Protein AF-A0A1S3WVJ2-F1 (afdb_monomer_lite)

Radius of gyration: 32.89 Å; chains: 1; bounding box: 98×49×109 Å

Organism: Erinaceus europaeus (NCBI:txid9365)

Secondary structure (DSSP, 8-state):
-----------SHHHHHHHHHHHHHHHHHHHHTTS----TTSEEEEEEEEEE-GGG---TTT-EEEEEE-GGG-SSTTTS--EEEEEEEE-GGG-EEEEEEEEEEGGGTTSEEEEEEEEEPTTS-EEE-------SSTTPPPEEEEE--GGG-SSSEEEEEEEEE-PPPSSHHHHHHHHHHHHHHHHHHHHHHHHHHHHHHHHHTTS-SHHHHHHHHHHHHHHHHHHSS-EEEESEEEE-GGG---HHHHHHHHHHHHHHHHHHHH-TT-PPPPTT-S---HHHHHHHHHHHHHHTTPPPPHHHHHHHHHHHS---S-HHHHHHHHHHHHTSSS-HHHHHHHHHHHHHHTT-SGGGGSHHHHHHHTTPPPPSSS-----HHHHTT-TT--HHHHHHTSS--HHHHHHHHHTGGGGGT-TTHHHHHHHHS-GGGHHHHHHHTHHHHTT-THHHHHHHHHHHHHHHT-SS--HHHHHHHHHHHHHHHHHHHHSHHHHHHSTTHHHHHHHHHHHHHHHHHH--SGGGTHHHHHHHHHHHHHHHHHSPP-------

Structure (mmCIF, N/CA/C/O backbone):
data_AF-A0A1S3WVJ2-F1
#
_entry.id   AF-A0A1S3WVJ2-F1
#
loop_
_atom_site.group_PDB
_atom_site.id
_atom_site.type_symbol
_atom_site.label_atom_id
_atom_site.label_alt_id
_atom_site.label_comp_id
_atom_site.label_asym_id
_atom_site.label_entity_id
_atom_site.label_seq_id
_atom_site.pdbx_PDB_ins_code
_atom_site.Cartn_x
_atom_site.Cartn_y
_atom_site.Cartn_z
_atom_site.occupancy
_atom_site.B_iso_or_equiv
_atom_site.auth_seq_id
_atom_site.auth_comp_id
_atom_site.auth_asym_id
_atom_site.auth_atom_id
_atom_site.pdbx_PDB_model_num
ATOM 1 N N . MET A 1 1 ? 35.744 11.517 60.850 1.00 36.31 1 MET A N 1
ATOM 2 C CA . MET A 1 1 ? 35.849 10.822 59.551 1.00 36.31 1 MET A CA 1
ATOM 3 C C . MET A 1 1 ? 34.648 9.905 59.435 1.00 36.31 1 MET A C 1
ATOM 5 O O . MET A 1 1 ? 34.660 8.805 59.968 1.00 36.31 1 MET A O 1
ATOM 9 N N . GLU A 1 2 ? 33.578 10.431 58.848 1.00 27.52 2 GLU A N 1
ATOM 10 C CA . GLU A 1 2 ? 32.365 9.690 58.501 1.00 27.52 2 GLU A CA 1
ATOM 11 C C . GLU A 1 2 ? 32.572 8.992 57.153 1.00 27.52 2 GLU A C 1
ATOM 13 O O . GLU A 1 2 ? 33.005 9.622 56.188 1.00 27.52 2 GLU A O 1
ATOM 18 N N . GLY A 1 3 ? 32.252 7.699 57.087 1.00 27.30 3 GLY A N 1
ATOM 19 C CA . GLY A 1 3 ? 32.198 6.922 55.850 1.00 27.30 3 GLY A CA 1
ATOM 20 C C . GLY A 1 3 ? 30.748 6.608 55.490 1.00 27.30 3 GLY A C 1
ATOM 21 O O . GLY A 1 3 ? 30.083 5.853 56.194 1.00 27.30 3 GLY A O 1
ATOM 22 N N . LYS A 1 4 ? 30.266 7.224 54.405 1.00 29.98 4 LYS A N 1
ATOM 23 C CA . LYS A 1 4 ? 28.915 7.106 53.834 1.00 29.98 4 LYS A CA 1
ATOM 24 C C . LYS A 1 4 ? 28.638 5.725 53.211 1.00 29.98 4 LYS A C 1
ATOM 26 O O . LYS A 1 4 ? 29.494 5.162 52.534 1.00 29.98 4 LYS A O 1
ATOM 31 N N . LYS A 1 5 ? 27.389 5.258 53.358 1.00 35.62 5 LYS A N 1
ATOM 32 C CA . LYS A 1 5 ? 26.725 4.239 52.514 1.00 35.62 5 LYS A CA 1
ATOM 33 C C . LYS A 1 5 ? 26.585 4.716 51.057 1.00 35.62 5 LYS A C 1
ATOM 35 O O . LYS A 1 5 ? 26.409 5.919 50.857 1.00 35.62 5 LYS A O 1
ATOM 40 N N . PRO A 1 6 ? 26.452 3.790 50.090 1.00 32.50 6 PRO A N 1
ATOM 41 C CA . PRO A 1 6 ? 25.625 4.019 48.915 1.00 32.50 6 PRO A CA 1
ATOM 42 C C . PRO A 1 6 ? 24.372 3.128 48.882 1.00 32.50 6 PRO A C 1
ATOM 44 O O . PRO A 1 6 ? 24.308 2.039 49.454 1.00 32.50 6 PRO A O 1
ATOM 47 N N . GLU A 1 7 ? 23.369 3.696 48.223 1.00 28.08 7 GLU A N 1
ATOM 48 C CA . GLU A 1 7 ? 21.965 3.320 48.094 1.00 28.08 7 GLU A CA 1
ATOM 49 C C . GLU A 1 7 ? 21.731 2.118 47.163 1.00 28.08 7 GLU A C 1
ATOM 51 O O . GLU A 1 7 ? 22.413 1.934 46.156 1.00 28.08 7 GLU A O 1
ATOM 56 N N . GLY A 1 8 ? 20.715 1.313 47.491 1.00 26.94 8 GLY A N 1
ATOM 57 C CA . GLY A 1 8 ? 20.203 0.241 46.639 1.00 26.94 8 GLY A CA 1
ATOM 58 C C . GLY A 1 8 ? 19.215 0.773 45.598 1.00 26.94 8 GLY A C 1
ATOM 59 O O . GLY A 1 8 ? 18.248 1.449 45.940 1.00 26.94 8 GLY A O 1
ATOM 60 N N . SER A 1 9 ? 19.445 0.433 44.328 1.00 27.86 9 SER A N 1
ATOM 61 C CA . SER A 1 9 ? 18.623 0.835 43.182 1.00 27.86 9 SER A CA 1
ATOM 62 C C . SER A 1 9 ? 17.780 -0.333 42.647 1.00 27.86 9 SER A C 1
ATOM 64 O O . SER A 1 9 ? 18.296 -1.304 42.097 1.00 27.86 9 SER A O 1
ATOM 66 N N . SER A 1 10 ? 16.461 -0.229 42.852 1.00 34.59 10 SER A N 1
ATOM 67 C CA . SER A 1 10 ? 15.407 -0.355 41.829 1.00 34.59 10 SER A CA 1
ATOM 68 C C . SER A 1 10 ? 15.635 -1.342 40.659 1.00 34.59 10 SER A C 1
ATOM 70 O O . SER A 1 10 ? 15.745 -0.937 39.500 1.00 34.59 10 SER A O 1
ATOM 72 N N . ARG A 1 11 ? 15.605 -2.656 40.919 1.00 32.91 11 ARG A N 1
ATOM 73 C CA . ARG A 1 11 ? 15.438 -3.681 39.857 1.00 32.91 11 ARG A CA 1
ATOM 74 C C . ARG A 1 11 ? 14.268 -4.653 40.052 1.00 32.91 11 ARG A C 1
ATOM 76 O O . ARG A 1 11 ? 13.960 -5.402 39.133 1.00 32.91 11 ARG A O 1
ATOM 83 N N . ASN A 1 12 ? 13.555 -4.591 41.179 1.00 30.81 12 ASN A N 1
ATOM 84 C CA . ASN A 1 12 ? 12.521 -5.582 41.515 1.00 30.81 12 ASN A CA 1
ATOM 85 C C . ASN A 1 12 ? 11.081 -5.187 41.128 1.00 30.81 12 ASN A C 1
ATOM 87 O O . ASN A 1 12 ? 10.195 -6.032 41.186 1.00 30.81 12 ASN A O 1
ATOM 91 N N . SER A 1 13 ? 10.825 -3.949 40.692 1.00 34.97 13 SER A N 1
ATOM 92 C CA . SER A 1 13 ? 9.471 -3.491 40.330 1.00 34.97 13 SER A CA 1
ATOM 93 C C . SER A 1 13 ? 9.027 -3.938 38.931 1.00 34.97 13 SER A C 1
ATOM 95 O O . SER A 1 13 ? 7.872 -4.301 38.742 1.00 34.97 13 SER A O 1
ATOM 97 N N . ALA A 1 14 ? 9.933 -3.986 37.950 1.00 33.50 14 ALA A N 1
ATOM 98 C CA . ALA A 1 14 ? 9.586 -4.362 36.574 1.00 33.50 14 ALA A CA 1
ATOM 99 C C . ALA A 1 14 ? 9.283 -5.864 36.406 1.00 33.50 14 ALA A C 1
ATOM 101 O O . ALA A 1 14 ? 8.470 -6.243 35.565 1.00 33.50 14 ALA A O 1
ATOM 102 N N . ALA A 1 15 ? 9.920 -6.718 37.215 1.00 30.11 15 ALA A N 1
ATOM 103 C CA . ALA A 1 15 ? 9.653 -8.154 37.223 1.00 30.11 15 ALA A CA 1
ATOM 104 C C . ALA A 1 15 ? 8.307 -8.468 37.894 1.00 30.11 15 ALA A C 1
ATOM 106 O O . ALA A 1 15 ? 7.522 -9.222 37.329 1.00 30.11 15 ALA A O 1
ATOM 107 N N . ALA A 1 16 ? 7.997 -7.814 39.020 1.00 27.97 16 ALA A N 1
ATOM 108 C CA . ALA A 1 16 ? 6.731 -7.990 39.734 1.00 27.97 16 ALA A CA 1
ATOM 109 C C . ALA A 1 16 ? 5.509 -7.608 38.876 1.00 27.97 16 ALA A C 1
ATOM 111 O O . ALA A 1 16 ? 4.527 -8.343 38.847 1.00 27.97 16 ALA A O 1
ATOM 112 N N . VAL A 1 17 ? 5.606 -6.526 38.094 1.00 37.91 17 VAL A N 1
ATOM 113 C CA . VAL A 1 17 ? 4.532 -6.085 37.181 1.00 37.91 17 VAL A CA 1
ATOM 114 C C . VAL A 1 17 ? 4.317 -7.065 36.018 1.00 37.91 17 VAL A C 1
ATOM 116 O O . VAL A 1 17 ? 3.184 -7.258 35.581 1.00 37.91 17 VAL A O 1
ATOM 119 N N . LYS A 1 18 ? 5.375 -7.727 35.521 1.00 35.19 18 LYS A N 1
ATOM 120 C CA . LYS A 1 18 ? 5.236 -8.798 34.515 1.00 35.19 18 LYS A CA 1
ATOM 121 C C . LYS A 1 18 ? 4.541 -10.030 35.096 1.00 35.19 18 LYS A C 1
ATOM 123 O O . LYS A 1 18 ? 3.625 -10.546 34.465 1.00 35.19 18 LYS A O 1
ATOM 128 N N . THR A 1 19 ? 4.920 -10.447 36.304 1.00 30.19 19 THR A N 1
ATOM 129 C CA . THR A 1 19 ? 4.328 -11.620 36.963 1.00 30.19 19 THR A CA 1
ATOM 130 C C . THR A 1 19 ? 2.864 -11.386 37.348 1.00 30.19 19 THR A C 1
ATOM 132 O O . THR A 1 19 ? 2.045 -12.284 37.191 1.00 30.19 19 THR A O 1
ATOM 135 N N . GLU A 1 20 ? 2.493 -10.175 37.778 1.00 34.59 20 GLU A N 1
ATOM 136 C CA . GLU A 1 20 ? 1.091 -9.822 38.054 1.00 34.59 20 GLU A CA 1
ATOM 137 C C . GLU A 1 20 ? 0.234 -9.753 36.784 1.00 34.59 20 GLU A C 1
ATOM 139 O O . GLU A 1 20 ? -0.934 -10.146 36.811 1.00 34.59 20 GLU A O 1
ATOM 144 N N . ARG A 1 21 ? 0.806 -9.293 35.660 1.00 41.19 21 ARG A N 1
ATOM 145 C CA . ARG A 1 21 ? 0.127 -9.268 34.357 1.00 41.19 21 ARG A CA 1
ATOM 146 C C . ARG A 1 21 ? -0.164 -10.683 33.859 1.00 41.19 21 ARG A C 1
ATOM 148 O O . ARG A 1 21 ? -1.293 -10.937 33.461 1.00 41.19 21 ARG A O 1
ATOM 155 N N . GLU A 1 22 ? 0.811 -11.587 33.967 1.00 36.84 22 GLU A N 1
ATOM 156 C CA . GLU A 1 22 ? 0.669 -13.007 33.607 1.00 36.84 22 GLU A CA 1
ATOM 157 C C . GLU A 1 22 ? -0.304 -13.753 34.538 1.00 36.84 22 GLU A C 1
ATOM 159 O O . GLU A 1 22 ? -1.132 -14.536 34.072 1.00 36.84 22 GLU A O 1
ATOM 164 N N . GLN A 1 23 ? -0.282 -13.465 35.845 1.00 31.67 23 GLN A N 1
ATOM 165 C CA . GLN A 1 23 ? -1.215 -14.059 36.811 1.00 31.67 23 GLN A CA 1
ATOM 166 C C . GLN A 1 23 ? -2.654 -13.555 36.649 1.00 31.67 23 GLN A C 1
ATOM 168 O O . GLN A 1 23 ? -3.592 -14.315 36.892 1.00 31.67 23 GLN A O 1
ATOM 173 N N . ARG A 1 24 ? -2.859 -12.293 36.246 1.00 44.53 24 ARG A N 1
ATOM 174 C CA . ARG A 1 24 ? -4.201 -11.756 35.959 1.00 44.53 24 ARG A CA 1
ATOM 175 C C . ARG A 1 24 ? -4.757 -12.276 34.635 1.00 44.53 24 ARG A C 1
ATOM 177 O O . ARG A 1 24 ? -5.940 -12.592 34.599 1.00 44.53 24 ARG A O 1
ATOM 184 N N . SER A 1 25 ? -3.928 -12.454 33.603 1.00 40.22 25 SER A N 1
ATOM 185 C CA . SER A 1 25 ? -4.350 -13.123 32.362 1.00 40.22 25 SER A CA 1
ATOM 186 C C . SER A 1 25 ? -4.684 -14.603 32.582 1.00 40.22 25 SER A C 1
ATOM 188 O O . SER A 1 25 ? -5.716 -15.059 32.110 1.00 40.22 25 SER A O 1
ATOM 190 N N . GLN A 1 26 ? -3.904 -15.329 33.395 1.00 35.66 26 GLN A N 1
ATOM 191 C CA . GLN A 1 26 ? -4.218 -16.724 33.748 1.00 35.66 26 GLN A CA 1
ATOM 192 C C . GLN A 1 26 ? -5.471 -16.844 34.630 1.00 35.66 26 GLN A C 1
ATOM 194 O O . GLN A 1 26 ? -6.214 -17.818 34.535 1.00 35.66 26 GLN A O 1
ATOM 199 N N . LYS A 1 27 ? -5.746 -15.853 35.492 1.00 38.06 27 LYS A N 1
ATOM 200 C CA . LYS A 1 27 ? -7.008 -15.793 36.248 1.00 38.06 27 LYS A CA 1
ATOM 201 C C . LYS A 1 27 ? -8.218 -15.486 35.366 1.00 38.06 27 LYS A C 1
ATOM 203 O O . LYS A 1 27 ? -9.295 -15.971 35.696 1.00 38.06 27 LYS A O 1
ATOM 208 N N . ALA A 1 28 ? -8.049 -14.718 34.289 1.00 41.50 28 ALA A N 1
ATOM 209 C CA . ALA A 1 28 ? -9.102 -14.485 33.304 1.00 41.50 28 ALA A CA 1
ATOM 210 C C . ALA A 1 28 ? -9.454 -15.787 32.561 1.00 41.50 28 ALA A C 1
ATOM 212 O O . ALA A 1 28 ? -10.623 -16.160 32.534 1.00 41.50 28 ALA A O 1
ATOM 213 N N . GLU A 1 29 ? -8.449 -16.550 32.111 1.00 37.75 29 GLU A N 1
ATOM 214 C CA . GLU A 1 29 ? -8.649 -17.881 31.506 1.00 37.75 29 GLU A CA 1
ATOM 215 C C . GLU A 1 29 ? -9.308 -18.877 32.483 1.00 37.75 29 GLU A C 1
ATOM 217 O O . GLU A 1 29 ? -10.210 -19.623 32.111 1.00 37.75 29 GLU A O 1
ATOM 222 N N . ALA A 1 30 ? -8.926 -18.859 33.766 1.00 30.92 30 ALA A N 1
ATOM 223 C CA . ALA A 1 30 ? -9.494 -19.762 34.773 1.00 30.92 30 ALA A CA 1
ATOM 224 C C . ALA A 1 30 ? -10.914 -19.378 35.248 1.00 30.92 30 ALA A C 1
ATOM 226 O O . ALA A 1 30 ? -11.618 -20.215 35.818 1.00 30.92 30 ALA A O 1
ATOM 227 N N . GLN A 1 31 ? -11.350 -18.125 35.064 1.00 36.88 31 GLN A N 1
ATOM 228 C CA . GLN A 1 31 ? -12.721 -17.697 35.382 1.00 36.88 31 GLN A CA 1
ATOM 229 C C . GLN A 1 31 ? -13.698 -17.886 34.209 1.00 36.88 31 GLN A C 1
ATOM 231 O O . GLN A 1 31 ? -14.900 -18.019 34.457 1.00 36.88 31 GLN A O 1
ATOM 236 N N . GLU A 1 32 ? -13.207 -17.993 32.969 1.00 43.03 32 GLU A N 1
ATOM 237 C CA . GLU A 1 32 ? -14.014 -18.312 31.780 1.00 43.03 32 GLU A CA 1
ATOM 238 C C . GLU A 1 32 ? -14.577 -19.750 31.790 1.00 43.03 32 GLU A C 1
ATOM 240 O O . GLU A 1 32 ? -15.662 -19.986 31.253 1.00 43.03 32 GLU A O 1
ATOM 245 N N . GLU A 1 33 ? -13.952 -20.701 32.501 1.00 32.97 33 GLU A N 1
ATOM 246 C CA . GLU A 1 33 ? -14.428 -22.099 32.584 1.00 32.97 33 GLU A CA 1
ATOM 247 C C . GLU A 1 33 ? -15.808 -22.276 33.254 1.00 32.97 33 GLU A C 1
ATOM 249 O O . GLU A 1 33 ? -16.413 -23.345 33.155 1.00 32.97 33 GLU A O 1
ATOM 254 N N . LYS A 1 34 ? -16.360 -21.250 33.917 1.00 36.19 34 LYS A N 1
ATOM 255 C CA . LYS A 1 34 ? -17.701 -21.323 34.532 1.00 36.19 34 LYS A CA 1
ATOM 256 C C . LYS A 1 34 ? -18.802 -20.588 33.761 1.00 36.19 34 LYS A C 1
ATOM 258 O O . LYS A 1 34 ? -19.920 -20.504 34.271 1.00 36.19 34 LYS A O 1
ATOM 263 N N . GLY A 1 35 ? -18.530 -20.098 32.548 1.00 38.50 35 GLY A N 1
ATOM 264 C CA . GLY A 1 35 ? -19.402 -19.125 31.886 1.00 38.50 35 GLY A CA 1
ATOM 265 C C . GLY A 1 35 ? -19.603 -19.241 30.375 1.00 38.50 35 GLY A C 1
ATOM 266 O O . GLY A 1 35 ? -19.784 -18.205 29.761 1.00 38.50 35 GLY A O 1
ATOM 267 N N . SER A 1 36 ? -19.593 -20.423 29.750 1.00 41.25 36 SER A N 1
ATOM 268 C CA . SER A 1 36 ? -20.426 -20.753 28.566 1.00 41.25 36 SER A CA 1
ATOM 269 C C . SER A 1 36 ? -20.085 -22.150 28.038 1.00 41.25 36 SER A C 1
ATOM 271 O O . SER A 1 36 ? -18.932 -22.484 27.794 1.00 41.25 36 SER A O 1
ATOM 273 N N . SER A 1 37 ? -21.096 -22.998 27.854 1.00 38.50 37 SER A N 1
ATOM 274 C CA . SER A 1 37 ? -20.950 -24.341 27.282 1.00 38.50 37 SER A CA 1
ATOM 275 C C . SER A 1 37 ? -20.994 -24.297 25.749 1.00 38.50 37 SER A C 1
ATOM 277 O O . SER A 1 37 ? -21.871 -24.910 25.140 1.00 38.50 37 SER A O 1
ATOM 279 N N . LEU A 1 38 ? -20.113 -23.520 25.117 1.00 48.62 38 LEU A N 1
ATOM 280 C CA . LEU A 1 38 ? -19.945 -23.556 23.662 1.00 48.62 38 LEU A CA 1
ATOM 281 C C . LEU A 1 38 ? -18.833 -24.548 23.322 1.00 48.62 38 LEU A C 1
ATOM 283 O O . LEU A 1 38 ? -17.754 -24.509 23.910 1.00 48.62 38 LEU A O 1
ATOM 287 N N . SER A 1 39 ? -19.109 -25.468 22.398 1.00 44.97 39 SER A N 1
ATOM 288 C CA . SER A 1 39 ? -18.107 -26.433 21.953 1.00 44.97 39 SER A CA 1
ATOM 289 C C . SER A 1 39 ? -16.945 -25.715 21.252 1.00 44.97 39 SER A C 1
ATOM 291 O O . SER A 1 39 ? -17.126 -24.667 20.620 1.00 44.97 39 SER A O 1
ATOM 293 N N . THR A 1 40 ? -15.733 -26.261 21.377 1.00 43.50 40 THR A N 1
ATOM 294 C CA . THR A 1 40 ? -14.518 -25.739 20.740 1.00 43.50 40 THR A CA 1
ATOM 295 C C . THR A 1 40 ? -14.721 -25.689 19.218 1.00 43.50 40 THR A C 1
ATOM 297 O O . THR A 1 40 ? -14.613 -26.706 18.540 1.00 43.50 40 THR A O 1
ATOM 300 N N . GLY A 1 41 ? -15.073 -24.515 18.682 1.00 59.62 41 GLY A N 1
ATOM 301 C CA . GLY A 1 41 ? -15.322 -24.293 17.251 1.00 59.62 41 GLY A CA 1
ATOM 302 C C . GLY A 1 41 ? -16.603 -23.526 16.892 1.00 59.62 41 GLY A C 1
ATOM 303 O O . GLY A 1 41 ? -16.718 -23.067 15.753 1.00 59.62 41 GLY A O 1
ATOM 304 N N . GLU A 1 42 ? -17.547 -23.328 17.819 1.00 75.62 42 GLU A N 1
ATOM 305 C CA . GLU A 1 42 ? -18.837 -22.655 17.538 1.00 75.62 42 GLU A CA 1
ATOM 306 C C . GLU A 1 42 ? -18.872 -21.154 17.882 1.00 75.62 42 GLU A C 1
ATOM 308 O O . GLU A 1 42 ? -19.816 -20.450 17.507 1.00 75.62 42 GLU A O 1
ATOM 313 N N . GLY A 1 43 ? -17.843 -20.655 18.569 1.00 88.81 43 GLY A N 1
ATOM 314 C CA . GLY A 1 43 ? -17.729 -19.264 19.007 1.00 88.81 43 GLY A CA 1
ATOM 315 C C . GLY A 1 43 ? -16.752 -18.421 18.184 1.00 88.81 43 GLY A C 1
ATOM 316 O O . GLY A 1 43 ? -15.915 -18.951 17.453 1.00 88.81 43 GLY A O 1
ATOM 317 N N . VAL A 1 44 ? -16.879 -17.102 18.312 1.00 94.19 44 VAL A N 1
ATOM 318 C CA . VAL A 1 44 ? -15.941 -16.077 17.832 1.00 94.19 44 VAL A CA 1
ATOM 319 C C . VAL A 1 44 ? -15.566 -15.210 19.023 1.00 94.19 44 VAL A C 1
ATOM 321 O O . VAL A 1 44 ? -16.455 -14.728 19.730 1.00 94.19 44 VAL A O 1
ATOM 324 N N . THR A 1 45 ? -14.270 -15.008 19.241 1.00 96.12 45 THR A N 1
ATOM 325 C CA . THR A 1 45 ? -13.785 -14.147 20.323 1.00 96.12 45 THR A CA 1
ATOM 326 C C . THR A 1 45 ? -13.891 -12.692 19.887 1.00 96.12 45 THR A C 1
ATOM 328 O O . THR A 1 45 ? -13.352 -12.298 18.854 1.00 96.12 45 THR A O 1
ATOM 331 N N . VAL A 1 46 ? -14.601 -11.883 20.665 1.00 97.31 46 VAL A N 1
ATOM 332 C CA . VAL A 1 46 ? -14.764 -10.447 20.444 1.00 97.31 46 VAL A CA 1
ATOM 333 C C . VAL A 1 46 ? -13.954 -9.699 21.490 1.00 97.31 46 VAL A C 1
ATOM 335 O O . VAL A 1 46 ? -14.276 -9.764 22.674 1.00 97.31 46 VAL A O 1
ATOM 338 N N . TYR A 1 47 ? -12.939 -8.965 21.043 1.00 97.50 47 TYR A N 1
ATOM 339 C CA . TYR A 1 47 ? -12.148 -8.043 21.850 1.00 97.50 47 TYR A CA 1
ATOM 340 C C . TYR A 1 47 ? -12.739 -6.640 21.757 1.00 97.50 47 TYR A C 1
ATOM 342 O O . TYR A 1 47 ? -12.835 -6.068 20.676 1.00 97.50 47 TYR A O 1
ATOM 350 N N . PHE A 1 48 ? -13.127 -6.064 22.885 1.00 97.88 48 PHE A N 1
ATOM 351 C CA . PHE A 1 48 ? -13.576 -4.683 22.982 1.00 97.88 48 PHE A CA 1
ATOM 352 C C . PHE A 1 48 ? -12.399 -3.786 23.349 1.00 97.88 48 PHE A C 1
ATOM 354 O O . PHE A 1 48 ? -11.706 -4.047 24.329 1.00 97.88 48 PHE A O 1
ATOM 361 N N . HIS A 1 49 ? -12.218 -2.696 22.607 1.00 97.75 49 HIS A N 1
ATOM 362 C CA . HIS A 1 49 ? -11.224 -1.664 22.889 1.00 97.75 49 HIS A CA 1
ATOM 363 C C . HIS A 1 49 ? -11.934 -0.316 22.959 1.00 97.75 49 HIS A C 1
ATOM 365 O O . HIS A 1 49 ? -12.546 0.098 21.978 1.00 97.75 49 HIS A O 1
ATOM 371 N N . ALA A 1 50 ? -11.855 0.385 24.088 1.00 97.06 50 ALA A N 1
ATOM 372 C CA . ALA A 1 50 ? -12.510 1.682 24.257 1.00 97.06 50 ALA A CA 1
ATOM 373 C C . ALA A 1 50 ? -11.709 2.614 25.167 1.00 97.06 50 ALA A C 1
ATOM 375 O O . ALA A 1 50 ? -10.832 2.180 25.911 1.00 97.06 50 ALA A O 1
ATOM 376 N N . ILE A 1 51 ? -12.020 3.911 25.138 1.00 96.56 51 ILE A N 1
ATOM 377 C CA . ILE A 1 51 ? -11.378 4.889 26.026 1.00 96.56 51 ILE A CA 1
ATOM 378 C C . ILE A 1 51 ? -12.361 5.330 27.101 1.00 96.56 51 ILE A C 1
ATOM 380 O O . ILE A 1 51 ? -13.359 5.983 26.813 1.00 96.56 51 ILE A O 1
ATOM 384 N N . LEU A 1 52 ? -12.061 5.038 28.359 1.00 95.31 52 LEU A N 1
ATOM 385 C CA . LEU A 1 52 ? -12.836 5.522 29.489 1.00 95.31 52 LEU A CA 1
ATOM 386 C C . LEU A 1 52 ? -12.552 7.003 29.756 1.00 95.31 52 LEU A C 1
ATOM 388 O O . LEU A 1 52 ? -11.422 7.393 30.057 1.00 95.31 52 LEU A O 1
ATOM 392 N N . SER A 1 53 ? -13.595 7.835 29.697 1.00 92.06 53 SER A N 1
ATOM 393 C CA . SER A 1 53 ? -13.497 9.253 30.049 1.00 92.06 53 SER A CA 1
ATOM 394 C C . SER A 1 53 ? -13.188 9.463 31.536 1.00 92.06 53 SER A C 1
ATOM 396 O O . SER A 1 53 ? -13.793 8.844 32.413 1.00 92.06 53 SER A O 1
ATOM 398 N N . LYS A 1 54 ? -12.348 10.462 31.838 1.00 88.00 54 LYS A N 1
ATOM 399 C CA . LYS A 1 54 ? -12.078 10.919 33.215 1.00 88.00 54 LYS A CA 1
ATOM 400 C C . LYS A 1 54 ? -13.320 11.414 33.964 1.00 88.00 54 LYS A C 1
ATOM 402 O O . LYS A 1 54 ? -13.310 11.453 35.192 1.00 88.00 54 LYS A O 1
ATOM 407 N N . ASN A 1 55 ? -14.402 11.732 33.252 1.00 87.19 55 ASN A N 1
ATOM 408 C CA . ASN A 1 55 ? -15.656 12.212 33.840 1.00 87.19 55 ASN A CA 1
ATOM 409 C C . ASN A 1 55 ? -16.337 11.184 34.758 1.00 87.19 55 ASN A C 1
ATOM 411 O O . ASN A 1 55 ? -17.203 11.559 35.544 1.00 87.19 55 ASN A O 1
ATOM 415 N N . PHE A 1 56 ? -15.970 9.904 34.669 1.00 86.38 56 PHE A N 1
ATOM 416 C CA . PHE A 1 56 ? -16.468 8.876 35.583 1.00 86.38 56 PHE A CA 1
ATOM 417 C C . PHE A 1 56 ? -15.791 8.886 36.956 1.00 86.38 56 PHE A C 1
ATOM 419 O O . PHE A 1 56 ? -16.286 8.211 37.853 1.00 86.38 56 PHE A O 1
ATOM 426 N N . SER A 1 57 ? -14.682 9.622 37.134 1.00 85.88 57 SER A N 1
ATOM 427 C CA . SER A 1 57 ? -13.860 9.558 38.355 1.00 85.88 57 SER A CA 1
ATOM 428 C C . SER A 1 57 ? -13.549 8.106 38.743 1.00 85.88 57 SER A C 1
ATOM 430 O O . SER A 1 57 ? -13.702 7.691 39.891 1.00 85.88 57 SER A O 1
ATOM 432 N N . PHE A 1 58 ? -13.192 7.307 37.736 1.00 88.00 58 PHE A N 1
ATOM 433 C CA . PHE A 1 58 ? -13.016 5.871 37.869 1.00 88.00 58 PHE A CA 1
ATOM 434 C C . PHE A 1 58 ? -11.804 5.539 38.747 1.00 88.00 58 PHE A C 1
ATOM 436 O O . PHE A 1 58 ? -10.721 6.082 38.534 1.00 88.00 58 PHE A O 1
ATOM 443 N N . ASN A 1 59 ? -11.992 4.637 39.712 1.00 87.69 59 ASN A N 1
ATOM 444 C CA . ASN A 1 59 ? -10.930 4.097 40.544 1.00 87.69 59 ASN A CA 1
ATOM 445 C C . ASN A 1 59 ? -10.818 2.586 40.268 1.00 87.69 59 ASN A C 1
ATOM 447 O O . ASN A 1 59 ? -11.733 1.861 40.653 1.00 87.69 59 ASN A O 1
ATOM 451 N N . PRO A 1 60 ? -9.730 2.104 39.642 1.00 86.00 60 PRO A N 1
ATOM 452 C CA . PRO A 1 60 ? -9.579 0.691 39.286 1.00 86.00 60 PRO A CA 1
ATOM 453 C C . PRO A 1 60 ? -9.516 -0.256 40.493 1.00 86.00 60 PRO A C 1
ATOM 455 O O . PRO A 1 60 ? -9.739 -1.448 40.324 1.00 86.00 60 PRO A O 1
ATOM 458 N N . ASP A 1 61 ? -9.238 0.249 41.700 1.00 87.12 61 ASP A N 1
ATOM 459 C CA . ASP A 1 61 ? -9.187 -0.571 42.919 1.00 87.12 61 ASP A CA 1
ATOM 460 C C . ASP A 1 61 ? -10.573 -0.805 43.541 1.00 87.12 61 ASP A C 1
ATOM 462 O O . ASP A 1 61 ? -10.710 -1.579 44.488 1.00 87.12 61 ASP A O 1
ATOM 466 N N . ARG A 1 62 ? -11.594 -0.084 43.065 1.00 87.94 62 ARG A N 1
ATOM 467 C CA . ARG A 1 62 ? -12.932 -0.031 43.678 1.00 87.94 62 ARG A CA 1
ATOM 468 C C . ARG A 1 62 ? -14.077 -0.173 42.688 1.00 87.94 62 ARG A C 1
ATOM 470 O O . ARG A 1 62 ? -15.175 -0.560 43.063 1.00 87.94 62 ARG A O 1
ATOM 477 N N . HIS A 1 63 ? -13.851 0.211 41.442 1.00 92.94 63 HIS A N 1
ATOM 478 C CA . HIS A 1 63 ? -14.866 0.232 40.408 1.00 92.94 63 HIS A CA 1
ATOM 479 C C . HIS A 1 63 ? -14.535 -0.802 39.339 1.00 92.94 63 HIS A C 1
ATOM 481 O O . HIS A 1 63 ? -13.372 -1.016 38.998 1.00 92.94 63 HIS A O 1
ATOM 487 N N . ASN A 1 64 ? -15.580 -1.358 38.737 1.00 93.62 64 ASN A N 1
ATOM 488 C CA . ASN A 1 64 ? -15.465 -2.338 37.664 1.00 93.62 64 ASN A CA 1
ATOM 489 C C . ASN A 1 64 ? -16.207 -1.819 36.434 1.00 93.62 64 ASN A C 1
ATOM 491 O O . ASN A 1 64 ? -17.184 -1.073 36.545 1.00 93.62 64 ASN A O 1
ATOM 495 N N . ILE A 1 65 ? -15.746 -2.207 35.250 1.00 95.69 65 ILE A N 1
ATOM 496 C CA . ILE A 1 65 ? -16.348 -1.803 33.979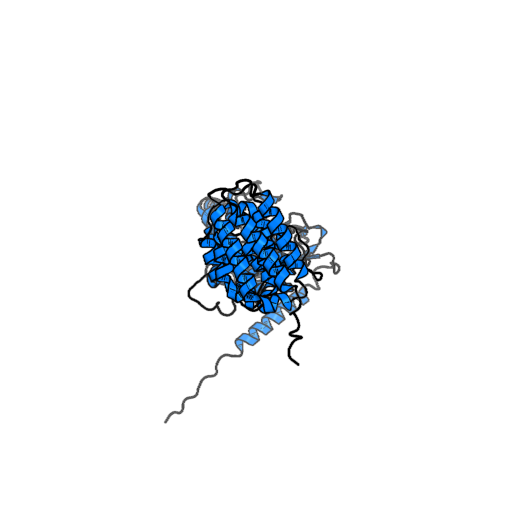 1.00 95.69 65 ILE A CA 1
ATOM 497 C C . ILE A 1 65 ? -16.786 -3.070 33.269 1.00 95.69 65 ILE A C 1
ATOM 499 O O . ILE A 1 65 ? -15.999 -3.997 33.125 1.00 95.69 65 ILE A O 1
ATOM 503 N N . PHE A 1 66 ? -18.027 -3.100 32.803 1.00 96.62 66 PHE A N 1
ATOM 504 C CA . PHE A 1 66 ? -18.577 -4.243 32.091 1.00 96.62 66 PHE A CA 1
ATOM 505 C C . PHE A 1 66 ? -19.191 -3.830 30.761 1.00 96.62 66 PHE A C 1
ATOM 507 O O . PHE A 1 66 ? -19.665 -2.703 30.598 1.00 96.62 66 PHE A O 1
ATOM 514 N N . VAL A 1 67 ? -19.256 -4.778 29.833 1.00 97.31 67 VAL A N 1
ATOM 515 C CA . VAL A 1 67 ? -20.142 -4.713 28.671 1.00 97.31 67 VAL A CA 1
ATOM 516 C C . VAL A 1 67 ? -21.462 -5.399 29.020 1.00 97.31 67 VAL A C 1
ATOM 518 O O . VAL A 1 67 ? -21.481 -6.507 29.556 1.00 97.31 67 VAL A O 1
ATOM 521 N N . ARG A 1 68 ? -22.583 -4.745 28.705 1.00 96.56 68 ARG A N 1
ATOM 522 C CA . ARG A 1 68 ? -23.933 -5.329 28.746 1.00 96.56 68 ARG A CA 1
ATOM 523 C C . ARG A 1 68 ? -24.642 -5.074 27.428 1.00 96.56 68 ARG A C 1
ATOM 525 O O . ARG A 1 68 ? -24.424 -4.032 26.816 1.00 96.56 68 ARG A O 1
ATOM 532 N N . GLY A 1 69 ? -25.543 -5.957 27.012 1.00 95.00 69 GLY A N 1
ATOM 533 C CA . GLY A 1 69 ? -26.283 -5.730 25.773 1.00 95.00 69 GLY A CA 1
ATOM 534 C C . GLY A 1 69 ? -27.549 -6.552 25.608 1.00 95.00 69 GLY A C 1
ATOM 535 O O . GLY A 1 69 ? -28.209 -6.911 26.587 1.00 95.00 69 GLY A O 1
ATOM 536 N N . GLY A 1 70 ? -27.903 -6.765 24.341 1.00 91.31 70 GLY A N 1
ATOM 537 C CA . GLY A 1 70 ? -29.025 -7.586 23.901 1.00 91.31 70 GLY A CA 1
ATOM 538 C C . GLY A 1 70 ? -28.951 -9.037 24.386 1.00 91.31 70 GLY A C 1
ATOM 539 O O . GLY A 1 70 ? -27.944 -9.471 24.942 1.00 91.31 70 GLY A O 1
ATOM 540 N N . GLU A 1 71 ? -30.031 -9.792 24.175 1.00 89.38 71 GLU A N 1
ATOM 541 C CA . GLU A 1 71 ? -30.092 -11.214 24.559 1.00 89.38 71 GLU A CA 1
ATOM 542 C C . GLU A 1 71 ? -29.069 -12.056 23.789 1.00 89.38 71 GLU A C 1
ATOM 544 O O . GLU A 1 71 ? -28.619 -13.085 24.282 1.00 89.38 71 GLU A O 1
ATOM 549 N N . GLU A 1 72 ? -28.649 -11.575 22.619 1.00 89.06 72 GLU A N 1
ATOM 550 C CA . GLU A 1 72 ? -27.611 -12.157 21.773 1.00 89.06 72 GLU A CA 1
ATOM 551 C C . GLU A 1 72 ? -26.233 -12.191 22.453 1.00 89.06 72 GLU A C 1
ATOM 553 O O . GLU A 1 72 ? -25.390 -12.998 22.071 1.00 89.06 72 GLU A O 1
ATOM 558 N N . LEU A 1 73 ? -25.998 -11.334 23.456 1.00 89.44 73 LEU A N 1
ATOM 559 C CA . LEU A 1 73 ? -24.779 -11.342 24.275 1.00 89.44 73 LEU A CA 1
ATOM 560 C C . LEU A 1 73 ? -24.962 -12.059 25.619 1.00 89.44 73 LEU A C 1
ATOM 562 O O . LEU A 1 73 ? -24.022 -12.138 26.403 1.00 89.44 73 LEU A O 1
ATOM 566 N N . GLY A 1 74 ? -26.163 -12.559 25.911 1.00 86.25 74 GLY A N 1
ATOM 567 C CA . GLY A 1 74 ? -26.462 -13.298 27.132 1.00 86.25 74 GLY A CA 1
ATOM 568 C C . GLY A 1 74 ? -27.813 -12.940 27.748 1.00 86.25 74 GLY A C 1
ATOM 569 O O . GLY A 1 74 ? -28.294 -11.806 27.684 1.00 86.25 74 GLY A O 1
ATOM 570 N N . ALA A 1 75 ? -28.425 -13.929 28.398 1.00 83.94 75 ALA A N 1
ATOM 571 C CA . ALA A 1 75 ? -29.679 -13.766 29.122 1.00 83.94 75 ALA A CA 1
ATOM 572 C C . ALA A 1 75 ? -29.421 -13.465 30.616 1.00 83.94 75 ALA A C 1
ATOM 574 O O . ALA A 1 75 ? -28.565 -14.077 31.245 1.00 83.94 75 ALA A O 1
ATOM 575 N N . ALA A 1 76 ? -30.153 -12.562 31.270 1.00 87.56 76 ALA A N 1
ATOM 576 C CA . ALA A 1 76 ? -31.222 -11.713 30.744 1.00 87.56 76 ALA A CA 1
ATOM 577 C C . ALA A 1 76 ? -30.690 -10.417 30.097 1.00 87.56 76 ALA A C 1
ATOM 579 O O . ALA A 1 76 ? -29.720 -9.822 30.584 1.00 87.56 76 ALA A O 1
ATOM 580 N N . LYS A 1 77 ? -31.403 -9.939 29.064 1.00 91.50 77 LYS A N 1
ATOM 581 C CA . LYS A 1 77 ? -31.132 -8.687 28.338 1.00 91.50 77 LYS A CA 1
ATOM 582 C C . LYS A 1 77 ? -30.785 -7.534 29.285 1.00 91.50 77 LYS A C 1
ATOM 584 O O . LYS A 1 77 ? -31.523 -7.280 30.239 1.00 91.50 77 LYS A O 1
ATOM 589 N N . TRP A 1 78 ? -29.694 -6.819 29.010 1.00 92.31 78 TRP A N 1
ATOM 590 C CA . TRP A 1 78 ? -29.204 -5.657 29.774 1.00 92.31 78 TRP A CA 1
ATOM 591 C C . TRP A 1 78 ? -28.876 -5.898 31.258 1.00 92.31 78 TRP A C 1
ATOM 593 O O . TRP A 1 78 ? -28.516 -4.954 31.962 1.00 92.31 78 TRP A O 1
ATOM 603 N N . LYS A 1 79 ? -28.980 -7.134 31.755 1.00 90.50 79 LYS A N 1
ATOM 604 C CA . LYS A 1 79 ? -28.655 -7.495 33.144 1.00 90.50 79 LYS A CA 1
ATOM 605 C C . LYS A 1 79 ? -27.410 -8.367 33.241 1.00 90.50 79 LYS A C 1
ATOM 607 O O . LYS A 1 79 ? -26.719 -8.308 34.252 1.00 90.50 79 LYS A O 1
ATOM 612 N N . HIS A 1 80 ? -27.126 -9.151 32.205 1.00 92.31 80 HIS A N 1
ATOM 613 C CA . HIS A 1 80 ? -25.930 -9.977 32.137 1.00 92.31 80 HIS A CA 1
ATOM 614 C C . HIS A 1 80 ? -24.673 -9.123 31.898 1.00 92.31 80 HIS A C 1
ATOM 616 O O . HIS A 1 80 ? -24.649 -8.303 30.979 1.00 92.31 80 HIS A O 1
ATOM 622 N N . ASN A 1 81 ? -23.645 -9.313 32.731 1.00 93.88 81 ASN A N 1
ATOM 623 C CA . ASN A 1 81 ? -22.301 -8.775 32.511 1.00 93.88 81 ASN A CA 1
ATOM 624 C C . ASN A 1 81 ? -21.583 -9.690 31.512 1.00 93.88 81 ASN A C 1
ATOM 626 O O . ASN A 1 81 ? -21.090 -10.742 31.900 1.00 93.88 81 ASN A O 1
ATOM 630 N N . VAL A 1 82 ? -21.554 -9.286 30.244 1.00 92.38 82 VAL A N 1
ATOM 631 C CA . VAL A 1 82 ? -21.038 -10.079 29.114 1.00 92.38 82 VAL A CA 1
ATOM 632 C C . VAL A 1 82 ? -19.519 -10.240 29.186 1.00 92.38 82 VAL A C 1
ATOM 634 O O . VAL A 1 82 ? -18.961 -11.269 28.817 1.00 92.38 82 VAL A O 1
ATOM 637 N N . CYS A 1 83 ? -18.851 -9.172 29.608 1.00 93.12 83 CYS A N 1
ATOM 638 C CA . CYS A 1 83 ? -17.404 -9.051 29.622 1.00 93.12 83 CYS A CA 1
ATOM 639 C C . CYS A 1 83 ? -17.011 -8.029 30.682 1.00 93.12 83 CYS A C 1
ATOM 641 O O . CYS A 1 83 ? -17.632 -6.964 30.754 1.00 93.12 83 CYS A O 1
ATOM 643 N N . GLU A 1 84 ? -15.997 -8.343 31.484 1.00 96.25 84 GLU A N 1
ATOM 644 C CA . GLU A 1 84 ? -15.317 -7.376 32.341 1.00 96.25 84 GLU A CA 1
ATOM 645 C C . GLU A 1 84 ? -14.162 -6.721 31.577 1.00 96.25 84 GLU A C 1
ATOM 647 O O . GLU A 1 84 ? -13.362 -7.395 30.932 1.00 96.25 84 GLU A O 1
ATOM 652 N N . MET A 1 85 ? -14.077 -5.396 31.659 1.00 96.88 85 MET A N 1
ATOM 653 C CA . MET A 1 85 ? -13.033 -4.602 31.023 1.00 96.88 85 MET A CA 1
ATOM 654 C C . MET A 1 85 ? -11.945 -4.259 32.042 1.00 96.88 85 MET A C 1
ATOM 656 O O . MET A 1 85 ? -12.238 -3.888 33.179 1.00 96.88 85 MET A O 1
ATOM 660 N N . TYR A 1 86 ? -10.689 -4.281 31.614 1.00 94.56 86 TYR A N 1
ATOM 661 C CA . TYR A 1 86 ? -9.529 -3.917 32.418 1.00 94.56 86 TYR A CA 1
ATOM 662 C C . TYR A 1 86 ? -8.812 -2.694 31.841 1.00 94.56 86 TYR A C 1
ATOM 664 O O . TYR A 1 86 ? -8.739 -2.496 30.630 1.00 94.56 86 TYR A O 1
ATOM 672 N N . CYS A 1 87 ? -8.242 -1.865 32.716 1.00 94.00 87 CYS A N 1
ATOM 673 C CA . CYS A 1 87 ? -7.409 -0.736 32.309 1.00 94.00 87 CYS A CA 1
ATOM 674 C C . CYS A 1 87 ? -6.064 -1.235 31.775 1.00 94.00 87 CYS A C 1
ATOM 676 O O . CYS A 1 87 ? -5.300 -1.854 32.516 1.00 94.00 87 CYS A O 1
ATOM 678 N N . SER A 1 88 ? -5.747 -0.927 30.518 1.00 92.06 88 SER A N 1
ATOM 679 C CA . SER A 1 88 ? -4.485 -1.340 29.897 1.00 92.06 88 SER A CA 1
ATOM 680 C C . SER A 1 88 ? -3.470 -0.209 29.763 1.00 92.06 88 SER A C 1
ATOM 682 O O . SER A 1 88 ? -2.265 -0.457 29.846 1.00 92.06 88 SER A O 1
ATOM 684 N N . LYS A 1 89 ? -3.923 1.041 29.592 1.00 93.31 89 LYS A N 1
ATOM 685 C CA . LYS A 1 89 ? -3.030 2.197 29.420 1.00 93.31 89 LYS A CA 1
ATOM 686 C C . LYS A 1 89 ? -3.662 3.510 29.880 1.00 93.31 89 LYS A C 1
ATOM 688 O O . LYS A 1 89 ? -4.764 3.849 29.459 1.00 93.31 89 LYS A O 1
ATOM 693 N N . ASP A 1 90 ? -2.933 4.293 30.674 1.00 92.50 90 ASP A N 1
ATOM 694 C CA . ASP A 1 90 ? -3.292 5.689 30.958 1.00 92.50 90 ASP A CA 1
ATOM 695 C C . ASP A 1 90 ? -2.934 6.580 29.755 1.00 92.50 90 ASP A C 1
ATOM 697 O O . ASP A 1 90 ? -1.809 6.546 29.250 1.00 92.50 90 ASP A O 1
ATOM 701 N N . LEU A 1 91 ? -3.907 7.356 29.275 1.00 92.19 91 LEU A N 1
ATOM 702 C CA . LEU A 1 91 ? -3.780 8.266 28.133 1.00 92.19 91 LEU A CA 1
ATOM 703 C C . LEU A 1 91 ? -3.726 9.734 28.585 1.00 92.19 91 LEU A C 1
ATO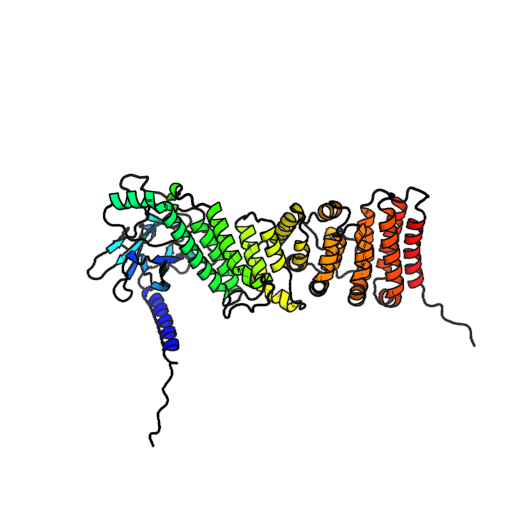M 705 O O . LEU A 1 91 ? -3.940 10.645 27.781 1.00 92.19 91 LEU A O 1
ATOM 709 N N . GLY A 1 92 ? -3.465 9.985 29.871 1.00 89.44 92 GLY A N 1
ATOM 710 C CA . GLY A 1 92 ? -3.345 11.332 30.407 1.00 89.44 92 GLY A CA 1
ATOM 711 C C . GLY A 1 92 ? -4.678 12.068 30.322 1.00 89.44 92 GLY A C 1
ATOM 712 O O . GLY A 1 92 ? -5.703 11.582 30.792 1.00 89.44 92 GLY A O 1
ATOM 713 N N . GLU A 1 93 ? -4.704 13.276 29.768 1.00 84.88 93 GLU A N 1
ATOM 714 C CA . GLU A 1 93 ? -5.936 14.075 29.665 1.00 84.88 93 GLU A CA 1
ATOM 715 C C . GLU A 1 93 ? -7.052 13.413 28.838 1.00 84.88 93 GLU A C 1
ATOM 717 O O . GLU A 1 93 ? -8.224 13.728 29.036 1.00 84.88 93 GLU A O 1
ATOM 722 N N . HIS A 1 94 ? -6.715 12.457 27.968 1.00 85.38 94 HIS A N 1
ATOM 723 C CA . HIS A 1 94 ? -7.674 11.815 27.070 1.00 85.38 94 HIS A CA 1
ATOM 724 C C . HIS A 1 94 ? -8.453 10.650 27.698 1.00 85.38 94 HIS A C 1
ATOM 726 O O . HIS A 1 94 ? -9.430 10.201 27.102 1.00 85.38 94 HIS A O 1
ATOM 732 N N . GLY A 1 95 ? -8.079 10.190 28.897 1.00 91.06 95 GLY A N 1
ATOM 733 C CA . GLY A 1 95 ? -8.756 9.092 29.595 1.00 91.06 95 GLY A CA 1
ATOM 734 C C . GLY A 1 95 ? -7.875 7.864 29.782 1.00 91.06 95 GLY A C 1
ATOM 735 O O . GLY A 1 95 ? -6.656 7.975 29.877 1.00 91.06 95 GLY A O 1
ATOM 736 N N . THR A 1 96 ? -8.495 6.692 29.847 1.00 94.38 96 THR A N 1
ATOM 737 C CA . THR A 1 96 ? -7.803 5.413 30.059 1.00 94.38 96 THR A CA 1
ATOM 738 C C . THR A 1 96 ? -8.260 4.410 29.010 1.00 94.38 96 THR A C 1
ATOM 740 O O . THR A 1 96 ? -9.460 4.230 28.827 1.00 94.38 96 THR A O 1
ATOM 743 N N . LEU A 1 97 ? -7.326 3.766 28.311 1.00 96.38 97 LEU A N 1
ATOM 744 C CA . LEU A 1 97 ? -7.639 2.650 27.421 1.00 96.38 97 LEU A CA 1
ATOM 745 C C . LEU A 1 97 ? -8.091 1.462 28.272 1.00 96.38 97 LEU A C 1
ATOM 747 O O . LEU A 1 97 ? -7.382 1.055 29.199 1.00 96.38 97 LEU A O 1
ATOM 751 N N . VAL A 1 98 ? -9.273 0.941 27.960 1.00 96.94 98 VAL A N 1
ATOM 752 C CA . VAL A 1 98 ? -9.856 -0.236 28.596 1.00 96.94 98 VAL A CA 1
ATOM 753 C C . VAL A 1 98 ? -10.116 -1.306 27.551 1.00 96.94 98 VAL A C 1
ATOM 755 O O . VAL A 1 98 ? -10.568 -1.009 26.441 1.00 96.94 98 VAL A O 1
ATOM 758 N N . GLU A 1 99 ? -9.812 -2.546 27.907 1.00 97.56 99 GLU A N 1
ATOM 759 C CA . GLU A 1 99 ? -9.877 -3.692 27.005 1.00 97.56 99 GLU A CA 1
ATOM 760 C C . GLU A 1 99 ? -10.541 -4.876 27.705 1.00 97.56 99 GLU A C 1
ATOM 762 O O . GLU A 1 99 ? -10.510 -4.967 28.927 1.00 97.56 99 GLU A O 1
ATOM 767 N N . GLY A 1 100 ? -11.184 -5.754 26.948 1.00 97.25 100 GLY A N 1
ATOM 768 C CA . GLY A 1 100 ? -11.849 -6.942 27.479 1.00 97.25 100 GLY A CA 1
ATOM 769 C C . GLY A 1 100 ? -12.304 -7.846 26.344 1.00 97.25 100 GLY A C 1
ATOM 770 O O . GLY A 1 100 ? -12.395 -7.396 25.202 1.00 97.25 100 GLY A O 1
ATOM 771 N N . SER A 1 101 ? -12.574 -9.115 26.632 1.00 96.81 101 SER A N 1
ATOM 772 C CA . SER A 1 101 ? -13.027 -10.081 25.631 1.00 96.81 101 SER A CA 1
ATOM 773 C C . SER A 1 101 ? -14.235 -10.893 26.078 1.00 96.81 101 SER A C 1
ATOM 775 O O . SER A 1 101 ? -14.507 -11.050 27.266 1.00 96.81 101 SER A O 1
ATOM 777 N N . THR A 1 102 ? -14.976 -11.404 25.101 1.00 95.38 102 THR A N 1
ATOM 778 C CA . THR A 1 102 ? -16.047 -12.387 25.298 1.00 95.38 102 THR A CA 1
ATOM 779 C C . THR A 1 102 ? -16.143 -13.297 24.081 1.00 95.38 102 THR A C 1
ATOM 781 O O . THR A 1 102 ? -15.594 -12.982 23.025 1.00 95.38 102 THR A O 1
ATOM 784 N N . ILE A 1 103 ? -16.879 -14.397 24.198 1.00 94.31 103 ILE A N 1
ATOM 785 C CA . ILE A 1 103 ? -17.150 -15.310 23.089 1.00 94.31 103 ILE A CA 1
ATOM 786 C C . ILE A 1 103 ? -18.610 -15.147 22.673 1.00 94.31 103 ILE A C 1
ATOM 788 O O . ILE A 1 103 ? -19.518 -15.313 23.485 1.00 94.31 103 ILE A O 1
ATOM 792 N N . ILE A 1 104 ? -18.847 -14.863 21.391 1.00 93.56 104 ILE A N 1
ATOM 793 C CA . ILE A 1 104 ? -20.196 -14.842 20.810 1.00 93.56 104 ILE A CA 1
ATOM 794 C C . ILE A 1 104 ? -20.409 -16.056 19.908 1.00 93.56 104 ILE A C 1
ATOM 796 O O . ILE A 1 104 ? -19.488 -16.517 19.236 1.00 93.56 104 ILE A O 1
ATOM 800 N N . SER A 1 105 ? -21.637 -16.569 19.848 1.00 92.38 105 SER A N 1
ATOM 801 C CA . SER A 1 105 ? -21.969 -17.659 18.924 1.00 92.38 105 SER A CA 1
ATOM 802 C C . SER A 1 105 ? -21.908 -17.190 17.467 1.00 92.38 105 SER A C 1
ATOM 804 O O . SER A 1 105 ? -22.413 -16.116 17.124 1.00 92.38 105 SER A O 1
ATOM 806 N N . LYS A 1 106 ? -21.382 -18.047 16.579 1.00 92.44 106 LYS A N 1
ATOM 807 C CA . LYS A 1 106 ? -21.338 -17.806 15.127 1.00 92.44 106 LYS A CA 1
ATOM 808 C C . LYS A 1 106 ? -22.710 -17.523 14.501 1.00 92.44 106 LYS A C 1
ATOM 810 O O . LYS A 1 106 ? -22.785 -16.871 13.464 1.00 92.44 106 LYS A O 1
ATOM 815 N N . GLN A 1 107 ? -23.807 -17.938 15.139 1.00 92.56 107 GLN A N 1
ATOM 816 C CA . GLN A 1 107 ? -25.168 -17.625 14.679 1.00 92.56 107 GLN A CA 1
ATOM 817 C C . GLN A 1 107 ? -25.500 -16.121 14.711 1.00 92.56 107 GLN A C 1
ATOM 819 O O . GLN A 1 107 ? -26.498 -15.696 14.118 1.00 92.56 107 GLN A O 1
ATOM 824 N N . HIS A 1 108 ? -24.709 -15.329 15.441 1.00 93.62 108 HIS A N 1
ATOM 825 C CA . HIS A 1 108 ? -24.868 -13.884 15.580 1.00 93.62 108 HIS A CA 1
ATOM 826 C C . HIS A 1 108 ? -23.930 -13.079 14.667 1.00 93.62 108 HIS A C 1
ATOM 828 O O . HIS A 1 108 ? -23.956 -11.851 14.708 1.00 93.62 108 HIS A O 1
ATOM 834 N N . LEU A 1 109 ? -23.138 -13.744 13.818 1.00 94.44 109 LEU A N 1
ATOM 835 C CA . LEU A 1 109 ? -22.355 -13.071 12.782 1.00 94.44 109 LEU A CA 1
ATOM 836 C C . LEU A 1 109 ? -23.260 -12.376 11.769 1.00 94.44 109 LEU A C 1
ATOM 838 O O . LEU A 1 109 ? -24.376 -12.826 11.504 1.00 94.44 109 LEU A O 1
ATOM 842 N N . ASP A 1 110 ? -22.765 -11.263 11.227 1.00 95.31 110 ASP A N 1
ATOM 843 C CA . ASP A 1 110 ? -23.464 -10.423 10.251 1.00 95.31 110 ASP A CA 1
ATOM 844 C C . ASP A 1 110 ? -24.847 -9.934 10.728 1.00 95.31 110 ASP A C 1
ATOM 846 O O . ASP A 1 110 ? -25.733 -9.610 9.935 1.00 95.31 110 ASP A O 1
ATOM 850 N N . LYS A 1 111 ? -25.035 -9.856 12.051 1.00 95.44 111 LYS A N 1
ATOM 851 C CA . LYS A 1 111 ? -26.218 -9.289 12.701 1.00 95.44 111 LYS A CA 1
ATOM 852 C C . LYS A 1 111 ? -25.814 -8.128 13.595 1.00 95.44 111 LYS A C 1
ATOM 854 O O . LYS A 1 111 ? -24.744 -8.123 14.199 1.00 95.44 111 LYS A O 1
ATOM 859 N N . SER A 1 112 ? -26.692 -7.136 13.676 1.00 95.62 112 SER A N 1
ATOM 860 C CA . SER A 1 112 ? -26.520 -5.993 14.568 1.00 95.62 112 SER A CA 1
ATOM 861 C C . SER A 1 112 ? -26.953 -6.355 15.980 1.00 95.62 112 SER A C 1
ATOM 863 O O . SER A 1 112 ? -28.077 -6.805 16.181 1.00 95.62 112 SER A O 1
ATOM 865 N N . ILE A 1 113 ? -26.075 -6.117 16.952 1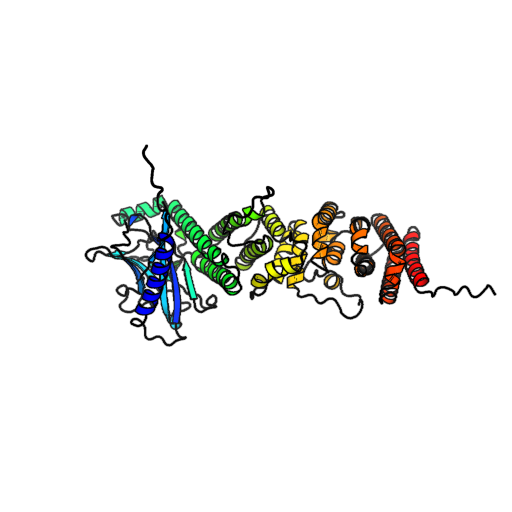.00 95.94 113 ILE A N 1
ATOM 866 C CA . ILE A 1 113 ? -26.319 -6.427 18.360 1.00 95.94 113 ILE A CA 1
ATOM 867 C C . ILE A 1 113 ? -26.152 -5.146 19.192 1.00 95.94 113 ILE A C 1
ATOM 869 O O . ILE A 1 113 ? -25.083 -4.527 19.150 1.00 95.94 113 ILE A O 1
ATOM 873 N N . PRO A 1 114 ? -27.179 -4.703 19.941 1.00 96.75 114 PRO A N 1
ATOM 874 C CA . PRO A 1 114 ? -27.066 -3.528 20.795 1.00 96.75 114 PRO A CA 1
ATOM 875 C C . PRO A 1 114 ? -26.266 -3.831 22.065 1.00 96.75 114 PRO A C 1
ATOM 877 O O . PRO A 1 114 ? -26.524 -4.827 22.740 1.00 96.75 114 PRO A O 1
ATOM 880 N N . TYR A 1 115 ? -25.359 -2.932 22.448 1.00 97.56 115 TYR A N 1
ATOM 881 C CA . TYR A 1 115 ? -24.628 -3.025 23.718 1.00 97.56 115 TYR A CA 1
ATOM 882 C C . TYR A 1 115 ? -24.244 -1.653 24.282 1.00 97.56 115 TYR A C 1
ATOM 884 O O . TYR A 1 115 ? -24.391 -0.622 23.616 1.00 97.56 115 TYR A O 1
ATOM 892 N N . LYS A 1 116 ? -23.786 -1.650 25.539 1.00 97.12 116 LYS A N 1
ATOM 893 C CA . LYS A 1 116 ? -23.227 -0.502 26.251 1.00 97.12 116 LYS A CA 1
ATOM 894 C C . LYS A 1 116 ? -22.142 -0.898 27.239 1.00 97.12 116 LYS A C 1
ATOM 896 O O . LYS A 1 116 ? -22.190 -1.976 27.832 1.00 97.12 116 LYS A O 1
ATOM 901 N N . TYR A 1 117 ? -21.257 0.056 27.496 1.00 97.50 117 TYR A N 1
ATOM 902 C CA . TYR A 1 117 ? -20.382 0.042 28.662 1.00 97.50 117 TYR A CA 1
ATOM 903 C C . TYR A 1 117 ? -21.114 0.497 29.927 1.00 97.50 117 TYR A C 1
ATOM 905 O O . TYR A 1 117 ? -21.936 1.422 29.905 1.00 97.50 117 TYR A O 1
ATOM 913 N N . VAL A 1 118 ? -20.793 -0.161 31.037 1.00 95.56 118 VAL A N 1
ATOM 914 C CA . VAL A 1 118 ? -21.411 0.030 32.348 1.00 95.56 118 VAL A CA 1
ATOM 915 C C . VAL A 1 118 ? -20.325 0.121 33.408 1.00 95.56 118 VAL A C 1
ATOM 917 O O . VAL A 1 118 ? -19.476 -0.760 33.490 1.00 95.56 118 VAL A O 1
ATOM 920 N N . ILE A 1 119 ? -20.365 1.170 34.225 1.00 95.00 119 ILE A N 1
ATOM 921 C CA . ILE A 1 119 ? -19.452 1.375 35.346 1.00 95.00 119 ILE A CA 1
ATOM 922 C C . ILE A 1 119 ? -20.203 1.003 36.624 1.00 95.00 119 ILE A C 1
ATOM 924 O O . ILE A 1 119 ? -21.248 1.581 36.932 1.00 95.00 119 ILE A O 1
ATOM 928 N N . MET A 1 120 ? -19.673 0.027 37.352 1.00 92.00 120 MET A N 1
ATOM 929 C CA . MET A 1 120 ? -20.152 -0.387 38.667 1.00 92.00 120 MET A CA 1
ATOM 930 C C . MET A 1 120 ? -19.296 0.303 39.729 1.00 92.00 120 MET A C 1
ATOM 932 O O . MET A 1 120 ? -18.073 0.152 39.734 1.00 92.00 120 MET A O 1
ATOM 936 N N . HIS A 1 121 ? -19.936 1.070 40.604 1.00 88.06 121 HIS A N 1
ATOM 937 C CA . HIS A 1 121 ? -19.291 1.781 41.705 1.00 88.06 121 HIS A CA 1
ATOM 938 C C . HIS A 1 121 ? -19.492 1.055 43.043 1.00 88.06 121 HIS A C 1
ATOM 940 O O . HIS A 1 121 ? -20.334 0.161 43.157 1.00 88.06 121 HIS A O 1
ATOM 946 N N . ASP A 1 122 ? -18.769 1.503 44.075 1.00 81.31 122 ASP A N 1
ATOM 947 C CA . ASP A 1 122 ? -19.009 1.094 45.461 1.00 81.31 122 ASP A CA 1
ATOM 948 C C . ASP A 1 122 ? -20.505 1.281 45.821 1.00 81.31 122 ASP A C 1
ATOM 950 O O . ASP A 1 122 ? -21.096 2.335 45.564 1.00 81.31 122 ASP A O 1
ATOM 954 N N . GLY A 1 123 ? -21.128 0.263 46.430 1.00 72.00 123 GLY A N 1
ATOM 955 C CA . GLY A 1 123 ? -22.507 0.342 46.939 1.00 72.00 123 GLY A CA 1
ATOM 956 C C . GLY A 1 123 ? -23.624 0.166 45.898 1.00 72.00 123 GLY A C 1
ATOM 957 O O . GLY A 1 123 ? -24.640 0.851 45.989 1.00 72.00 123 GLY A O 1
ATOM 958 N N . ASP A 1 124 ? -23.441 -0.728 44.921 1.00 71.81 124 ASP A N 1
ATOM 959 C CA . ASP A 1 124 ? -24.429 -1.131 43.895 1.00 71.81 124 ASP A CA 1
ATOM 960 C C . ASP A 1 124 ? -24.920 -0.017 42.952 1.00 71.81 124 ASP A C 1
ATOM 962 O O . ASP A 1 124 ? -25.868 -0.213 42.184 1.00 71.81 124 ASP A O 1
ATOM 966 N N . SER A 1 125 ? -24.279 1.156 42.953 1.00 85.06 125 SER A N 1
ATOM 967 C CA . SER A 1 125 ? -24.614 2.210 41.993 1.00 85.06 125 SER A CA 1
ATOM 968 C C . SER A 1 125 ? -24.020 1.911 40.612 1.00 85.06 125 SER A C 1
ATOM 970 O O . SER A 1 125 ? -22.868 1.493 40.475 1.00 85.06 125 SER A O 1
ATOM 972 N N . VAL A 1 126 ? -24.845 2.090 39.577 1.00 89.44 126 VAL A N 1
ATOM 973 C CA . VAL A 1 126 ? -24.542 1.674 38.203 1.00 89.44 126 VAL A CA 1
ATOM 974 C C . VAL A 1 126 ? -24.704 2.849 37.253 1.00 89.44 126 VAL A C 1
ATOM 976 O O . VAL A 1 126 ? -25.814 3.351 37.062 1.00 89.44 126 VAL A O 1
ATOM 979 N N . ASP A 1 127 ? -23.612 3.234 36.602 1.00 91.62 127 ASP A N 1
ATOM 980 C CA . ASP A 1 127 ? -23.604 4.261 35.568 1.00 91.62 127 ASP A CA 1
ATOM 981 C C . ASP A 1 127 ? -23.497 3.607 34.186 1.00 91.62 127 ASP A C 1
ATOM 983 O O . ASP A 1 127 ? -22.481 3.013 33.826 1.00 91.62 127 ASP A O 1
ATOM 987 N N . TYR A 1 128 ? -24.543 3.745 33.371 1.00 92.75 128 TYR A N 1
ATOM 988 C CA . TYR A 1 128 ? -24.465 3.409 31.949 1.00 92.75 128 TYR A CA 1
ATOM 989 C C . TYR A 1 128 ? -23.788 4.531 31.174 1.00 92.75 128 TYR A C 1
ATOM 991 O O . TYR A 1 128 ? -24.022 5.718 31.432 1.00 92.75 128 TYR A O 1
ATOM 999 N N . GLU A 1 129 ? -23.033 4.160 30.144 1.00 94.50 129 GLU A N 1
ATOM 1000 C CA . GLU A 1 129 ? -22.515 5.148 29.215 1.00 94.50 129 GLU A CA 1
ATOM 1001 C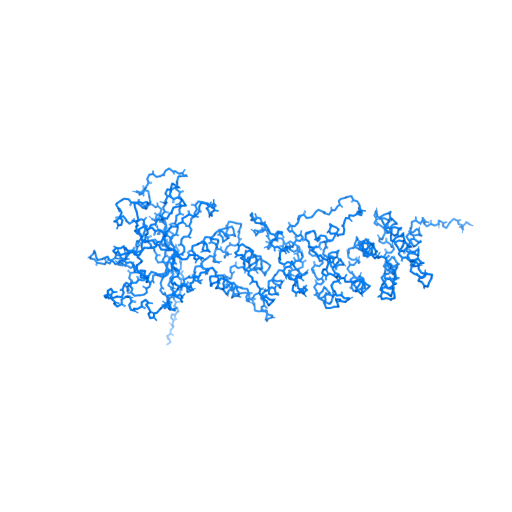 C . GLU A 1 129 ? -23.632 5.931 28.510 1.00 94.50 129 GLU A C 1
ATOM 1003 O O . GLU A 1 129 ? -24.755 5.458 28.249 1.00 94.50 129 GLU A O 1
ATOM 1008 N N . PHE A 1 130 ? -23.272 7.149 28.130 1.00 90.69 130 PHE A N 1
ATOM 1009 C CA . PHE A 1 130 ? -24.110 8.052 27.378 1.00 90.69 130 PHE A CA 1
ATOM 1010 C C . PHE A 1 130 ? -23.525 8.294 25.990 1.00 90.69 130 PHE A C 1
ATOM 1012 O O . PHE A 1 130 ? -22.430 8.833 25.847 1.00 90.69 130 PHE A O 1
ATOM 1019 N N . ILE A 1 131 ? -24.290 7.926 24.963 1.00 90.44 131 ILE A N 1
ATOM 1020 C CA . ILE A 1 131 ? -23.963 8.207 23.567 1.00 90.44 131 ILE A CA 1
ATOM 1021 C C . ILE A 1 131 ? -24.619 9.534 23.206 1.00 90.44 131 ILE A C 1
ATOM 1023 O O . ILE A 1 131 ? -25.836 9.683 23.300 1.00 90.44 131 ILE A O 1
ATOM 1027 N N . TYR A 1 132 ? -23.799 10.500 22.801 1.00 84.62 132 TYR A N 1
ATOM 1028 C CA . TYR A 1 132 ? -24.182 11.887 22.535 1.00 84.62 132 TYR A CA 1
ATOM 1029 C C . TYR A 1 132 ? -24.917 12.081 21.198 1.00 84.62 132 TYR A C 1
ATOM 1031 O O . TYR A 1 132 ? -24.588 12.983 20.431 1.00 84.62 132 TYR A O 1
ATOM 1039 N N . LYS A 1 133 ? -25.918 11.242 20.928 1.00 85.25 133 LYS A N 1
ATOM 1040 C CA . LYS A 1 133 ? -26.803 11.315 19.763 1.00 85.25 133 LYS A CA 1
ATOM 1041 C C . LYS A 1 133 ? -28.228 11.632 20.212 1.00 85.25 133 LYS A C 1
ATOM 1043 O O . LYS A 1 133 ? -28.685 11.093 21.219 1.00 85.25 133 LYS A O 1
ATOM 1048 N N . ASP A 1 134 ? -28.929 12.475 19.457 1.00 81.56 134 ASP A N 1
ATOM 1049 C CA . ASP A 1 134 ? -30.365 12.678 19.656 1.00 81.56 134 ASP A CA 1
ATOM 1050 C C . ASP A 1 134 ? -31.126 11.423 19.170 1.00 81.56 134 ASP A C 1
ATOM 1052 O O . ASP A 1 134 ? -30.912 10.995 18.024 1.00 81.56 134 ASP A O 1
ATOM 1056 N N . PRO A 1 135 ? -31.953 10.773 20.014 1.00 82.44 135 PRO A N 1
ATOM 1057 C CA . PRO A 1 135 ? -32.713 9.602 19.596 1.00 82.44 135 PRO A CA 1
ATOM 1058 C C . PRO A 1 135 ? -33.676 9.967 18.461 1.00 82.44 135 PRO A C 1
ATOM 1060 O O . PRO A 1 135 ? -34.519 10.854 18.608 1.00 82.44 135 PRO A O 1
ATOM 1063 N N . GLN A 1 136 ? -33.581 9.261 17.336 1.00 81.06 136 GLN A N 1
ATOM 1064 C CA . GLN A 1 136 ? -34.534 9.398 16.234 1.00 81.06 136 GLN A CA 1
ATOM 1065 C C . GLN A 1 136 ? -35.848 8.687 16.558 1.00 81.06 136 GLN A C 1
ATOM 1067 O O . GLN A 1 136 ? -36.919 9.138 16.143 1.00 81.06 136 GLN A O 1
ATOM 1072 N N . ILE A 1 137 ? -35.787 7.605 17.340 1.00 81.25 137 ILE A N 1
ATOM 1073 C CA . ILE A 1 137 ? -36.973 6.866 17.769 1.00 81.25 137 ILE A CA 1
ATOM 1074 C C . ILE A 1 137 ? -37.357 7.293 19.186 1.00 81.25 137 ILE A C 1
ATOM 1076 O O . ILE A 1 137 ? -36.620 7.114 20.157 1.00 81.25 137 ILE A O 1
ATOM 1080 N N . LYS A 1 138 ? -38.554 7.877 19.323 1.00 77.50 138 LYS A N 1
ATOM 1081 C CA . LYS A 1 138 ? -39.070 8.312 20.627 1.00 77.50 138 LYS A CA 1
ATOM 1082 C C . LYS A 1 138 ? -39.156 7.124 21.585 1.00 77.50 138 LYS A C 1
ATOM 1084 O O . LYS A 1 138 ? -39.762 6.113 21.249 1.00 77.50 138 LYS A O 1
ATOM 1089 N N . LYS A 1 139 ? -38.666 7.326 22.812 1.00 78.50 139 LYS A N 1
ATOM 1090 C CA . LYS A 1 139 ? -38.621 6.347 23.920 1.00 78.50 139 LYS A CA 1
ATOM 1091 C C . LYS A 1 139 ? -37.585 5.226 23.770 1.00 78.50 139 LYS A C 1
ATOM 1093 O O . LYS A 1 139 ? -37.461 4.441 24.703 1.00 78.50 139 LYS A O 1
ATOM 1098 N N . GLU A 1 140 ? -36.817 5.189 22.684 1.00 84.25 140 GLU A N 1
ATOM 1099 C CA . GLU A 1 140 ? -35.692 4.263 22.554 1.00 84.25 140 GLU A CA 1
ATOM 1100 C C . GLU A 1 140 ? -34.403 4.847 23.138 1.00 84.25 140 GLU A C 1
ATOM 1102 O O . GLU A 1 140 ? -34.177 6.062 23.158 1.00 84.25 140 GLU A O 1
ATOM 1107 N N . HIS A 1 141 ? -33.539 3.958 23.625 1.00 87.50 141 HIS A N 1
ATOM 1108 C CA . HIS A 1 141 ? -32.188 4.315 24.041 1.00 87.50 141 HIS A CA 1
ATOM 1109 C C . HIS A 1 141 ? -31.229 4.204 22.857 1.00 87.50 141 HIS A C 1
ATOM 1111 O O . HIS A 1 141 ? -31.258 3.218 22.125 1.00 87.50 141 HIS A O 1
ATOM 1117 N N . VAL A 1 142 ? -30.318 5.171 22.726 1.00 92.31 142 VAL A N 1
ATOM 1118 C CA . VAL A 1 142 ? -29.184 5.054 21.803 1.00 92.31 142 VAL A CA 1
ATOM 1119 C C . VAL A 1 142 ? -28.138 4.134 22.428 1.00 92.31 142 VAL A C 1
ATOM 1121 O O . VAL A 1 142 ? -27.599 4.442 23.499 1.00 92.31 142 VAL A O 1
ATOM 1124 N N . ASN A 1 143 ? -27.860 3.021 21.753 1.00 95.56 143 ASN A N 1
ATOM 1125 C CA . ASN A 1 143 ? -26.856 2.025 22.129 1.00 95.56 143 ASN A CA 1
ATOM 1126 C C . ASN A 1 143 ? -25.749 1.936 21.072 1.00 95.56 143 ASN A C 1
ATOM 1128 O O . ASN A 1 143 ? -25.932 2.382 19.935 1.00 95.56 143 ASN A O 1
ATOM 1132 N N . ARG A 1 144 ? -24.609 1.345 21.440 1.00 96.50 144 ARG A N 1
ATOM 1133 C CA . ARG A 1 144 ? -23.589 0.954 20.462 1.00 96.50 144 ARG A CA 1
ATOM 1134 C C . ARG A 1 144 ? -24.126 -0.202 19.627 1.00 96.50 144 ARG A C 1
ATOM 1136 O O . ARG A 1 144 ? -25.003 -0.942 20.078 1.00 96.50 144 ARG A O 1
ATOM 1143 N N . CYS A 1 145 ? -23.626 -0.332 18.405 1.00 96.25 145 CYS A N 1
ATOM 1144 C CA . CYS A 1 145 ? -24.034 -1.375 17.474 1.00 96.25 145 CYS A CA 1
ATOM 1145 C C . CYS A 1 145 ? -22.834 -2.266 17.158 1.00 96.25 145 CYS A C 1
ATOM 1147 O O . CYS A 1 145 ? -21.951 -1.861 16.405 1.00 96.25 145 CYS A O 1
ATOM 1149 N N . LEU A 1 146 ? -22.816 -3.477 17.711 1.00 97.00 146 LEU A N 1
ATOM 1150 C CA . LEU A 1 146 ? -21.828 -4.490 17.354 1.00 97.00 146 LEU A CA 1
ATOM 1151 C C . LEU A 1 146 ? -22.287 -5.154 16.058 1.00 97.00 146 LEU A C 1
ATOM 1153 O O . LEU A 1 146 ? -23.444 -5.554 15.945 1.00 97.00 146 LEU A O 1
ATOM 1157 N N . TYR A 1 147 ? -21.391 -5.251 15.081 1.00 96.44 147 TYR A N 1
ATOM 1158 C CA . TYR A 1 147 ? -21.642 -5.954 13.827 1.00 96.44 147 TYR A CA 1
ATOM 1159 C C . TYR A 1 147 ? -20.376 -6.706 13.422 1.00 96.44 147 TYR A C 1
ATOM 1161 O O . TYR A 1 147 ? -19.460 -6.133 12.830 1.00 96.44 147 TYR A O 1
ATOM 1169 N N . VAL A 1 148 ? -20.317 -7.987 13.779 1.00 96.31 148 VAL A N 1
ATOM 1170 C CA . VAL A 1 148 ? -19.153 -8.834 13.505 1.00 96.31 148 VAL A CA 1
ATOM 1171 C C . VAL A 1 148 ? -19.253 -9.373 12.083 1.00 96.31 148 VAL A C 1
ATOM 1173 O O . VAL A 1 148 ? -20.114 -10.202 11.789 1.00 96.31 148 VAL A O 1
ATOM 1176 N N . ARG A 1 149 ? -18.377 -8.882 11.199 1.00 95.25 149 ARG A N 1
ATOM 1177 C CA . ARG A 1 149 ? -18.347 -9.268 9.781 1.00 95.25 149 ARG A CA 1
ATOM 1178 C C . ARG A 1 149 ? -17.652 -10.602 9.606 1.00 95.25 149 ARG A C 1
ATOM 1180 O O . ARG A 1 149 ? -16.436 -10.665 9.776 1.00 95.25 149 ARG A O 1
ATOM 1187 N N . SER A 1 150 ? -18.386 -11.625 9.177 1.00 93.94 150 SER A N 1
ATOM 1188 C CA . SER A 1 150 ? -17.807 -12.956 8.942 1.00 93.94 150 SER A CA 1
ATOM 1189 C C . SER A 1 150 ? -16.656 -12.929 7.930 1.00 93.94 150 SER A C 1
ATOM 1191 O O . SER A 1 150 ? -15.654 -13.610 8.114 1.00 93.94 150 SER A O 1
ATOM 1193 N N . SER A 1 151 ? -16.737 -12.060 6.917 1.00 93.25 151 SER A N 1
ATOM 1194 C CA . SER A 1 151 ? -15.707 -11.897 5.883 1.00 93.25 151 SER A CA 1
ATOM 1195 C C . SER A 1 151 ? -14.372 -11.316 6.376 1.00 93.25 151 SER A C 1
ATOM 1197 O O . SER A 1 151 ? -13.439 -11.216 5.586 1.00 93.25 151 SER A O 1
ATOM 1199 N N . LEU A 1 152 ? -14.297 -10.846 7.625 1.00 93.75 152 LEU A N 1
ATOM 1200 C CA . LEU A 1 152 ? -13.094 -10.266 8.241 1.00 93.75 152 LEU A CA 1
ATOM 1201 C C . LEU A 1 152 ? -12.620 -11.073 9.465 1.00 93.75 152 LEU A C 1
ATOM 1203 O O . LEU A 1 152 ? -11.799 -10.578 10.239 1.00 93.75 152 LEU A O 1
ATOM 1207 N N . LEU A 1 153 ? -13.156 -12.283 9.658 1.00 90.62 153 LEU A N 1
ATOM 1208 C CA . LEU A 1 153 ? -12.749 -13.227 10.696 1.00 90.62 153 LEU A CA 1
ATOM 1209 C C . LEU A 1 153 ? -11.802 -14.258 10.087 1.00 90.62 153 LEU A C 1
ATOM 1211 O O . LEU A 1 153 ? -12.253 -15.266 9.552 1.00 90.62 153 LEU A O 1
ATOM 1215 N N . ASP A 1 154 ? -10.501 -14.000 10.151 1.00 76.75 154 ASP A N 1
ATOM 1216 C CA . ASP A 1 154 ? -9.504 -14.963 9.669 1.00 76.75 154 ASP A CA 1
ATOM 1217 C C . ASP A 1 154 ? -9.200 -16.009 10.758 1.00 76.75 154 ASP A C 1
ATOM 1219 O O . ASP A 1 154 ? -9.499 -17.192 10.617 1.00 76.75 154 ASP A O 1
ATOM 1223 N N . SER A 1 155 ? -8.742 -15.546 11.928 1.00 76.25 155 SER A N 1
ATOM 1224 C CA . SER A 1 155 ? -8.394 -16.371 13.098 1.00 76.25 155 SER A CA 1
ATOM 1225 C C . SER A 1 155 ? -9.578 -16.731 14.008 1.00 76.25 155 SER A C 1
ATOM 1227 O O . SER A 1 155 ? -9.395 -17.390 15.028 1.00 76.25 155 SER A O 1
ATOM 1229 N N . GLY A 1 156 ? -10.800 -16.302 13.670 1.00 88.00 156 GLY A N 1
ATOM 1230 C CA . GLY A 1 156 ? -11.957 -16.403 14.571 1.00 88.00 156 GLY A CA 1
ATOM 1231 C C . GLY A 1 156 ? -12.005 -15.317 15.654 1.00 88.00 156 GLY A C 1
ATOM 1232 O O . GLY A 1 156 ? -12.746 -15.461 16.626 1.00 88.00 156 GLY A O 1
ATOM 1233 N N . GLU A 1 157 ? -11.253 -14.230 15.470 1.00 94.88 157 GLU A N 1
ATOM 1234 C CA . GLU A 1 157 ? -11.183 -13.088 16.385 1.00 94.88 157 GLU A CA 1
ATOM 1235 C C . GLU A 1 157 ? -11.712 -11.807 15.722 1.00 94.88 157 GLU A C 1
ATOM 1237 O O . GLU A 1 157 ? -11.418 -11.510 14.559 1.00 94.88 157 GLU A O 1
ATOM 1242 N N . TRP A 1 158 ? -12.475 -11.019 16.478 1.00 97.06 158 TRP A N 1
ATOM 1243 C CA . TRP A 1 158 ? -12.964 -9.699 16.083 1.00 97.06 158 TRP A CA 1
ATOM 1244 C C . TRP A 1 158 ? -12.525 -8.640 17.082 1.00 97.06 158 TRP A C 1
ATOM 1246 O O . TRP A 1 158 ? -12.864 -8.722 18.260 1.00 97.06 158 TRP A O 1
ATOM 1256 N N . HIS A 1 159 ? -11.856 -7.599 16.602 1.00 97.12 159 HIS A N 1
ATOM 1257 C CA . HIS A 1 159 ? -11.498 -6.442 17.407 1.00 97.12 159 HIS A CA 1
ATOM 1258 C C . HIS A 1 159 ? -12.501 -5.301 17.186 1.00 97.12 159 HIS A C 1
ATOM 1260 O O . HIS A 1 159 ? -12.521 -4.630 16.151 1.00 97.12 159 HIS A O 1
ATOM 1266 N N . GLN A 1 160 ? -13.352 -5.080 18.187 1.00 97.12 160 GLN A N 1
ATOM 1267 C CA . GLN A 1 160 ? -14.316 -3.990 18.262 1.00 97.12 160 GLN A CA 1
ATOM 1268 C C . GLN A 1 160 ? -13.639 -2.730 18.816 1.00 97.12 160 GLN A C 1
ATOM 1270 O O . GLN A 1 160 ? -13.513 -2.543 20.027 1.00 97.12 160 GLN A O 1
ATOM 1275 N N . TYR A 1 161 ? -13.208 -1.854 17.909 1.00 96.62 161 TYR A N 1
ATOM 1276 C CA . TYR A 1 161 ? -12.579 -0.574 18.241 1.00 96.62 161 TYR A CA 1
ATOM 1277 C C . TYR A 1 161 ? -13.610 0.538 18.431 1.00 96.62 161 TYR A C 1
ATOM 1279 O O . TYR A 1 161 ? -14.015 1.216 17.484 1.00 96.62 161 TYR A O 1
ATOM 1287 N N . ASP A 1 162 ? -14.008 0.737 19.678 1.00 95.31 162 ASP A N 1
ATOM 1288 C CA . ASP A 1 162 ? -14.929 1.780 20.089 1.00 95.31 162 ASP A CA 1
ATOM 1289 C C . ASP A 1 162 ? -14.232 3.114 20.387 1.00 95.31 162 ASP A C 1
ATOM 1291 O O . ASP A 1 162 ? -13.012 3.233 20.516 1.00 95.31 162 ASP A O 1
ATOM 1295 N N . ASP A 1 163 ? -15.043 4.166 20.470 1.00 93.00 163 ASP A N 1
ATOM 1296 C CA . ASP A 1 163 ? -14.597 5.508 20.825 1.00 93.00 163 ASP A CA 1
ATOM 1297 C C . ASP A 1 163 ? -14.587 5.744 22.349 1.00 93.00 163 ASP A C 1
ATOM 1299 O O . ASP A 1 163 ? -14.349 4.842 23.155 1.00 93.00 163 ASP A O 1
ATOM 1303 N N . ILE A 1 164 ? -14.778 6.998 22.763 1.00 93.25 164 ILE A N 1
ATOM 1304 C CA . ILE A 1 164 ? -14.718 7.392 24.166 1.00 93.25 164 ILE A CA 1
ATOM 1305 C C . ILE A 1 164 ? -16.033 7.026 24.867 1.00 93.25 164 ILE A C 1
ATOM 1307 O O . ILE A 1 164 ? -17.100 7.551 24.538 1.00 93.25 164 ILE A O 1
ATOM 1311 N N . ILE A 1 165 ? -15.940 6.197 25.904 1.00 94.12 165 ILE A N 1
ATOM 1312 C CA . ILE A 1 165 ? -17.011 5.927 26.862 1.00 94.12 165 ILE A CA 1
ATOM 1313 C C . ILE A 1 165 ? -17.263 7.203 27.655 1.00 94.12 165 ILE A C 1
ATOM 1315 O O . ILE A 1 165 ? -16.392 7.707 28.373 1.00 94.12 165 ILE A O 1
ATOM 1319 N N . CYS A 1 166 ? -18.475 7.729 27.540 1.00 90.62 166 CYS A N 1
ATOM 1320 C CA . CYS A 1 166 ? -18.831 9.030 28.077 1.00 90.62 166 CYS A CA 1
ATOM 1321 C C . CYS A 1 166 ? -19.871 8.928 29.193 1.00 90.62 166 CYS A C 1
ATOM 1323 O O . CYS A 1 166 ? -20.843 8.182 29.087 1.00 90.62 166 CYS A O 1
ATOM 1325 N N . LYS A 1 167 ? -19.707 9.735 30.245 1.00 87.19 167 LYS A N 1
ATOM 1326 C CA . LYS A 1 167 ? -20.707 9.879 31.310 1.00 87.19 167 LYS A CA 1
ATOM 1327 C C . LYS A 1 167 ? -21.804 10.845 30.879 1.00 87.19 167 LYS A C 1
ATOM 1329 O O . LYS A 1 167 ? -21.519 11.848 30.224 1.00 87.19 167 LYS A O 1
ATOM 1334 N N . ARG A 1 168 ? -23.050 10.569 31.277 1.00 80.56 168 ARG A N 1
ATOM 1335 C CA . ARG A 1 168 ? -24.180 11.477 31.043 1.00 80.56 168 ARG A CA 1
ATOM 1336 C C . ARG A 1 168 ? -23.946 12.814 31.757 1.00 80.56 168 ARG A C 1
ATOM 1338 O O . ARG A 1 168 ? -23.683 12.808 32.961 1.00 80.56 168 ARG A O 1
ATOM 1345 N N . PRO A 1 169 ? -24.105 13.963 31.083 1.00 68.69 169 PRO A N 1
ATOM 1346 C CA . PRO A 1 169 ? -24.092 15.243 31.767 1.00 68.69 169 PRO A CA 1
ATOM 1347 C C . PRO A 1 169 ? -25.460 15.453 32.424 1.00 68.69 169 PRO A C 1
ATOM 1349 O O . PRO A 1 169 ? -26.471 15.463 31.729 1.00 68.69 169 PRO A O 1
ATOM 1352 N N . GLY A 1 170 ? -25.494 15.617 33.750 1.00 71.62 170 GLY A N 1
ATOM 1353 C CA . GLY A 1 170 ? -26.674 16.015 34.537 1.00 71.62 170 GLY A CA 1
ATOM 1354 C C . GLY A 1 170 ? -28.049 15.615 33.962 1.00 71.62 170 GLY A C 1
ATOM 1355 O O . GLY A 1 170 ? -28.362 14.434 33.817 1.00 71.62 170 GLY A O 1
ATOM 1356 N N . THR A 1 171 ? -28.896 16.607 33.657 1.00 66.56 171 THR A N 1
ATOM 1357 C CA . THR A 1 171 ? -30.261 16.409 33.135 1.00 66.56 171 THR A CA 1
ATOM 1358 C C . THR A 1 171 ? -30.306 16.172 31.616 1.00 66.56 171 THR A C 1
ATOM 1360 O O . THR A 1 171 ? -29.484 16.681 30.858 1.00 66.56 171 THR A O 1
ATOM 1363 N N . MET A 1 172 ? -31.329 15.446 31.135 1.00 58.75 172 MET A N 1
ATOM 1364 C CA . MET A 1 172 ? -31.477 15.064 29.716 1.00 58.75 172 MET A CA 1
ATOM 1365 C C . MET A 1 172 ? -31.586 16.260 28.753 1.00 58.75 172 MET A C 1
ATOM 1367 O O . MET A 1 172 ? -31.045 16.199 27.655 1.00 58.75 172 MET A O 1
ATOM 1371 N N . GLN A 1 173 ? -32.217 17.362 29.173 1.00 58.75 173 GLN A N 1
ATOM 1372 C CA . GLN A 1 173 ? -32.271 18.604 28.388 1.00 58.75 173 GLN A CA 1
ATOM 1373 C C . GLN A 1 173 ? -30.882 19.235 28.215 1.00 58.75 173 GLN A C 1
ATOM 1375 O O . GLN A 1 173 ? -30.501 19.565 27.095 1.00 58.75 173 GLN A O 1
ATOM 1380 N N . LYS A 1 174 ? -30.082 19.296 29.291 1.00 61.94 174 LYS A N 1
ATOM 1381 C CA . LYS A 1 174 ? -28.698 19.792 29.232 1.00 61.94 174 LYS A CA 1
ATOM 1382 C C . LYS A 1 174 ? -27.821 18.916 28.341 1.00 61.94 174 LYS A C 1
ATOM 1384 O O . LYS A 1 174 ? -26.971 19.440 27.637 1.00 61.94 174 LYS A O 1
ATOM 1389 N N . ALA A 1 175 ? -28.047 17.601 28.323 1.00 59.78 175 ALA A N 1
ATOM 1390 C CA . ALA A 1 175 ? -27.346 16.696 27.414 1.00 59.78 175 ALA A CA 1
ATOM 1391 C C . ALA A 1 175 ? -27.662 16.991 25.937 1.00 59.78 175 ALA A C 1
ATOM 1393 O O . ALA A 1 175 ? -26.743 17.052 25.129 1.00 59.78 175 ALA A O 1
ATOM 1394 N N . ILE A 1 176 ? -28.930 17.236 25.586 1.00 61.47 176 ILE A N 1
ATOM 1395 C CA . ILE A 1 176 ? -29.342 17.569 24.209 1.00 61.47 176 ILE A CA 1
ATOM 1396 C C . ILE A 1 176 ? -28.770 18.928 23.768 1.00 61.47 176 ILE A C 1
ATOM 1398 O O . ILE A 1 176 ? -28.259 19.058 22.654 1.00 61.47 176 ILE A O 1
ATOM 1402 N N . GLU A 1 177 ? -28.795 19.936 24.641 1.00 60.88 177 GLU A N 1
ATOM 1403 C CA . GLU A 1 177 ? -28.170 21.245 24.383 1.00 60.88 177 GLU A CA 1
ATOM 1404 C C . GLU A 1 177 ? -26.641 21.138 24.237 1.00 60.88 177 GLU A C 1
ATOM 1406 O O . GLU A 1 177 ? -26.031 21.787 23.380 1.00 60.88 177 GLU A O 1
ATOM 1411 N N . TRP A 1 178 ? -26.012 20.263 25.022 1.00 59.97 178 TRP A N 1
ATOM 1412 C CA . TRP A 1 178 ? -24.581 19.976 24.946 1.00 59.97 178 TRP A CA 1
ATOM 1413 C C . TRP A 1 178 ? -24.200 19.279 23.629 1.00 59.97 178 TRP A C 1
ATOM 1415 O O . TRP A 1 178 ? -23.233 19.680 22.986 1.00 59.97 178 TRP A O 1
ATOM 1425 N N . ILE A 1 179 ? -25.003 18.316 23.155 1.00 61.91 179 ILE A N 1
ATOM 1426 C CA . ILE A 1 179 ? -24.811 17.655 21.847 1.00 61.91 179 ILE A CA 1
ATOM 1427 C C . ILE A 1 179 ? -24.810 18.687 20.715 1.00 61.91 179 ILE A C 1
ATOM 1429 O O . ILE A 1 179 ? -23.893 18.716 19.890 1.00 61.91 179 ILE A O 1
ATOM 1433 N N . LYS A 1 180 ? -25.819 19.569 20.696 1.00 60.97 180 LYS A N 1
ATOM 1434 C CA . LYS A 1 180 ? -25.968 20.595 19.654 1.00 60.97 180 LYS A CA 1
ATOM 1435 C C . LYS A 1 180 ? -24.822 21.610 19.662 1.00 60.97 180 LYS A C 1
ATOM 1437 O O . LYS A 1 180 ? -24.423 22.074 18.597 1.00 60.97 180 LYS A O 1
ATOM 1442 N N . SER A 1 181 ? -24.266 21.928 20.833 1.00 61.03 181 SER A N 1
ATOM 1443 C CA . SER A 1 181 ? -23.181 22.910 20.971 1.00 61.03 181 SER A CA 1
ATOM 1444 C C . SER A 1 181 ? -21.772 22.340 20.750 1.00 61.03 181 SER A C 1
ATOM 1446 O O . SER A 1 181 ? -20.885 23.090 20.343 1.00 61.03 181 SER A O 1
ATOM 1448 N N . LYS A 1 182 ? -21.543 21.031 20.954 1.00 68.69 182 LYS A N 1
ATOM 1449 C CA . LYS A 1 182 ? -20.192 20.423 20.985 1.00 68.69 182 LYS A CA 1
ATOM 1450 C C . LYS A 1 182 ? -19.944 19.288 19.986 1.00 68.69 182 LYS A C 1
ATOM 1452 O O . LYS A 1 182 ? -19.002 18.516 20.144 1.00 68.69 182 LYS A O 1
ATOM 1457 N N . LYS A 1 183 ? -20.684 19.227 18.875 1.00 71.81 183 LYS A N 1
ATOM 1458 C CA . LYS A 1 183 ? -20.436 18.262 17.779 1.00 71.81 183 LYS A CA 1
ATOM 1459 C C . LYS A 1 183 ? -18.961 18.180 17.333 1.00 71.81 183 LYS A C 1
ATOM 1461 O O . LYS A 1 183 ? -18.455 17.090 17.079 1.00 71.81 183 LYS A O 1
ATOM 1466 N N . LYS A 1 184 ? -18.246 19.313 17.286 1.00 74.31 184 LYS A N 1
ATOM 1467 C CA . LYS A 1 184 ? -16.801 19.350 16.976 1.00 74.31 184 LYS A CA 1
ATOM 1468 C C . LYS A 1 184 ? -15.954 18.586 17.999 1.00 74.31 184 LYS A C 1
ATOM 1470 O O . LYS A 1 184 ? -15.003 17.918 17.610 1.00 74.31 184 LYS A O 1
ATOM 1475 N N . GLU A 1 185 ? -16.300 18.661 19.280 1.00 77.88 185 GLU A N 1
ATOM 1476 C CA . GLU A 1 185 ? -15.592 17.943 20.343 1.00 77.88 185 GLU A CA 1
ATOM 1477 C C . GLU A 1 185 ? -15.838 16.437 20.262 1.00 77.88 185 GLU A C 1
ATOM 1479 O O . GLU A 1 185 ? -14.909 15.664 20.464 1.00 77.88 185 GLU A O 1
ATOM 1484 N N . LEU A 1 186 ? -17.049 16.015 19.882 1.00 81.38 186 LEU A N 1
ATOM 1485 C CA . LEU A 1 186 ? -17.363 14.603 19.664 1.00 81.38 186 LEU A CA 1
ATOM 1486 C C . LEU A 1 186 ? -16.553 14.013 18.499 1.00 81.38 186 LEU A C 1
ATOM 1488 O O . LEU A 1 186 ? -15.961 12.941 18.629 1.00 81.38 186 LEU A O 1
ATOM 1492 N N . VAL A 1 187 ? -16.471 14.736 17.375 1.00 85.12 187 VAL A N 1
ATOM 1493 C CA . VAL A 1 187 ? -15.607 14.350 16.247 1.00 85.12 187 VAL A CA 1
ATOM 1494 C C . VAL A 1 187 ? -14.142 14.316 16.684 1.00 85.12 187 VAL A C 1
ATOM 1496 O O . VAL A 1 187 ? -13.433 13.367 16.362 1.00 85.12 187 VAL A O 1
ATOM 1499 N N . ASN A 1 188 ? -13.683 15.299 17.463 1.00 86.00 188 ASN A N 1
ATOM 1500 C CA . ASN A 1 188 ? -12.322 15.302 17.999 1.00 86.00 188 ASN A CA 1
ATOM 1501 C C . ASN A 1 188 ? -12.051 14.095 18.916 1.00 86.00 188 ASN A C 1
ATOM 1503 O O . ASN A 1 188 ? -11.004 13.466 18.802 1.00 86.00 188 ASN A O 1
ATOM 1507 N N . GLY A 1 189 ? -13.014 13.715 19.758 1.00 86.50 189 GLY A N 1
ATOM 1508 C CA . GLY A 1 189 ? -12.934 12.514 20.589 1.00 86.50 189 GLY A CA 1
ATOM 1509 C C . GLY A 1 189 ? -12.773 11.238 19.760 1.00 86.50 189 GLY A C 1
ATOM 1510 O O . GLY A 1 189 ? -11.904 10.421 20.053 1.00 86.50 189 GLY A O 1
ATOM 1511 N N . LYS A 1 190 ? -13.530 11.103 18.663 1.00 90.00 190 LYS A N 1
ATOM 1512 C CA . LYS A 1 190 ? -13.376 9.980 17.720 1.00 90.00 190 LYS A CA 1
ATOM 1513 C C . LYS A 1 190 ? -12.012 9.969 17.029 1.00 90.00 190 LYS A C 1
ATOM 1515 O O . LYS A 1 190 ? -11.442 8.900 16.843 1.00 90.00 190 LYS A O 1
ATOM 1520 N N . ARG A 1 191 ? -11.458 11.139 16.689 1.00 91.12 191 ARG A N 1
ATOM 1521 C CA . ARG A 1 191 ? -10.097 11.257 16.129 1.00 91.12 191 ARG A CA 1
ATOM 1522 C C . ARG A 1 191 ? -9.032 10.783 17.108 1.00 91.12 191 ARG A C 1
ATOM 1524 O O . ARG A 1 191 ? -8.132 10.051 16.709 1.00 91.12 191 ARG A O 1
ATOM 1531 N N . ILE A 1 192 ? -9.143 11.196 18.370 1.00 90.69 192 ILE A N 1
ATOM 1532 C CA . ILE A 1 192 ? -8.226 10.784 19.438 1.00 90.69 192 ILE A CA 1
ATOM 1533 C C . ILE A 1 192 ? -8.311 9.271 19.634 1.00 90.69 192 ILE A C 1
ATOM 1535 O O . ILE A 1 192 ? -7.281 8.602 19.599 1.00 90.69 192 ILE A O 1
ATOM 1539 N N . ALA A 1 193 ? -9.526 8.728 19.762 1.00 93.00 193 ALA A N 1
ATOM 1540 C CA . ALA A 1 193 ? -9.728 7.292 19.916 1.00 93.00 193 ALA A CA 1
ATOM 1541 C C . ALA A 1 193 ? -9.125 6.507 18.752 1.00 93.00 193 ALA A C 1
ATOM 1543 O O . ALA A 1 193 ? -8.306 5.623 18.970 1.00 93.00 193 ALA A O 1
ATOM 1544 N N . MET A 1 194 ? -9.426 6.904 17.517 1.00 93.44 194 MET A N 1
ATOM 1545 C CA . MET A 1 194 ? -8.841 6.299 16.324 1.00 93.44 194 MET A CA 1
ATOM 1546 C C . MET A 1 194 ? -7.306 6.337 16.337 1.00 93.44 194 MET A C 1
ATOM 1548 O O . MET A 1 194 ? -6.682 5.339 15.993 1.00 93.44 194 MET A O 1
ATOM 1552 N N . GLY A 1 195 ? -6.691 7.453 16.742 1.00 94.62 195 GLY A N 1
ATOM 1553 C CA . GLY A 1 195 ? -5.234 7.557 16.862 1.00 94.62 195 GLY A CA 1
ATOM 1554 C C . GLY A 1 195 ? -4.651 6.561 17.867 1.00 94.62 195 GLY A C 1
ATOM 1555 O O . GLY A 1 195 ? -3.682 5.876 17.553 1.00 94.62 195 GLY A O 1
ATOM 1556 N N . VAL A 1 196 ? -5.285 6.420 19.034 1.00 94.75 196 VAL A N 1
ATOM 1557 C CA . VAL A 1 196 ? -4.884 5.452 20.069 1.00 94.75 196 VAL A CA 1
ATOM 1558 C C . VAL A 1 196 ? -5.043 4.010 19.581 1.00 94.75 196 VAL A C 1
ATOM 1560 O O . VAL A 1 196 ? -4.141 3.199 19.789 1.00 94.75 196 VAL A O 1
ATOM 1563 N N . MET A 1 197 ? -6.151 3.690 18.905 1.00 95.88 197 MET A N 1
ATOM 1564 C CA . MET A 1 197 ? -6.381 2.348 18.360 1.00 95.88 197 MET A CA 1
ATOM 1565 C C . MET A 1 197 ? -5.381 2.016 17.253 1.00 95.88 197 MET A C 1
ATOM 1567 O O . MET A 1 197 ? -4.827 0.921 17.240 1.00 95.88 197 MET A O 1
ATOM 1571 N N . LEU A 1 198 ? -5.077 2.972 16.369 1.00 96.25 198 LEU A N 1
ATOM 1572 C CA . LEU A 1 198 ? -4.032 2.802 15.361 1.00 96.25 198 LEU A CA 1
ATOM 1573 C C . LEU A 1 198 ? -2.663 2.574 16.000 1.00 96.25 198 LEU A C 1
ATOM 1575 O O . LEU A 1 198 ? -1.958 1.662 15.581 1.00 96.25 198 LEU A O 1
ATOM 1579 N N . ASP A 1 199 ? -2.298 3.334 17.034 1.00 94.50 199 ASP A N 1
ATOM 1580 C CA . ASP A 1 199 ? -1.048 3.111 17.769 1.00 94.50 199 ASP A CA 1
ATOM 1581 C C . ASP A 1 199 ? -0.983 1.706 18.386 1.00 94.50 199 ASP A C 1
ATOM 1583 O O . ASP A 1 199 ? 0.078 1.077 18.351 1.00 94.50 199 ASP A O 1
ATOM 1587 N N . SER A 1 200 ? -2.107 1.202 18.909 1.00 93.94 200 SER A N 1
ATOM 1588 C CA . SER A 1 200 ? -2.216 -0.166 19.424 1.00 93.94 200 SER A CA 1
ATOM 1589 C C . SER A 1 200 ? -2.007 -1.204 18.316 1.00 93.94 200 SER A C 1
ATOM 1591 O O . SER A 1 200 ? -1.144 -2.071 18.443 1.00 93.94 200 SER A O 1
ATOM 1593 N N . ILE A 1 201 ? -2.683 -1.057 17.173 1.00 96.62 201 ILE A N 1
ATOM 1594 C CA . ILE A 1 201 ? -2.529 -1.954 16.015 1.00 96.62 201 ILE A CA 1
ATOM 1595 C C . ILE A 1 201 ? -1.090 -1.925 15.484 1.00 96.62 201 ILE A C 1
ATOM 1597 O O . ILE A 1 201 ? -0.487 -2.968 15.247 1.00 96.62 201 ILE A O 1
ATOM 1601 N N . PHE A 1 202 ? -0.478 -0.744 15.362 1.00 95.88 202 PHE A N 1
ATOM 1602 C CA . PHE A 1 202 ? 0.928 -0.622 14.968 1.00 95.88 202 PHE A CA 1
ATOM 1603 C C . PHE A 1 202 ? 1.882 -1.291 15.960 1.00 95.88 202 PHE A C 1
ATOM 1605 O O . PHE A 1 202 ? 2.944 -1.757 15.553 1.00 95.88 202 PHE A O 1
ATOM 1612 N N . SER A 1 203 ? 1.532 -1.356 17.246 1.00 93.94 203 SER A N 1
ATOM 1613 C CA . SER A 1 203 ? 2.375 -1.997 18.258 1.00 93.94 203 SER A CA 1
ATOM 1614 C C . SER A 1 203 ? 2.500 -3.514 18.073 1.00 93.94 203 SER A C 1
ATOM 1616 O O . SER A 1 203 ? 3.523 -4.073 18.459 1.00 93.94 203 SER A O 1
ATOM 1618 N N . ILE A 1 204 ? 1.549 -4.161 17.387 1.00 94.88 204 ILE A N 1
ATOM 1619 C CA . ILE A 1 204 ? 1.620 -5.588 17.016 1.00 94.88 204 ILE A CA 1
ATOM 1620 C C . ILE A 1 204 ? 2.901 -5.874 16.221 1.00 94.88 204 ILE A C 1
ATOM 1622 O O . ILE A 1 204 ? 3.556 -6.899 16.409 1.00 94.88 204 ILE A O 1
ATOM 1626 N N . LEU A 1 205 ? 3.315 -4.917 15.385 1.00 95.50 205 LEU A N 1
ATOM 1627 C CA . LEU A 1 205 ? 4.498 -5.032 14.537 1.00 95.50 205 LEU A CA 1
ATOM 1628 C C . LEU A 1 205 ? 5.822 -4.915 15.306 1.00 95.50 205 LEU A C 1
ATOM 1630 O O . LEU A 1 205 ? 6.863 -5.205 14.727 1.00 95.50 205 LEU A O 1
ATOM 1634 N N . GLN A 1 206 ? 5.816 -4.550 16.600 1.00 91.94 206 GLN A N 1
ATOM 1635 C CA . GLN A 1 206 ? 7.040 -4.509 17.422 1.00 91.94 206 GLN A CA 1
ATOM 1636 C C . GLN A 1 206 ? 7.801 -5.837 17.392 1.00 91.94 206 GLN A C 1
ATOM 1638 O O . GLN A 1 206 ? 9.031 -5.846 17.403 1.00 91.94 206 GLN A O 1
ATOM 1643 N N . SER A 1 207 ? 7.066 -6.949 17.333 1.00 92.06 207 SER A N 1
ATOM 1644 C CA . SER A 1 207 ? 7.625 -8.270 17.065 1.00 92.06 207 SER A CA 1
ATOM 1645 C C . SER A 1 207 ? 7.364 -8.629 15.604 1.00 92.06 207 SER A C 1
ATOM 1647 O O . SER A 1 207 ? 6.264 -9.039 15.246 1.00 92.06 207 SER A O 1
ATOM 1649 N N . TRP A 1 208 ? 8.375 -8.461 14.755 1.00 92.25 208 TRP A N 1
ATOM 1650 C CA . TRP A 1 208 ? 8.252 -8.648 13.309 1.00 92.25 208 TRP A CA 1
ATOM 1651 C C . TRP A 1 208 ? 8.269 -10.137 12.929 1.00 92.25 208 TRP A C 1
ATOM 1653 O O . TRP A 1 208 ? 9.322 -10.772 12.934 1.00 92.25 208 TRP A O 1
ATOM 1663 N N . ASN A 1 209 ? 7.099 -10.704 12.628 1.00 93.06 209 ASN A N 1
ATOM 1664 C CA . ASN A 1 209 ? 6.928 -12.082 12.156 1.00 93.06 209 ASN A CA 1
ATOM 1665 C C . ASN A 1 209 ? 5.631 -12.226 11.338 1.00 93.06 209 ASN A C 1
ATOM 1667 O O . ASN A 1 209 ? 4.784 -11.332 11.358 1.00 93.06 209 ASN A O 1
ATOM 1671 N N . ALA A 1 210 ? 5.466 -13.359 10.648 1.00 93.75 210 ALA A N 1
ATOM 1672 C CA . ALA A 1 210 ? 4.309 -13.624 9.789 1.00 93.75 210 ALA A CA 1
ATOM 1673 C C . ALA A 1 210 ? 2.956 -13.481 10.514 1.00 93.75 210 ALA A C 1
ATOM 1675 O O . ALA A 1 210 ? 2.047 -12.850 9.982 1.00 93.75 210 ALA A O 1
ATOM 1676 N N . ILE A 1 211 ? 2.839 -14.004 11.742 1.00 93.56 211 ILE A N 1
ATOM 1677 C CA . ILE A 1 211 ? 1.597 -13.963 12.534 1.00 93.56 211 ILE A CA 1
ATOM 1678 C C . ILE A 1 211 ? 1.223 -12.514 12.856 1.00 93.56 211 ILE A C 1
ATOM 1680 O O . ILE A 1 211 ? 0.094 -12.089 12.640 1.00 93.56 211 ILE A O 1
ATOM 1684 N N . ASN A 1 212 ? 2.184 -11.721 13.320 1.00 95.25 212 ASN A N 1
ATOM 1685 C CA . ASN A 1 212 ? 1.943 -10.337 13.710 1.00 95.25 212 ASN A CA 1
ATOM 1686 C C . ASN A 1 212 ? 1.682 -9.416 12.515 1.00 95.25 212 ASN A C 1
ATOM 1688 O O . ASN A 1 212 ? 0.847 -8.519 12.611 1.00 95.25 212 ASN A O 1
ATOM 1692 N N . VAL A 1 213 ? 2.357 -9.637 11.384 1.00 95.62 213 VAL A N 1
ATOM 1693 C CA . VAL A 1 213 ? 2.076 -8.900 10.140 1.00 95.62 213 VAL A CA 1
ATOM 1694 C C . VAL A 1 213 ? 0.673 -9.228 9.628 1.00 95.62 213 VAL A C 1
ATOM 1696 O O . VAL A 1 213 ? -0.074 -8.322 9.260 1.00 95.62 213 VAL A O 1
ATOM 1699 N N . HIS A 1 214 ? 0.280 -10.500 9.673 1.00 94.69 214 HIS A N 1
ATOM 1700 C CA . HIS A 1 214 ? -1.075 -10.922 9.346 1.00 94.69 214 HIS A CA 1
ATOM 1701 C C . HIS A 1 214 ? -2.117 -10.270 10.273 1.00 94.69 214 HIS A C 1
ATOM 1703 O O . HIS A 1 214 ? -3.039 -9.603 9.800 1.00 94.69 214 HIS A O 1
ATOM 1709 N N . ASN A 1 215 ? -1.917 -10.364 11.592 1.00 95.00 215 ASN A N 1
ATOM 1710 C CA . ASN A 1 215 ? -2.803 -9.771 12.595 1.00 95.00 215 ASN A CA 1
ATOM 1711 C C . ASN A 1 215 ? -2.924 -8.253 12.434 1.00 95.00 215 ASN A C 1
ATOM 1713 O O . ASN A 1 215 ? -4.021 -7.716 12.564 1.00 95.00 215 ASN A O 1
ATOM 1717 N N . PHE A 1 216 ? -1.833 -7.562 12.090 1.00 96.50 216 PHE A N 1
ATOM 1718 C CA . PHE A 1 216 ? -1.863 -6.135 11.776 1.00 96.50 216 PHE A CA 1
ATOM 1719 C C . PHE A 1 216 ? -2.840 -5.824 10.633 1.00 96.50 216 PHE A C 1
ATOM 1721 O O . PHE A 1 216 ? -3.692 -4.948 10.783 1.00 96.50 216 PHE A O 1
ATOM 1728 N N . PHE A 1 217 ? -2.759 -6.535 9.502 1.00 96.38 217 PHE A N 1
ATOM 1729 C CA . PHE A 1 217 ? -3.654 -6.286 8.367 1.00 96.38 217 PHE A CA 1
ATOM 1730 C C . PHE A 1 217 ? -5.109 -6.631 8.684 1.00 96.38 217 PHE A C 1
ATOM 1732 O O . PHE A 1 217 ? -6.016 -5.895 8.282 1.00 96.38 217 PHE A O 1
ATOM 1739 N N . THR A 1 218 ? -5.345 -7.721 9.411 1.00 95.62 218 THR A N 1
ATOM 1740 C CA . THR A 1 218 ? -6.688 -8.134 9.836 1.00 95.62 218 THR A CA 1
ATOM 1741 C C . THR A 1 218 ? -7.303 -7.091 10.767 1.00 95.62 218 THR A C 1
ATOM 1743 O O . THR A 1 218 ? -8.364 -6.543 10.464 1.00 95.62 218 THR A O 1
ATOM 1746 N N . GLN A 1 219 ? -6.599 -6.712 11.834 1.00 97.12 219 GLN A N 1
ATOM 1747 C CA . GLN A 1 219 ? -7.077 -5.719 12.797 1.00 97.12 219 GLN A CA 1
ATOM 1748 C C . GLN A 1 219 ? -7.247 -4.328 12.179 1.00 97.12 219 GLN A C 1
ATOM 1750 O O . GLN A 1 219 ? -8.214 -3.632 12.485 1.00 97.12 219 GLN A O 1
ATOM 1755 N N . LEU A 1 220 ? -6.376 -3.921 11.250 1.00 97.06 220 LEU A N 1
ATOM 1756 C CA . LEU A 1 220 ? -6.521 -2.644 10.552 1.00 97.06 220 LEU A CA 1
ATOM 1757 C C . LEU A 1 220 ? -7.783 -2.600 9.676 1.00 97.06 220 LEU A C 1
ATOM 1759 O O . LEU A 1 220 ? -8.471 -1.577 9.627 1.00 97.06 220 LEU A O 1
ATOM 1763 N N . GLN A 1 221 ? -8.112 -3.706 9.002 1.00 96.56 221 GLN A N 1
ATOM 1764 C CA . GLN A 1 221 ? -9.361 -3.831 8.245 1.00 96.56 221 GLN A CA 1
ATOM 1765 C C . GLN A 1 221 ? -10.585 -3.827 9.164 1.00 96.56 221 GLN A C 1
ATOM 1767 O O . GLN A 1 221 ? -11.577 -3.174 8.835 1.00 96.56 221 GLN A O 1
ATOM 1772 N N . GLN A 1 222 ? -10.513 -4.498 10.316 1.00 96.75 222 GLN A N 1
ATOM 1773 C CA . GLN A 1 222 ? -11.579 -4.497 11.321 1.00 96.75 222 GLN A CA 1
ATOM 1774 C C . GLN A 1 222 ? -11.801 -3.092 11.899 1.00 96.75 222 GLN A C 1
ATOM 1776 O O . GLN A 1 222 ? -12.930 -2.601 11.867 1.00 96.75 222 GLN A O 1
ATOM 1781 N N . LEU A 1 223 ? -10.735 -2.384 12.298 1.00 96.56 223 LEU A N 1
ATOM 1782 C CA . LEU A 1 223 ? -10.801 -0.979 12.716 1.00 96.56 223 LEU A CA 1
ATOM 1783 C C . LEU A 1 223 ? -11.499 -0.130 11.660 1.00 96.56 223 LEU A C 1
ATOM 1785 O O . LEU A 1 223 ? -12.464 0.565 11.972 1.00 96.56 223 LEU A O 1
ATOM 1789 N N . TYR A 1 224 ? -11.039 -0.201 10.408 1.00 95.94 224 TYR A N 1
ATOM 1790 C CA . TYR A 1 224 ? -11.643 0.564 9.323 1.00 95.94 224 TYR A CA 1
ATOM 1791 C C . TYR A 1 224 ? -13.125 0.212 9.141 1.00 95.94 224 TYR A C 1
ATOM 1793 O O . TYR A 1 224 ? -13.951 1.113 9.013 1.00 95.94 224 TYR A O 1
ATOM 1801 N N . ALA A 1 225 ? -13.491 -1.071 9.181 1.00 95.00 225 ALA A N 1
ATOM 1802 C CA . ALA A 1 225 ? -14.875 -1.519 9.055 1.00 95.00 225 ALA A CA 1
ATOM 1803 C C . ALA A 1 225 ? -15.785 -0.985 10.174 1.00 95.00 225 ALA A C 1
ATOM 1805 O O . ALA A 1 225 ? -16.923 -0.617 9.882 1.00 95.00 225 ALA A O 1
ATOM 1806 N N . VAL A 1 226 ? -15.280 -0.915 11.410 1.00 94.06 226 VAL A N 1
ATOM 1807 C CA . VAL A 1 226 ? -16.007 -0.401 12.582 1.00 94.06 226 VAL A CA 1
ATOM 1808 C C . VAL A 1 226 ? -16.210 1.113 12.498 1.00 94.06 226 VAL A C 1
ATOM 1810 O O . VAL A 1 226 ? -17.306 1.604 12.760 1.00 94.06 226 VAL A O 1
ATOM 1813 N N . ILE A 1 227 ? -15.177 1.873 12.119 1.00 92.12 227 ILE A N 1
ATOM 1814 C CA . ILE A 1 227 ? -15.213 3.342 12.224 1.00 92.12 227 ILE A CA 1
ATOM 1815 C C . ILE A 1 227 ? -15.673 4.055 10.946 1.00 92.12 227 ILE A C 1
ATOM 1817 O O . ILE A 1 227 ? -16.088 5.210 11.022 1.00 92.12 227 ILE A O 1
ATOM 1821 N N . CYS A 1 228 ? -15.572 3.414 9.774 1.00 91.06 228 CYS A N 1
ATOM 1822 C CA . CYS A 1 228 ? -15.833 4.049 8.473 1.00 91.06 228 CYS A CA 1
ATOM 1823 C C . CYS A 1 228 ? -17.295 4.488 8.304 1.00 91.06 228 CYS A C 1
ATOM 1825 O O . CYS A 1 228 ? -17.561 5.513 7.672 1.00 91.06 228 CYS A O 1
ATOM 1827 N N . VAL A 1 229 ? -18.226 3.737 8.898 1.00 89.62 229 VAL A N 1
ATOM 1828 C CA . VAL A 1 229 ? -19.652 4.073 8.947 1.00 89.62 229 VAL A CA 1
ATOM 1829 C C . VAL A 1 229 ? -20.086 4.050 10.413 1.00 89.62 229 VAL A C 1
ATOM 1831 O O . VAL A 1 229 ? -20.215 2.967 10.982 1.00 89.62 229 VAL A O 1
ATOM 1834 N N . PRO A 1 230 ? -20.276 5.211 11.063 1.00 89.44 230 PRO A N 1
ATOM 1835 C CA . PRO A 1 230 ? -20.629 5.252 12.475 1.00 89.44 230 PRO A CA 1
ATOM 1836 C C . PRO A 1 230 ? -22.059 4.735 12.673 1.00 89.44 230 PRO A C 1
ATOM 1838 O O . PRO A 1 230 ? -23.024 5.422 12.345 1.00 89.44 230 PRO A O 1
ATOM 1841 N N . MET A 1 231 ? -22.194 3.538 13.240 1.00 93.19 231 MET A N 1
ATOM 1842 C CA . MET A 1 231 ? -23.486 2.902 13.506 1.00 93.19 231 MET A CA 1
ATOM 1843 C C . MET A 1 231 ? -23.867 2.996 14.985 1.00 93.19 231 MET A C 1
ATOM 1845 O O . MET A 1 231 ? -23.034 2.836 15.877 1.00 93.19 231 MET A O 1
ATOM 1849 N N . VAL A 1 232 ? -25.153 3.210 15.244 1.00 94.50 232 VAL A N 1
ATOM 1850 C CA . VAL A 1 232 ? -25.783 3.113 16.567 1.00 94.50 232 VAL A CA 1
ATOM 1851 C C . VAL A 1 232 ? -26.990 2.185 16.490 1.00 94.50 232 VAL A C 1
ATOM 1853 O O . VAL A 1 232 ? -27.448 1.842 15.402 1.00 94.50 232 VAL A O 1
ATOM 1856 N N . HIS A 1 233 ? -27.524 1.779 17.637 1.00 94.75 233 HIS A N 1
ATOM 1857 C CA . HIS A 1 233 ? -28.706 0.928 17.700 1.00 94.75 233 HIS A CA 1
ATOM 1858 C C . HIS A 1 233 ? -29.810 1.561 18.555 1.00 94.75 233 HIS A C 1
ATOM 1860 O O . HIS A 1 233 ? -29.648 1.734 19.765 1.00 94.75 233 HIS A O 1
ATOM 1866 N N . GLU A 1 234 ? -30.954 1.846 17.932 1.00 92.88 234 GLU A N 1
ATOM 1867 C CA . GLU A 1 234 ? -32.171 2.405 18.545 1.00 92.88 234 GLU A CA 1
ATOM 1868 C C . GLU A 1 234 ? -33.355 1.507 18.166 1.00 92.88 234 GLU A C 1
ATOM 1870 O O . GLU A 1 234 ? -34.039 1.764 17.183 1.00 92.88 234 GLU A O 1
ATOM 1875 N N . GLY A 1 235 ? -33.517 0.359 18.830 1.00 88.00 235 GLY A N 1
ATOM 1876 C CA . GLY A 1 235 ? -34.435 -0.712 18.391 1.00 88.00 235 GLY A CA 1
ATOM 1877 C C . GLY A 1 235 ? -34.034 -1.426 17.084 1.00 88.00 235 GLY A C 1
ATOM 1878 O O . GLY A 1 235 ? -34.313 -2.610 16.930 1.00 88.00 235 GLY A O 1
ATOM 1879 N N . GLN A 1 236 ? -33.301 -0.746 16.203 1.00 91.50 236 GLN A N 1
ATOM 1880 C CA . GLN A 1 236 ? -32.714 -1.230 14.954 1.00 91.50 236 GLN A CA 1
ATOM 1881 C C . GLN A 1 236 ? -31.365 -0.526 14.693 1.00 91.50 236 GLN A C 1
ATOM 1883 O O . GLN A 1 236 ? -31.127 0.550 15.260 1.00 91.50 236 GLN A O 1
ATOM 1888 N N . PRO A 1 237 ? -30.479 -1.086 13.848 1.00 94.00 237 PRO A N 1
ATOM 1889 C CA . PRO A 1 237 ? -29.247 -0.413 13.448 1.00 94.00 237 PRO A CA 1
ATOM 1890 C C . PRO A 1 237 ? -29.542 0.837 12.612 1.00 94.00 237 PRO A C 1
ATOM 1892 O O . PRO A 1 237 ? -30.293 0.787 11.639 1.00 94.00 237 PRO A O 1
ATOM 1895 N N . LEU A 1 238 ? -28.922 1.957 12.978 1.00 94.12 238 LEU A N 1
ATOM 1896 C CA . LEU A 1 238 ? -29.043 3.242 12.294 1.00 94.12 238 LEU A CA 1
ATOM 1897 C C . LEU A 1 238 ? -27.666 3.875 12.103 1.00 94.12 238 LEU A C 1
ATOM 1899 O O . LEU A 1 238 ? -26.836 3.882 13.015 1.00 94.12 238 LEU A O 1
ATOM 1903 N N . GLU A 1 239 ? -27.441 4.460 10.931 1.00 92.62 239 GLU A N 1
ATOM 1904 C CA . GLU A 1 239 ? -26.251 5.266 10.676 1.00 92.62 239 GLU A CA 1
ATOM 1905 C C . GLU A 1 239 ? -26.364 6.625 11.378 1.00 92.62 239 GLU A C 1
ATOM 1907 O O . GLU A 1 239 ? -27.379 7.324 11.296 1.00 92.62 239 GLU A O 1
ATOM 1912 N N . TRP A 1 240 ? -25.292 7.045 12.044 1.00 90.25 240 TRP A N 1
ATOM 1913 C CA . TRP A 1 240 ? -25.205 8.337 12.710 1.00 90.25 240 TRP A CA 1
ATOM 1914 C C . TRP A 1 240 ? -24.787 9.454 11.740 1.00 90.25 240 TRP A C 1
ATOM 1916 O O . TRP A 1 240 ? -23.748 10.102 11.885 1.00 90.25 240 TRP A O 1
ATOM 1926 N N . THR A 1 241 ? -25.646 9.728 10.762 1.00 86.25 241 THR A N 1
ATOM 1927 C CA . THR A 1 241 ? -25.405 10.705 9.683 1.00 86.25 241 THR A CA 1
ATOM 1928 C C . THR A 1 241 ? -25.203 12.141 10.185 1.00 86.25 241 THR A C 1
ATOM 1930 O O . THR A 1 241 ? -24.385 12.892 9.649 1.00 86.25 241 THR A O 1
ATOM 1933 N N . GLU A 1 242 ? -25.886 12.524 11.269 1.00 85.50 242 GLU A N 1
ATOM 1934 C CA . GLU A 1 242 ? -25.789 13.851 11.897 1.00 85.50 242 GLU A CA 1
ATOM 1935 C C . GLU A 1 242 ? -24.368 14.208 12.344 1.00 85.50 242 GLU A C 1
ATOM 1937 O O . GLU A 1 242 ? -24.047 15.391 12.448 1.00 85.50 242 GLU A O 1
ATOM 1942 N N . LEU A 1 243 ? -23.506 13.218 12.592 1.00 82.88 243 LEU A N 1
ATOM 1943 C CA . LEU A 1 243 ? -22.129 13.423 13.026 1.00 82.88 243 LEU A CA 1
ATOM 1944 C C . LEU A 1 243 ? -21.247 14.044 11.931 1.00 82.88 243 LEU A C 1
ATOM 1946 O O . LEU A 1 243 ? -20.293 14.745 12.265 1.00 82.88 243 LEU A O 1
ATOM 1950 N N . GLN A 1 244 ? -21.591 13.852 10.649 1.00 84.62 244 GLN A N 1
ATOM 1951 C CA . GLN A 1 244 ? -20.775 14.273 9.495 1.00 84.62 244 GLN A CA 1
ATOM 1952 C C . GLN A 1 244 ? -19.315 13.795 9.601 1.00 84.62 244 GLN A C 1
ATOM 1954 O O . GLN A 1 244 ? -18.375 14.530 9.313 1.00 84.62 244 GLN A O 1
ATOM 1959 N N . TYR A 1 245 ? -19.139 12.561 10.070 1.00 85.81 245 TYR A N 1
ATOM 1960 C CA . TYR A 1 245 ? -17.851 11.891 10.174 1.00 85.81 245 TYR A CA 1
ATOM 1961 C C . TYR A 1 245 ? -17.976 10.529 9.506 1.00 85.81 245 TYR A C 1
ATOM 1963 O O . TYR A 1 245 ? -18.361 9.555 10.149 1.00 85.81 245 TYR A O 1
ATOM 1971 N N . GLY A 1 246 ? -17.756 10.497 8.195 1.00 86.62 246 GLY A N 1
ATOM 1972 C CA . GLY A 1 246 ? -17.924 9.303 7.383 1.00 86.62 246 GLY A CA 1
ATOM 1973 C C . GLY A 1 246 ? -16.613 8.852 6.754 1.00 86.62 246 GLY A C 1
ATOM 1974 O O . GLY A 1 246 ? -15.512 9.219 7.175 1.00 86.62 246 GLY A O 1
ATOM 1975 N N . LYS A 1 247 ? -16.747 8.058 5.689 1.00 91.62 247 LYS A N 1
ATOM 1976 C CA . LYS A 1 247 ? -15.630 7.440 4.966 1.00 91.62 247 LYS A CA 1
ATOM 1977 C C . LYS A 1 247 ? -14.502 8.421 4.625 1.00 91.62 247 LYS A C 1
ATOM 1979 O O . LYS A 1 247 ? -13.339 8.089 4.834 1.00 91.62 247 LYS A O 1
ATOM 1984 N N . LYS A 1 248 ? -14.826 9.616 4.119 1.00 91.81 248 LYS A N 1
ATOM 1985 C CA . LYS A 1 248 ? -13.823 10.603 3.681 1.00 91.81 248 LYS A CA 1
ATOM 1986 C C . LYS A 1 248 ? -12.995 11.132 4.851 1.00 91.81 248 LYS A C 1
ATOM 1988 O O . LYS A 1 248 ? -11.771 11.187 4.758 1.00 91.81 248 LYS A O 1
ATOM 1993 N N . GLU A 1 249 ? -13.646 11.494 5.953 1.00 92.00 249 GLU A N 1
ATOM 1994 C CA . GLU A 1 249 ? -12.982 12.016 7.147 1.00 92.00 249 GLU A CA 1
ATOM 1995 C C . GLU A 1 249 ? -12.113 10.938 7.807 1.00 92.00 249 GLU A C 1
ATOM 1997 O O . GLU A 1 249 ? -10.969 11.203 8.177 1.00 92.00 249 GLU A O 1
ATOM 2002 N N . VAL A 1 250 ? -12.620 9.703 7.886 1.00 93.00 250 VAL A N 1
ATOM 2003 C CA . VAL A 1 250 ? -11.874 8.544 8.398 1.00 93.00 250 VAL A CA 1
ATOM 2004 C C . VAL A 1 250 ? -10.637 8.265 7.547 1.00 93.00 250 VAL A C 1
ATOM 2006 O O . VAL A 1 250 ? -9.543 8.127 8.090 1.00 93.00 250 VAL A O 1
ATOM 2009 N N . GLN A 1 251 ? -10.775 8.224 6.219 1.00 94.75 251 GLN A N 1
ATOM 2010 C CA . GLN A 1 251 ? -9.646 8.022 5.305 1.00 94.75 251 GLN A CA 1
ATOM 2011 C C . GLN A 1 251 ? -8.589 9.123 5.453 1.00 94.75 251 GLN A C 1
ATOM 2013 O O . GLN A 1 251 ? -7.398 8.820 5.528 1.00 94.75 251 GLN A O 1
ATOM 2018 N N . ALA A 1 252 ? -9.009 10.389 5.549 1.00 93.75 252 ALA A N 1
ATOM 2019 C CA . ALA A 1 252 ? -8.097 11.515 5.737 1.00 93.75 252 ALA A CA 1
ATOM 2020 C C . ALA A 1 252 ? -7.316 11.412 7.057 1.00 93.75 252 ALA A C 1
ATOM 2022 O O . ALA A 1 252 ? -6.112 11.672 7.089 1.00 93.75 252 ALA A O 1
ATOM 2023 N N . HIS A 1 253 ? -7.968 11.000 8.146 1.00 93.25 253 HIS A N 1
ATOM 2024 C CA . HIS A 1 253 ? -7.300 10.805 9.432 1.00 93.25 253 HIS A CA 1
ATOM 2025 C C . HIS A 1 253 ? -6.389 9.585 9.456 1.00 93.25 253 HIS A C 1
ATOM 2027 O O . HIS A 1 253 ? -5.294 9.670 10.009 1.00 93.25 253 HIS A O 1
ATOM 2033 N N . LEU A 1 254 ? -6.803 8.486 8.825 1.00 95.31 254 LEU A N 1
ATOM 2034 C CA . LEU A 1 254 ? -5.990 7.280 8.704 1.00 95.31 254 LEU A CA 1
ATOM 2035 C C . LEU A 1 254 ? -4.694 7.600 7.965 1.00 95.31 254 LEU A C 1
ATOM 2037 O O . LEU A 1 254 ? -3.606 7.292 8.448 1.00 95.31 254 LEU A O 1
ATOM 2041 N N . TRP A 1 255 ? -4.811 8.295 6.834 1.00 96.31 255 TRP A N 1
ATOM 2042 C CA . TRP A 1 255 ? -3.657 8.745 6.071 1.00 96.31 255 TRP A CA 1
ATOM 2043 C C . TRP A 1 255 ? -2.796 9.738 6.854 1.00 96.31 255 TRP A C 1
ATOM 2045 O O . TRP A 1 255 ? -1.577 9.605 6.887 1.00 96.31 255 TRP A O 1
ATOM 2055 N N . GLY A 1 256 ? -3.411 10.701 7.546 1.00 95.81 256 GLY A N 1
ATOM 2056 C CA . GLY A 1 256 ? -2.694 11.642 8.407 1.00 95.81 256 GLY A CA 1
ATOM 2057 C C . GLY A 1 256 ? -1.865 10.946 9.492 1.00 95.81 256 GLY A C 1
ATOM 2058 O O . GLY A 1 256 ? -0.712 11.314 9.709 1.00 95.81 256 GLY A O 1
ATOM 2059 N N . HIS A 1 257 ? -2.416 9.909 10.127 1.00 94.81 257 HIS A N 1
ATOM 2060 C CA . HIS A 1 257 ? -1.695 9.098 11.106 1.00 94.81 257 HIS A CA 1
ATOM 2061 C C . HIS A 1 257 ? -0.565 8.287 10.451 1.00 94.81 257 HIS A C 1
ATOM 2063 O O . HIS A 1 257 ? 0.558 8.279 10.951 1.00 94.81 257 HIS A O 1
ATOM 2069 N N . LEU A 1 258 ? -0.810 7.674 9.289 1.00 95.69 258 LEU A N 1
ATOM 2070 C CA . LEU A 1 258 ? 0.233 6.972 8.533 1.00 95.69 258 LEU A CA 1
ATOM 2071 C C . LEU A 1 258 ? 1.382 7.890 8.138 1.00 95.69 258 LEU A C 1
ATOM 2073 O O . LEU A 1 258 ? 2.533 7.498 8.281 1.00 95.69 258 LEU A O 1
ATOM 2077 N N . LYS A 1 259 ? 1.108 9.135 7.739 1.00 95.69 259 LYS A N 1
ATOM 2078 C CA . LYS A 1 259 ? 2.162 10.112 7.444 1.00 95.69 259 LYS A CA 1
ATOM 2079 C C . LYS A 1 259 ? 3.068 10.376 8.638 1.00 95.69 259 LYS A C 1
ATOM 2081 O O . LYS A 1 259 ? 4.280 10.472 8.466 1.00 95.69 259 LYS A O 1
ATOM 2086 N N . GLN A 1 260 ? 2.512 10.427 9.849 1.00 93.50 260 GLN A N 1
ATOM 2087 C CA . GLN A 1 260 ? 3.319 10.527 11.069 1.00 93.50 260 GLN A CA 1
ATOM 2088 C C . GLN A 1 260 ? 4.205 9.289 11.259 1.00 93.50 260 GLN A C 1
ATOM 2090 O O . GLN A 1 260 ? 5.348 9.423 11.694 1.00 93.50 260 GLN A O 1
ATOM 2095 N N . LYS A 1 261 ? 3.715 8.096 10.889 1.00 93.19 261 LYS A N 1
ATOM 2096 C CA . LYS A 1 261 ? 4.505 6.857 10.929 1.00 93.19 261 LYS A CA 1
ATOM 2097 C C . LYS A 1 261 ? 5.563 6.766 9.820 1.00 93.19 261 LYS A C 1
ATOM 2099 O O . LYS A 1 261 ? 6.641 6.221 10.022 1.00 93.19 261 LYS A O 1
ATOM 2104 N N . MET A 1 262 ? 5.293 7.347 8.657 1.00 94.38 262 MET A N 1
ATOM 2105 C CA . MET A 1 262 ? 6.208 7.374 7.513 1.00 94.38 262 MET A CA 1
ATOM 2106 C C . MET A 1 262 ? 7.325 8.414 7.677 1.00 94.38 262 MET A C 1
ATOM 2108 O O . MET A 1 262 ? 8.430 8.214 7.175 1.00 94.38 262 MET A O 1
ATOM 2112 N N . ALA A 1 263 ? 7.060 9.521 8.379 1.00 93.19 263 ALA A N 1
ATOM 2113 C CA . ALA A 1 263 ? 7.971 10.662 8.485 1.00 93.19 263 ALA A CA 1
ATOM 2114 C C . ALA A 1 263 ? 9.413 10.309 8.916 1.00 93.19 263 ALA A C 1
ATOM 2116 O O . ALA A 1 263 ? 10.341 10.812 8.279 1.00 93.19 263 ALA A O 1
ATOM 2117 N N . PRO A 1 264 ? 9.657 9.423 9.908 1.00 91.38 264 PRO A N 1
ATOM 2118 C CA . PRO A 1 264 ? 11.016 9.040 10.296 1.00 91.38 264 PRO A CA 1
ATOM 2119 C C . PRO A 1 264 ? 11.854 8.450 9.153 1.00 91.38 264 PRO A C 1
ATOM 2121 O O . PRO A 1 264 ? 13.061 8.660 9.121 1.00 91.38 264 PRO A O 1
ATOM 2124 N N . PHE A 1 265 ? 11.223 7.761 8.200 1.00 91.06 265 PHE A N 1
ATOM 2125 C CA . PHE A 1 265 ? 11.898 7.145 7.052 1.00 91.06 265 PHE A CA 1
ATOM 2126 C C . PHE A 1 265 ? 12.143 8.124 5.897 1.00 91.06 265 PHE A C 1
ATOM 2128 O O . PHE A 1 265 ? 13.016 7.899 5.064 1.00 91.06 265 PHE A O 1
ATOM 2135 N N . LEU A 1 266 ? 11.369 9.208 5.833 1.00 90.19 266 LEU A N 1
ATOM 2136 C CA . LEU A 1 266 ? 11.455 10.223 4.779 1.00 90.19 266 LEU A CA 1
ATOM 2137 C C . LEU A 1 266 ? 12.397 11.379 5.148 1.00 90.19 266 LEU A C 1
ATOM 2139 O O . LEU A 1 266 ? 12.810 12.157 4.282 1.00 90.19 266 LEU A O 1
ATOM 2143 N N . ASN A 1 267 ? 12.752 11.497 6.428 1.00 81.75 267 ASN A N 1
ATOM 2144 C CA . ASN A 1 267 ? 13.634 12.541 6.925 1.00 81.75 267 ASN A CA 1
ATOM 2145 C C . ASN A 1 267 ? 15.066 12.365 6.401 1.00 81.75 267 ASN A C 1
ATOM 2147 O O . ASN A 1 267 ? 15.783 11.431 6.749 1.00 81.75 267 ASN A O 1
ATOM 2151 N N . LYS A 1 268 ? 15.524 13.342 5.613 1.00 64.44 268 LYS A N 1
ATOM 2152 C CA . LYS A 1 268 ? 16.868 13.365 5.005 1.00 64.44 268 LYS A CA 1
ATOM 2153 C C . LYS A 1 268 ? 18.014 13.544 6.009 1.00 64.44 268 LYS A C 1
ATOM 2155 O O . LYS A 1 268 ? 19.166 13.350 5.640 1.00 64.44 268 LYS A O 1
ATOM 2160 N N . ASN A 1 269 ? 17.711 13.905 7.256 1.00 57.22 269 ASN A N 1
ATOM 2161 C CA . ASN A 1 269 ? 18.711 14.256 8.270 1.00 57.22 269 ASN A CA 1
ATOM 2162 C C . ASN A 1 269 ? 19.322 13.041 8.989 1.00 57.22 269 ASN A C 1
ATOM 2164 O O . ASN A 1 269 ? 20.053 13.222 9.957 1.00 57.22 269 ASN A O 1
ATOM 2168 N N . GLY A 1 270 ? 19.034 11.812 8.543 1.00 52.97 270 GLY A N 1
ATOM 2169 C CA . GLY A 1 270 ? 19.689 10.607 9.062 1.00 52.97 270 GLY A CA 1
ATOM 2170 C C . GLY A 1 270 ? 19.412 10.324 10.540 1.00 52.97 270 GLY A C 1
ATOM 2171 O O . GLY A 1 270 ? 20.194 9.623 11.177 1.00 52.97 270 GLY A O 1
ATOM 2172 N N . SER A 1 271 ? 18.323 10.863 11.103 1.00 59.78 271 SER A N 1
ATOM 2173 C CA . SER A 1 271 ? 17.901 10.515 12.458 1.00 59.78 271 SER A CA 1
ATOM 2174 C C . SER A 1 271 ? 17.610 9.019 12.505 1.00 59.78 271 SER A C 1
ATOM 2176 O O . SER A 1 271 ? 16.740 8.544 11.771 1.00 59.78 271 SER A O 1
ATOM 2178 N N . SER A 1 272 ? 18.328 8.285 13.354 1.00 71.12 272 SER A N 1
ATOM 2179 C CA . SER A 1 272 ? 18.033 6.878 13.605 1.00 71.12 272 SER A CA 1
ATOM 2180 C C . SER A 1 272 ? 16.574 6.728 14.030 1.00 71.12 272 SER A C 1
ATOM 2182 O O . SER A 1 272 ? 16.050 7.572 14.765 1.00 71.12 272 SER A O 1
ATOM 2184 N N . LEU A 1 273 ? 15.922 5.654 13.577 1.00 82.56 273 LEU A N 1
ATOM 2185 C CA . LEU A 1 273 ? 14.571 5.329 14.027 1.00 82.56 273 LEU A CA 1
ATOM 2186 C C . LEU A 1 273 ? 14.536 5.297 15.561 1.00 82.56 273 LEU A C 1
ATOM 2188 O O . LEU A 1 273 ? 15.494 4.804 16.166 1.00 82.56 273 LEU A O 1
ATOM 2192 N N . PRO A 1 274 ? 13.452 5.779 16.191 1.00 80.31 274 PRO A N 1
ATOM 2193 C CA . PRO A 1 274 ? 13.298 5.667 17.632 1.00 80.31 274 PRO A CA 1
ATOM 2194 C C . PRO A 1 274 ? 13.518 4.227 18.114 1.00 80.31 274 PRO A C 1
ATOM 2196 O O . PRO A 1 274 ? 13.180 3.245 17.434 1.00 80.31 274 PRO A O 1
ATOM 2199 N N . GLU A 1 275 ? 14.089 4.083 19.305 1.00 76.31 275 GLU A N 1
ATOM 2200 C CA . GLU A 1 275 ? 14.206 2.772 19.932 1.00 76.31 275 GLU A CA 1
ATOM 2201 C C . GLU A 1 275 ? 12.805 2.159 20.103 1.00 76.31 275 GLU A C 1
ATOM 2203 O O . GLU A 1 275 ? 11.833 2.858 20.385 1.00 76.31 275 GLU A O 1
ATOM 2208 N N . GLY A 1 276 ? 12.672 0.858 19.832 1.00 79.50 276 GLY A N 1
ATOM 2209 C CA . GLY A 1 276 ? 11.362 0.192 19.853 1.00 79.50 276 GLY A CA 1
ATOM 2210 C C . GLY A 1 276 ? 10.380 0.563 18.726 1.00 79.50 276 GLY A C 1
ATOM 2211 O O . GLY A 1 276 ? 9.225 0.147 18.799 1.00 79.50 276 GLY A O 1
ATOM 2212 N N . TYR A 1 277 ? 10.791 1.304 17.682 1.00 87.69 277 TYR A N 1
ATOM 2213 C CA . TYR A 1 277 ? 9.899 1.591 16.550 1.00 87.69 277 TYR A CA 1
ATOM 2214 C C . TYR A 1 277 ? 9.380 0.292 15.892 1.00 87.69 277 TYR A C 1
ATOM 2216 O O . TYR A 1 277 ? 10.207 -0.577 15.597 1.00 87.69 277 TYR A O 1
ATOM 2224 N N . PRO A 1 278 ? 8.060 0.139 15.644 1.00 87.50 278 PRO A N 1
ATOM 2225 C CA . PRO A 1 278 ? 7.502 -1.153 15.234 1.00 87.50 278 PRO A CA 1
ATOM 2226 C C . PRO A 1 278 ? 7.988 -1.652 13.873 1.00 87.50 278 PRO A C 1
ATOM 2228 O O . PRO A 1 278 ? 8.149 -2.846 13.670 1.00 87.50 278 PRO A O 1
ATOM 2231 N N . VAL A 1 279 ? 8.257 -0.744 12.935 1.00 91.12 279 VAL A N 1
ATOM 2232 C CA . VAL A 1 279 ? 8.720 -1.097 11.587 1.00 91.12 279 VAL A CA 1
ATOM 2233 C C . VAL A 1 279 ? 10.162 -0.653 11.411 1.00 91.12 279 VAL A C 1
ATOM 2235 O O . VAL A 1 279 ? 10.529 0.454 11.794 1.00 91.12 279 VAL A O 1
ATOM 2238 N N . ARG A 1 280 ? 11.012 -1.512 10.851 1.00 88.44 280 ARG A N 1
ATOM 2239 C CA . ARG A 1 280 ? 12.451 -1.221 10.725 1.00 88.44 280 ARG A CA 1
ATOM 2240 C C . ARG A 1 280 ? 12.879 -0.843 9.316 1.00 88.44 280 ARG A C 1
ATOM 2242 O O . ARG A 1 280 ? 13.826 -0.075 9.170 1.00 88.44 280 ARG A O 1
ATOM 2249 N N . SER A 1 281 ? 12.165 -1.320 8.302 1.00 91.12 281 SER A N 1
ATOM 2250 C CA . SER A 1 281 ? 12.496 -1.056 6.905 1.00 91.12 281 SER A CA 1
ATOM 2251 C C . SER A 1 281 ? 11.587 0.016 6.290 1.00 91.12 281 SER A C 1
ATOM 2253 O O . SER A 1 281 ? 10.360 -0.070 6.434 1.00 91.12 281 SER A O 1
ATOM 2255 N N . PRO A 1 282 ? 12.156 0.998 5.561 1.00 93.69 282 PRO A N 1
ATOM 2256 C CA . PRO A 1 282 ? 11.383 1.934 4.748 1.00 93.69 282 PRO A CA 1
ATOM 2257 C C . PRO A 1 282 ? 10.471 1.225 3.741 1.00 93.69 282 PRO A C 1
ATOM 2259 O O . PRO A 1 282 ? 9.325 1.634 3.576 1.00 93.69 282 PRO A O 1
ATOM 2262 N N . VAL A 1 283 ? 10.946 0.141 3.115 1.00 95.56 283 VAL A N 1
ATOM 2263 C CA . VAL A 1 283 ? 10.188 -0.589 2.086 1.00 95.56 283 VAL A CA 1
ATOM 2264 C C . VAL A 1 283 ? 8.993 -1.292 2.712 1.00 95.56 283 VAL A C 1
ATOM 2266 O O . VAL A 1 283 ? 7.877 -1.163 2.208 1.00 95.56 283 VAL A O 1
ATOM 2269 N N . SER A 1 284 ? 9.191 -1.950 3.859 1.00 95.31 284 SER A N 1
ATOM 2270 C CA . SER A 1 284 ? 8.088 -2.535 4.623 1.00 95.31 284 SER A CA 1
ATOM 2271 C C . SER A 1 284 ? 7.063 -1.464 5.001 1.00 95.31 284 SER A C 1
ATOM 2273 O O . SER A 1 284 ? 5.869 -1.667 4.801 1.00 95.31 284 SER A O 1
ATOM 2275 N N . MET A 1 285 ? 7.503 -0.282 5.457 1.00 96.44 285 MET A N 1
ATOM 2276 C CA . MET A 1 285 ? 6.588 0.826 5.747 1.00 96.44 285 MET A CA 1
ATOM 2277 C C . MET A 1 285 ? 5.830 1.313 4.507 1.00 96.44 285 MET A C 1
ATOM 2279 O O . MET A 1 285 ? 4.626 1.562 4.588 1.00 96.44 285 MET A O 1
ATOM 2283 N N . GLY A 1 286 ? 6.507 1.406 3.362 1.00 97.44 286 GLY A N 1
ATOM 2284 C CA . GLY A 1 286 ? 5.890 1.724 2.078 1.00 97.44 286 GLY A CA 1
ATOM 2285 C C . GLY A 1 286 ? 4.800 0.725 1.693 1.00 97.44 286 GLY A C 1
ATOM 2286 O O . GLY A 1 286 ? 3.723 1.138 1.278 1.00 97.44 286 GLY A O 1
ATOM 2287 N N . LEU A 1 287 ? 5.020 -0.575 1.897 1.00 97.81 287 LEU A N 1
ATOM 2288 C CA . LEU A 1 287 ? 4.016 -1.603 1.607 1.00 97.81 287 LEU A CA 1
ATOM 2289 C C . LEU A 1 287 ? 2.813 -1.549 2.555 1.00 97.81 287 LEU A C 1
ATOM 2291 O O . LEU A 1 287 ? 1.681 -1.688 2.098 1.00 97.81 287 LEU A O 1
ATOM 2295 N N . LEU A 1 288 ? 3.021 -1.284 3.850 1.00 97.56 288 LEU A N 1
ATOM 2296 C CA . LEU A 1 288 ? 1.909 -1.088 4.791 1.00 97.56 288 LEU A CA 1
ATOM 2297 C C . LEU A 1 288 ? 1.061 0.139 4.416 1.00 97.56 288 LEU A C 1
ATOM 2299 O O . LEU A 1 288 ? -0.168 0.092 4.473 1.00 97.56 288 LEU A O 1
ATOM 2303 N N . ALA A 1 289 ? 1.704 1.230 3.994 1.00 97.88 289 ALA A N 1
ATOM 2304 C CA . ALA A 1 289 ? 1.004 2.412 3.500 1.00 97.88 289 ALA A CA 1
ATOM 2305 C C . ALA A 1 289 ? 0.266 2.124 2.180 1.00 97.88 289 ALA A C 1
ATOM 2307 O O . ALA A 1 289 ? -0.891 2.516 2.033 1.00 97.88 289 ALA A O 1
ATOM 2308 N N . LEU A 1 290 ? 0.891 1.395 1.249 1.00 98.31 290 LEU A N 1
ATOM 2309 C CA . LEU A 1 290 ? 0.274 0.989 -0.016 1.00 98.31 290 LEU A CA 1
ATOM 2310 C C . LEU A 1 290 ? -0.954 0.099 0.209 1.00 98.31 290 LEU A C 1
ATOM 2312 O O . LEU A 1 290 ? -1.983 0.314 -0.426 1.00 98.31 290 LEU A O 1
ATOM 2316 N N . PHE A 1 291 ? -0.885 -0.843 1.155 1.00 97.81 291 PHE A N 1
ATOM 2317 C CA . PHE A 1 291 ? -2.033 -1.657 1.554 1.00 97.81 291 PHE A CA 1
ATOM 2318 C C . PHE A 1 291 ? -3.225 -0.786 1.943 1.00 97.81 291 PHE A C 1
ATOM 2320 O O . PHE A 1 291 ? -4.330 -1.009 1.460 1.00 97.81 291 PHE A O 1
ATOM 2327 N N . VAL A 1 292 ? -3.004 0.233 2.776 1.00 97.06 292 VAL A N 1
ATOM 2328 C CA . VAL A 1 292 ? -4.065 1.153 3.202 1.00 97.06 292 VAL A CA 1
ATOM 2329 C C . VAL A 1 292 ? -4.652 1.910 2.019 1.00 97.06 292 VAL A C 1
ATOM 2331 O O . VAL A 1 292 ? -5.874 2.024 1.913 1.00 97.06 292 VAL A O 1
ATOM 2334 N N . VAL A 1 293 ? -3.798 2.402 1.123 1.00 97.12 293 VAL A N 1
ATOM 2335 C CA . VAL A 1 293 ? -4.230 3.145 -0.063 1.00 97.12 293 VAL A CA 1
ATOM 2336 C C . VAL A 1 293 ? -5.130 2.293 -0.946 1.00 97.12 293 VAL A C 1
ATOM 2338 O O . VAL A 1 293 ? -6.220 2.732 -1.306 1.00 97.12 293 VAL A O 1
ATOM 2341 N N . GLU A 1 294 ? -4.717 1.065 -1.238 1.00 96.69 294 GLU A N 1
ATOM 2342 C CA . GLU A 1 294 ? -5.419 0.192 -2.176 1.00 96.69 294 GLU A CA 1
ATOM 2343 C C . GLU A 1 294 ? -6.645 -0.470 -1.536 1.00 96.69 294 GLU A C 1
ATOM 2345 O O . GLU A 1 294 ? -7.749 -0.388 -2.077 1.00 96.69 294 GLU A O 1
ATOM 2350 N N . LYS A 1 295 ? -6.509 -1.055 -0.338 1.00 94.94 295 LYS A N 1
ATOM 2351 C CA . LYS A 1 295 ? -7.627 -1.731 0.343 1.00 94.94 295 LYS A CA 1
ATOM 2352 C C . LYS A 1 295 ? -8.758 -0.790 0.701 1.00 94.94 295 LYS A C 1
ATOM 2354 O O . LYS A 1 295 ? -9.922 -1.180 0.622 1.00 94.94 295 LYS A O 1
ATOM 2359 N N . PHE A 1 296 ? -8.436 0.437 1.097 1.00 94.69 296 PHE A N 1
ATOM 2360 C CA . PHE A 1 296 ? -9.446 1.413 1.484 1.00 94.69 296 PHE A CA 1
ATOM 2361 C C . PHE A 1 296 ? -9.718 2.448 0.392 1.00 94.69 296 PHE A C 1
ATOM 2363 O O . PHE A 1 296 ? -10.539 3.333 0.623 1.00 94.69 296 PHE A O 1
ATOM 2370 N N . GLN A 1 297 ? -9.112 2.318 -0.795 1.00 94.00 297 GLN A N 1
ATOM 2371 C CA . GLN A 1 297 ? -9.337 3.169 -1.971 1.00 94.00 297 GLN A CA 1
ATOM 2372 C C . GLN A 1 297 ? -9.112 4.662 -1.679 1.00 94.00 297 GLN A C 1
ATOM 2374 O O . GLN A 1 297 ? -9.979 5.507 -1.934 1.00 94.00 297 GLN A O 1
ATOM 2379 N N . LEU A 1 298 ? -7.970 4.999 -1.079 1.00 94.75 298 LEU A N 1
ATOM 2380 C CA . LEU A 1 298 ? -7.596 6.392 -0.837 1.00 94.75 298 LEU A CA 1
ATOM 2381 C C . LEU A 1 298 ? -7.125 7.034 -2.141 1.00 94.75 298 LEU A C 1
ATOM 2383 O O . LEU A 1 298 ? -6.375 6.447 -2.913 1.00 94.75 298 LEU A O 1
ATOM 2387 N N . THR A 1 299 ? -7.526 8.283 -2.358 1.00 91.56 299 THR A N 1
ATOM 2388 C CA . THR A 1 299 ? -6.972 9.112 -3.434 1.00 91.56 299 THR A CA 1
ATOM 2389 C C . THR A 1 299 ? -5.827 9.943 -2.876 1.00 91.56 299 THR A C 1
ATOM 2391 O O . THR A 1 299 ? -6.042 10.740 -1.963 1.00 91.56 299 THR A O 1
ATOM 2394 N N . LEU A 1 300 ? -4.625 9.768 -3.423 1.00 94.12 300 LEU A N 1
ATOM 2395 C CA . LEU A 1 300 ? -3.434 10.480 -2.967 1.00 94.12 300 LEU A CA 1
ATOM 2396 C C . LEU A 1 300 ? -3.101 11.697 -3.839 1.00 94.12 300 LEU A C 1
ATOM 2398 O O . LEU A 1 300 ? -3.273 11.694 -5.062 1.00 94.12 300 LEU A O 1
ATOM 2402 N N . ALA A 1 301 ? -2.582 12.740 -3.189 1.00 95.38 301 ALA A N 1
ATOM 2403 C CA . ALA A 1 301 ? -1.937 13.863 -3.858 1.00 95.38 301 ALA A CA 1
ATOM 2404 C C . ALA A 1 301 ? -0.542 13.465 -4.384 1.00 95.38 301 ALA A C 1
ATOM 2406 O O . ALA A 1 301 ? 0.017 12.442 -3.996 1.00 95.38 301 ALA A O 1
ATOM 2407 N N . GLU A 1 302 ? 0.046 14.282 -5.261 1.00 96.56 302 GLU A N 1
ATOM 2408 C CA . GLU A 1 302 ? 1.375 14.004 -5.842 1.00 96.56 302 GLU A CA 1
ATOM 2409 C C . GLU A 1 302 ? 2.486 13.942 -4.792 1.00 96.56 302 GLU A C 1
ATOM 2411 O O . GLU A 1 302 ? 3.349 13.073 -4.866 1.00 96.56 302 GLU A O 1
ATOM 2416 N N . GLU A 1 303 ? 2.438 14.801 -3.774 1.00 96.00 303 GLU A N 1
ATOM 2417 C CA . GLU A 1 303 ? 3.383 14.777 -2.649 1.00 96.00 303 GLU A CA 1
ATOM 2418 C C . GLU A 1 303 ? 3.339 13.459 -1.857 1.00 96.00 303 GLU A C 1
ATOM 2420 O O . GLU A 1 303 ? 4.372 12.915 -1.450 1.00 96.00 303 GLU A O 1
ATOM 2425 N N . ASP A 1 304 ? 2.136 12.916 -1.688 1.00 96.50 304 ASP A N 1
ATOM 2426 C CA . ASP A 1 304 ? 1.877 11.686 -0.952 1.00 96.50 304 ASP A CA 1
ATOM 2427 C C . ASP A 1 304 ? 2.311 10.464 -1.780 1.00 96.50 304 ASP A C 1
ATOM 2429 O O . ASP A 1 304 ? 2.977 9.568 -1.259 1.00 96.50 304 ASP A O 1
ATOM 2433 N N . LEU A 1 305 ? 2.036 10.465 -3.090 1.00 97.19 305 LEU A N 1
ATOM 2434 C CA . LEU A 1 305 ? 2.554 9.462 -4.029 1.00 97.19 305 LEU A CA 1
ATOM 2435 C C . LEU A 1 305 ? 4.084 9.486 -4.098 1.00 97.19 305 LEU A C 1
ATOM 2437 O O . LEU A 1 305 ? 4.719 8.432 -4.130 1.00 97.19 305 LEU A O 1
ATOM 2441 N N . ALA A 1 306 ? 4.692 10.675 -4.085 1.00 96.50 306 ALA A N 1
ATOM 2442 C CA . ALA A 1 306 ? 6.142 10.829 -4.100 1.00 96.50 306 ALA A CA 1
ATOM 2443 C C . ALA A 1 306 ? 6.766 10.242 -2.831 1.00 96.50 306 ALA A C 1
ATOM 2445 O O . ALA A 1 306 ? 7.772 9.535 -2.909 1.00 96.50 306 ALA A O 1
ATOM 2446 N N . SER A 1 307 ? 6.143 10.491 -1.679 1.00 96.31 307 SER A N 1
ATOM 2447 C CA . SER A 1 307 ? 6.546 9.929 -0.392 1.00 96.31 307 SER A CA 1
ATOM 2448 C C . SER A 1 307 ? 6.436 8.404 -0.384 1.00 96.31 307 SER A C 1
ATOM 2450 O O . SER A 1 307 ? 7.379 7.725 0.017 1.00 96.31 307 SER A O 1
ATOM 2452 N N . LEU A 1 308 ? 5.344 7.848 -0.914 1.00 97.25 308 LEU A N 1
ATOM 2453 C CA . LEU A 1 308 ? 5.170 6.402 -1.036 1.00 97.25 308 LEU A CA 1
ATOM 2454 C C . LEU A 1 308 ? 6.224 5.764 -1.959 1.00 97.25 308 LEU A C 1
ATOM 2456 O O . LEU A 1 308 ? 6.854 4.777 -1.582 1.00 97.25 308 LEU A O 1
ATOM 2460 N N . CYS A 1 309 ? 6.497 6.369 -3.119 1.00 97.31 309 CYS A N 1
ATOM 2461 C CA . CYS A 1 309 ? 7.567 5.920 -4.018 1.00 97.31 309 CYS A CA 1
ATOM 2462 C C . CYS A 1 309 ? 8.953 6.005 -3.362 1.00 97.31 309 CYS A C 1
ATOM 2464 O O . CYS A 1 309 ? 9.793 5.136 -3.582 1.00 97.31 309 CYS A O 1
ATOM 2466 N N . CYS A 1 310 ? 9.205 7.033 -2.545 1.00 95.38 310 CYS A N 1
ATOM 2467 C CA . CYS A 1 310 ? 10.464 7.155 -1.813 1.00 95.38 310 CYS A CA 1
ATOM 2468 C C . CYS A 1 310 ? 10.640 6.041 -0.776 1.00 95.38 310 CYS A C 1
ATOM 2470 O O . CYS A 1 310 ? 11.749 5.535 -0.651 1.00 95.38 310 CYS A O 1
ATOM 2472 N N . LEU A 1 311 ? 9.577 5.637 -0.074 1.00 96.38 311 LEU A N 1
ATOM 2473 C CA . LEU A 1 311 ? 9.634 4.515 0.872 1.00 96.38 311 LEU A CA 1
ATOM 2474 C C . LEU A 1 311 ? 9.886 3.179 0.172 1.00 96.38 311 LEU A C 1
ATOM 2476 O O . LEU A 1 311 ? 10.673 2.370 0.651 1.00 96.38 311 LEU A O 1
ATOM 2480 N N . LEU A 1 312 ? 9.236 2.963 -0.973 1.00 96.94 312 LEU A N 1
ATOM 2481 C CA . LEU A 1 312 ? 9.376 1.741 -1.769 1.00 96.94 312 LEU A CA 1
ATOM 2482 C C . LEU A 1 312 ? 10.703 1.670 -2.546 1.00 96.94 312 LEU A C 1
ATOM 2484 O O . LEU A 1 312 ? 11.030 0.629 -3.110 1.00 96.94 312 LEU A O 1
ATOM 2488 N N . CYS A 1 313 ? 11.494 2.747 -2.556 1.00 94.94 313 CYS A N 1
ATOM 2489 C CA . CYS A 1 313 ? 12.853 2.735 -3.080 1.00 94.94 313 CYS A CA 1
ATOM 2490 C C . CYS A 1 313 ? 13.784 2.018 -2.094 1.00 94.94 313 CYS A C 1
ATOM 2492 O O . CYS A 1 313 ? 14.150 2.569 -1.056 1.00 94.94 313 CYS A O 1
ATOM 2494 N N . ALA A 1 314 ? 14.260 0.828 -2.454 1.00 90.38 314 ALA A N 1
ATOM 2495 C CA . ALA A 1 314 ? 15.212 0.100 -1.624 1.00 90.38 314 ALA A CA 1
ATOM 2496 C C . ALA A 1 314 ? 16.521 0.895 -1.411 1.00 90.38 314 ALA A C 1
ATOM 2498 O O . ALA A 1 314 ? 17.149 1.402 -2.347 1.00 90.38 314 ALA A O 1
ATOM 2499 N N . HIS A 1 315 ? 16.940 1.005 -0.150 1.00 85.75 315 HIS A N 1
ATOM 2500 C CA . HIS A 1 315 ? 18.198 1.656 0.237 1.00 85.75 315 HIS A CA 1
ATOM 2501 C C . HIS A 1 315 ? 19.349 0.664 0.443 1.00 85.75 315 HIS A C 1
ATOM 2503 O O . HIS A 1 315 ? 20.510 1.064 0.454 1.00 85.75 315 HIS A O 1
ATOM 2509 N N . THR A 1 316 ? 19.030 -0.621 0.599 1.00 84.00 316 THR A N 1
ATOM 2510 C CA . THR A 1 316 ? 20.012 -1.704 0.694 1.00 84.00 316 THR A CA 1
ATOM 2511 C C . THR A 1 316 ? 20.630 -2.015 -0.670 1.00 84.00 316 THR A C 1
ATOM 2513 O O . THR A 1 316 ? 20.021 -1.769 -1.706 1.00 84.00 316 THR A O 1
ATOM 2516 N N . THR A 1 317 ? 21.834 -2.582 -0.675 1.00 83.06 317 THR A N 1
ATOM 2517 C CA . THR A 1 317 ? 22.460 -3.210 -1.853 1.00 83.06 317 THR A CA 1
ATOM 2518 C C . THR A 1 317 ? 22.442 -4.739 -1.776 1.00 83.06 317 THR A C 1
ATOM 2520 O O . THR A 1 317 ? 22.853 -5.410 -2.718 1.00 83.06 317 THR A O 1
ATOM 2523 N N . SER A 1 318 ? 21.956 -5.304 -0.665 1.00 88.62 318 SER A N 1
ATOM 2524 C CA . SER A 1 318 ? 21.846 -6.747 -0.458 1.00 88.62 318 SER A CA 1
ATOM 2525 C C . SER A 1 318 ? 20.472 -7.257 -0.889 1.00 88.62 318 SER A C 1
ATOM 2527 O O . SER A 1 318 ? 19.448 -6.846 -0.336 1.00 88.62 318 SER A O 1
ATOM 2529 N N . SER A 1 319 ? 20.467 -8.192 -1.844 1.00 85.69 319 SER A N 1
ATOM 2530 C CA . SER A 1 319 ? 19.253 -8.888 -2.289 1.00 85.69 319 SER A CA 1
ATOM 2531 C C . SER A 1 319 ? 18.587 -9.637 -1.132 1.00 85.69 319 SER A C 1
ATOM 2533 O O . SER A 1 319 ? 17.373 -9.555 -0.974 1.00 85.69 319 SER A O 1
ATOM 2535 N N . ASP A 1 320 ? 19.366 -10.292 -0.267 1.00 87.50 320 ASP A N 1
ATOM 2536 C CA . ASP A 1 320 ? 18.819 -11.041 0.869 1.00 87.50 320 ASP A CA 1
ATOM 2537 C C . ASP A 1 320 ? 18.205 -10.118 1.923 1.00 87.50 320 ASP A C 1
ATOM 2539 O O . ASP A 1 320 ? 17.156 -10.431 2.478 1.00 87.50 320 ASP A O 1
ATOM 2543 N N . ALA A 1 321 ? 18.797 -8.941 2.153 1.00 88.94 321 ALA A N 1
ATOM 2544 C CA . ALA A 1 321 ? 18.199 -7.942 3.036 1.00 88.94 321 ALA A CA 1
ATOM 2545 C C . ALA A 1 321 ? 16.843 -7.456 2.499 1.00 88.94 321 ALA A C 1
ATOM 2547 O O . ALA A 1 321 ? 15.882 -7.386 3.258 1.00 88.94 321 ALA A O 1
ATOM 2548 N N . LEU A 1 322 ? 16.745 -7.189 1.189 1.00 90.50 322 LEU A N 1
ATOM 2549 C CA . LEU A 1 322 ? 15.472 -6.821 0.568 1.00 90.50 322 LEU A CA 1
ATOM 2550 C C . LEU A 1 322 ? 14.449 -7.960 0.682 1.00 90.50 322 LEU A C 1
ATOM 2552 O O . LEU A 1 322 ? 13.318 -7.715 1.080 1.00 90.50 322 LEU A O 1
ATOM 2556 N N . LYS A 1 323 ? 14.834 -9.208 0.393 1.00 89.88 323 LYS A N 1
ATOM 2557 C CA . LYS A 1 323 ? 13.941 -10.372 0.543 1.00 89.88 323 LYS A CA 1
ATOM 2558 C C . LYS A 1 323 ? 13.411 -10.504 1.969 1.00 89.88 323 LYS A C 1
ATOM 2560 O O . LYS A 1 323 ? 12.218 -10.717 2.147 1.00 89.88 323 LYS A O 1
ATOM 2565 N N . ASN A 1 324 ? 14.268 -10.326 2.973 1.00 89.38 324 ASN A N 1
ATOM 2566 C CA . ASN A 1 324 ? 13.872 -10.399 4.380 1.00 89.38 324 ASN A CA 1
ATOM 2567 C C . ASN A 1 324 ? 12.887 -9.284 4.772 1.00 89.38 324 ASN A C 1
ATOM 2569 O O . ASN A 1 324 ? 11.939 -9.543 5.512 1.00 89.38 324 ASN A O 1
ATOM 2573 N N . ASP A 1 325 ? 13.073 -8.068 4.252 1.00 90.06 325 ASP A N 1
ATOM 2574 C CA . ASP A 1 325 ? 12.146 -6.947 4.471 1.00 90.06 325 ASP A CA 1
ATOM 2575 C C . ASP A 1 325 ? 10.761 -7.193 3.843 1.00 90.06 325 ASP A C 1
ATOM 2577 O O . ASP A 1 325 ? 9.747 -6.670 4.322 1.00 90.06 325 ASP A O 1
ATOM 2581 N N . LEU A 1 326 ? 10.724 -7.974 2.760 1.00 92.44 326 LEU A N 1
ATOM 2582 C CA . LEU A 1 326 ? 9.526 -8.254 1.975 1.00 92.44 326 LEU A CA 1
ATOM 2583 C C . LEU A 1 326 ? 8.766 -9.505 2.438 1.00 92.44 326 LEU A C 1
ATOM 2585 O O . LEU A 1 326 ? 7.538 -9.493 2.376 1.00 92.44 326 LEU A O 1
ATOM 2589 N N . ALA A 1 327 ? 9.465 -10.544 2.908 1.00 89.44 327 ALA A N 1
ATOM 2590 C CA . ALA A 1 327 ? 8.934 -11.897 3.111 1.00 89.44 327 ALA A CA 1
ATOM 2591 C C . ALA A 1 327 ? 7.578 -11.918 3.834 1.00 89.44 327 ALA A C 1
ATOM 2593 O O . ALA A 1 327 ? 6.558 -12.233 3.231 1.00 89.44 327 ALA A O 1
ATOM 2594 N N . PHE A 1 328 ? 7.522 -11.459 5.089 1.00 92.31 328 PHE A N 1
ATOM 2595 C CA . PHE A 1 328 ? 6.287 -11.552 5.879 1.00 92.31 328 PHE A CA 1
ATOM 2596 C C . PHE A 1 328 ? 5.126 -10.714 5.342 1.00 92.31 328 PHE A C 1
ATOM 2598 O O . PHE A 1 328 ? 3.978 -11.027 5.634 1.00 92.31 328 PHE A O 1
ATOM 2605 N N . ILE A 1 329 ? 5.401 -9.643 4.592 1.00 94.62 329 ILE A N 1
ATOM 2606 C CA . ILE A 1 329 ? 4.342 -8.832 3.988 1.00 94.62 329 ILE A CA 1
ATOM 2607 C C . ILE A 1 329 ? 3.832 -9.516 2.726 1.00 94.62 329 ILE A C 1
ATOM 2609 O O . ILE A 1 329 ? 2.625 -9.690 2.579 1.00 94.62 329 ILE A O 1
ATOM 2613 N N . LEU A 1 330 ? 4.728 -9.903 1.820 1.00 91.69 330 LEU A N 1
ATOM 2614 C CA . LEU A 1 330 ? 4.348 -10.462 0.525 1.00 91.69 330 LEU A CA 1
ATOM 2615 C C . LEU A 1 330 ? 3.778 -11.882 0.626 1.00 91.69 330 LEU A C 1
ATOM 2617 O O . LEU A 1 330 ? 3.010 -12.269 -0.250 1.00 91.69 330 LEU A O 1
ATOM 2621 N N . ASP A 1 331 ? 4.070 -12.602 1.712 1.00 89.62 331 ASP A N 1
ATOM 2622 C CA . ASP A 1 331 ? 3.460 -13.899 2.033 1.00 89.62 331 ASP A CA 1
ATOM 2623 C C . ASP A 1 331 ? 1.978 -13.781 2.439 1.00 89.62 331 ASP A C 1
ATOM 2625 O O . ASP A 1 331 ? 1.258 -14.780 2.492 1.00 89.62 331 ASP A O 1
ATOM 2629 N N . THR A 1 332 ? 1.485 -12.570 2.726 1.00 90.00 332 THR A N 1
ATOM 2630 C CA . THR A 1 332 ? 0.058 -12.366 3.015 1.00 90.00 332 THR A CA 1
ATOM 2631 C C . THR A 1 332 ? -0.789 -12.488 1.743 1.00 90.00 332 THR A C 1
ATOM 2633 O O . THR A 1 332 ? -0.342 -12.080 0.667 1.00 90.00 332 THR A O 1
ATOM 2636 N N . PRO A 1 333 ? -2.034 -13.001 1.834 1.00 87.62 333 PRO A N 1
ATOM 2637 C CA . PRO A 1 333 ? -2.898 -13.263 0.681 1.00 87.62 333 PRO A CA 1
ATOM 2638 C C . PRO A 1 333 ? -3.533 -11.967 0.145 1.00 87.62 333 PRO A C 1
ATOM 2640 O O . PRO A 1 333 ? -4.752 -11.767 0.149 1.00 87.62 333 PRO A O 1
ATOM 2643 N N . HIS A 1 334 ? -2.699 -11.025 -0.280 1.00 90.69 334 HIS A N 1
ATOM 2644 C CA . HIS A 1 334 ? -3.099 -9.753 -0.863 1.00 90.69 334 HIS A CA 1
ATOM 2645 C C . HIS A 1 334 ? -2.537 -9.619 -2.277 1.00 90.69 334 HIS A C 1
ATOM 2647 O O . HIS A 1 334 ? -1.485 -10.162 -2.607 1.00 90.69 334 HIS A O 1
ATOM 2653 N N . SER A 1 335 ? -3.241 -8.867 -3.124 1.00 92.94 335 SER A N 1
ATOM 2654 C CA . SER A 1 335 ? -2.861 -8.629 -4.518 1.00 92.94 335 SER A CA 1
ATOM 2655 C C . SER A 1 335 ? -1.691 -7.640 -4.634 1.00 92.94 335 SER A C 1
ATOM 2657 O O . SER A 1 335 ? -1.814 -6.605 -5.280 1.00 92.94 335 SER A O 1
ATOM 2659 N N . TRP A 1 336 ? -0.541 -7.924 -4.014 1.00 95.19 336 TRP A N 1
ATOM 2660 C CA . TRP A 1 336 ? 0.605 -7.004 -3.955 1.00 95.19 336 TRP A CA 1
ATOM 2661 C C . TRP A 1 336 ? 1.092 -6.546 -5.328 1.00 95.19 336 TRP A C 1
ATOM 2663 O O . TRP A 1 336 ? 1.379 -5.365 -5.521 1.00 95.19 336 TRP A O 1
ATOM 2673 N N . ARG A 1 337 ? 1.112 -7.459 -6.307 1.00 94.88 337 ARG A N 1
ATOM 2674 C CA . ARG A 1 337 ? 1.408 -7.118 -7.704 1.00 94.88 337 ARG A CA 1
ATOM 2675 C C . ARG A 1 337 ? 0.433 -6.068 -8.239 1.00 94.88 337 ARG A C 1
ATOM 2677 O O . ARG A 1 337 ? 0.867 -5.077 -8.813 1.00 94.88 337 ARG A O 1
ATOM 2684 N N . GLU A 1 338 ? -0.867 -6.279 -8.051 1.00 95.81 338 GLU A N 1
ATOM 2685 C CA . GLU A 1 338 ? -1.910 -5.356 -8.511 1.00 95.81 338 GLU A CA 1
ATOM 2686 C C . GLU A 1 338 ? -1.784 -3.995 -7.821 1.00 95.81 338 GLU A C 1
ATOM 2688 O O . GLU A 1 338 ? -1.830 -2.964 -8.483 1.00 95.81 338 GLU A O 1
ATOM 2693 N N . PHE A 1 339 ? -1.520 -3.988 -6.513 1.00 97.19 339 PHE A N 1
ATOM 2694 C CA . PHE A 1 339 ? -1.321 -2.768 -5.730 1.00 97.19 339 PHE A CA 1
ATOM 2695 C C . PHE A 1 339 ? -0.142 -1.939 -6.248 1.00 97.19 339 PHE A C 1
ATOM 2697 O O . PHE A 1 339 ? -0.253 -0.727 -6.427 1.00 97.19 339 PHE A O 1
ATOM 2704 N N . LEU A 1 340 ? 0.987 -2.587 -6.540 1.00 97.50 340 LEU A N 1
ATOM 2705 C CA . LEU A 1 340 ? 2.170 -1.914 -7.080 1.00 97.50 340 LEU A CA 1
ATOM 2706 C C . LEU A 1 340 ? 1.948 -1.431 -8.520 1.00 97.50 340 LEU A C 1
ATOM 2708 O O . LEU A 1 340 ? 2.372 -0.327 -8.859 1.00 97.50 340 LEU A O 1
ATOM 2712 N N . VAL A 1 341 ? 1.243 -2.203 -9.352 1.00 96.94 341 VAL A N 1
ATOM 2713 C CA . VAL A 1 341 ? 0.851 -1.780 -10.708 1.00 96.94 341 VAL A CA 1
ATOM 2714 C C . VAL A 1 341 ? -0.078 -0.562 -10.655 1.00 96.94 341 VAL A C 1
ATOM 2716 O O . VAL A 1 341 ? 0.151 0.411 -11.376 1.00 96.94 341 VAL A O 1
ATOM 2719 N N . ASN A 1 342 ? -1.070 -0.555 -9.761 1.00 97.06 342 ASN A N 1
ATOM 2720 C CA . ASN A 1 342 ? -1.972 0.580 -9.558 1.00 97.06 342 ASN A CA 1
ATOM 2721 C C . ASN A 1 342 ? -1.220 1.831 -9.102 1.00 97.06 342 ASN A C 1
ATOM 2723 O O . ASN A 1 342 ? -1.451 2.911 -9.651 1.00 97.06 342 ASN A O 1
ATOM 2727 N N . LEU A 1 343 ? -0.274 1.696 -8.166 1.00 97.56 343 LEU A N 1
ATOM 2728 C CA . LEU A 1 343 ? 0.609 2.794 -7.770 1.00 97.56 343 LEU A CA 1
ATOM 2729 C C . LEU A 1 343 ? 1.367 3.363 -8.978 1.00 97.56 343 LEU A C 1
ATOM 2731 O O . LEU A 1 343 ? 1.351 4.575 -9.206 1.00 97.56 343 LEU A O 1
ATOM 2735 N N . CYS A 1 344 ? 1.991 2.497 -9.781 1.00 97.19 344 CYS A N 1
ATOM 2736 C CA . CYS A 1 344 ? 2.723 2.912 -10.975 1.00 97.19 344 CYS A CA 1
ATOM 2737 C C . CYS A 1 344 ? 1.806 3.648 -11.964 1.00 97.19 344 CYS A C 1
ATOM 2739 O O . CYS A 1 344 ? 2.164 4.724 -12.440 1.00 97.19 344 CYS A O 1
ATOM 2741 N N . HIS A 1 345 ? 0.595 3.143 -12.215 1.00 95.94 345 HIS A N 1
ATOM 2742 C CA . HIS A 1 345 ? -0.389 3.806 -13.074 1.00 95.94 345 HIS A CA 1
ATOM 2743 C C . HIS A 1 345 ? -0.816 5.180 -12.556 1.00 95.94 345 HIS A C 1
ATOM 2745 O O . HIS A 1 345 ? -0.898 6.133 -13.337 1.00 95.94 345 HIS A O 1
ATOM 2751 N N . GLN A 1 346 ? -1.065 5.316 -11.251 1.00 95.44 346 GLN A N 1
ATOM 2752 C CA . GLN A 1 346 ? -1.404 6.606 -10.646 1.00 95.44 346 GLN A CA 1
ATOM 2753 C C . GLN A 1 346 ? -0.273 7.623 -10.842 1.00 95.44 346 GLN A C 1
ATOM 2755 O O . GLN A 1 346 ? -0.529 8.764 -11.238 1.00 95.44 346 GLN A O 1
ATOM 2760 N N . CYS A 1 347 ? 0.977 7.199 -10.645 1.00 95.69 347 CYS A N 1
ATOM 2761 C CA . CYS A 1 347 ? 2.151 8.029 -10.889 1.00 95.69 347 CYS A CA 1
ATOM 2762 C C . CYS A 1 347 ? 2.327 8.380 -12.375 1.00 95.69 347 CYS A C 1
ATOM 2764 O O . CYS A 1 347 ? 2.552 9.545 -12.691 1.00 95.69 347 CYS A O 1
ATOM 2766 N N . MET A 1 348 ? 2.162 7.425 -13.297 1.00 93.88 348 MET A N 1
ATOM 2767 C CA . MET A 1 348 ? 2.243 7.670 -14.745 1.00 93.88 348 MET A CA 1
ATOM 2768 C C . MET A 1 348 ? 1.173 8.650 -15.234 1.00 93.88 348 MET A C 1
ATOM 2770 O O . MET A 1 348 ? 1.449 9.499 -16.084 1.00 93.88 348 MET A O 1
ATOM 2774 N N . LYS A 1 349 ? -0.051 8.554 -14.701 1.00 92.81 349 LYS A N 1
ATOM 2775 C CA . LYS A 1 349 ? -1.148 9.479 -15.019 1.00 92.81 349 LYS A CA 1
ATOM 2776 C C . LYS A 1 349 ? -0.822 10.914 -14.600 1.00 92.81 349 LYS A C 1
ATOM 2778 O O . LYS A 1 349 ? -1.249 11.846 -15.270 1.00 92.81 349 LYS A O 1
ATOM 2783 N N . LYS A 1 350 ? -0.068 11.067 -13.512 1.00 92.38 350 LYS A N 1
ATOM 2784 C CA . LYS A 1 350 ? 0.406 12.343 -12.960 1.00 92.38 350 LYS A CA 1
ATOM 2785 C C . LYS A 1 350 ? 1.803 12.737 -13.456 1.00 92.38 350 LYS A C 1
ATOM 2787 O O . LYS A 1 350 ? 2.405 13.643 -12.901 1.00 92.38 350 LYS A O 1
ATOM 2792 N N . GLU A 1 351 ? 2.325 12.034 -14.464 1.00 90.06 351 GLU A N 1
ATOM 2793 C CA . GLU A 1 351 ? 3.638 12.285 -15.080 1.00 90.06 351 GLU A CA 1
ATOM 2794 C C . GLU A 1 351 ? 4.814 12.267 -14.090 1.00 90.06 351 GLU A C 1
ATOM 2796 O O . GLU A 1 351 ? 5.862 12.868 -14.312 1.00 90.06 351 GLU A O 1
ATOM 2801 N N . MET A 1 352 ? 4.663 11.522 -12.997 1.00 92.06 352 MET A N 1
ATOM 2802 C CA . MET A 1 352 ? 5.703 11.364 -11.994 1.00 92.06 352 MET A CA 1
ATOM 2803 C C . MET A 1 352 ? 6.731 10.326 -12.447 1.00 92.06 352 MET A C 1
ATOM 2805 O O . MET A 1 352 ? 6.391 9.312 -13.056 1.00 92.06 352 MET A O 1
ATOM 2809 N N . GLU A 1 353 ? 7.994 10.544 -12.089 1.00 92.38 353 GLU A N 1
ATOM 2810 C CA . GLU A 1 353 ? 9.111 9.658 -12.450 1.00 92.38 353 GLU A CA 1
ATOM 2811 C C . GLU A 1 353 ? 9.549 8.743 -11.295 1.00 92.38 353 GLU A C 1
ATOM 2813 O O . GLU A 1 353 ? 10.128 7.689 -11.528 1.00 92.38 353 GLU A O 1
ATOM 2818 N N . LEU A 1 354 ? 9.247 9.106 -10.042 1.00 94.12 354 LEU A N 1
ATOM 2819 C CA . LEU A 1 354 ? 9.773 8.435 -8.840 1.00 94.12 354 LEU A CA 1
ATOM 2820 C C . LEU A 1 354 ? 9.378 6.956 -8.712 1.00 94.12 354 LEU A C 1
ATOM 2822 O O . LEU A 1 354 ? 10.096 6.190 -8.070 1.00 94.12 354 LEU A O 1
ATOM 2826 N N . TRP A 1 355 ? 8.260 6.550 -9.316 1.00 95.75 355 TRP A N 1
ATOM 2827 C CA . TRP A 1 355 ? 7.742 5.182 -9.237 1.00 95.75 355 TRP A CA 1
ATOM 2828 C C . TRP A 1 355 ? 8.703 4.147 -9.838 1.00 95.75 355 TRP A C 1
ATOM 2830 O O . TRP A 1 355 ? 8.677 2.993 -9.422 1.00 95.75 355 TRP A O 1
ATOM 2840 N N . VAL A 1 356 ? 9.612 4.545 -10.741 1.00 96.38 356 VAL A N 1
ATOM 2841 C CA . VAL A 1 356 ? 10.596 3.617 -11.333 1.00 96.38 356 VAL A CA 1
ATOM 2842 C C . VAL A 1 356 ? 11.564 3.031 -10.302 1.00 96.38 356 VAL A C 1
ATOM 2844 O O . VAL A 1 356 ? 12.211 2.024 -10.572 1.00 96.38 356 VAL A O 1
ATOM 2847 N N . ALA A 1 357 ? 11.672 3.644 -9.117 1.00 95.00 357 ALA A N 1
ATOM 2848 C CA . ALA A 1 357 ? 12.451 3.110 -8.002 1.00 95.00 357 ALA A CA 1
ATOM 2849 C C . ALA A 1 357 ? 11.717 2.020 -7.201 1.00 95.00 357 ALA A C 1
ATOM 2851 O O . ALA A 1 357 ? 12.366 1.320 -6.428 1.00 95.00 357 ALA A O 1
ATOM 2852 N N . ALA A 1 358 ? 10.400 1.868 -7.380 1.00 96.44 358 ALA A N 1
ATOM 2853 C CA . ALA A 1 358 ? 9.602 0.805 -6.766 1.00 96.44 358 ALA A CA 1
ATOM 2854 C C . ALA A 1 358 ? 9.581 -0.487 -7.608 1.00 96.44 358 ALA A C 1
ATOM 2856 O O . ALA A 1 358 ? 9.117 -1.523 -7.130 1.00 96.44 358 ALA A O 1
ATOM 2857 N N . LEU A 1 359 ? 10.109 -0.448 -8.839 1.00 96.75 359 LEU A N 1
ATOM 2858 C CA . LEU A 1 359 ? 10.178 -1.597 -9.748 1.00 96.75 359 LEU A CA 1
ATOM 2859 C C . LEU A 1 359 ? 10.844 -2.844 -9.140 1.00 96.75 359 LEU A C 1
ATOM 2861 O O . LEU A 1 359 ? 10.262 -3.914 -9.288 1.00 96.75 359 LEU A O 1
ATOM 2865 N N . PRO A 1 360 ? 11.947 -2.751 -8.365 1.00 95.38 360 PRO A N 1
ATOM 2866 C CA . PRO A 1 360 ? 12.522 -3.930 -7.710 1.00 95.38 360 PRO A CA 1
ATOM 2867 C C . PRO A 1 360 ? 11.535 -4.678 -6.808 1.00 95.38 360 PRO A C 1
ATOM 2869 O O . PRO A 1 360 ? 11.547 -5.906 -6.745 1.00 95.38 360 PRO A O 1
ATOM 2872 N N . VAL A 1 361 ? 10.647 -3.947 -6.127 1.00 95.56 361 VAL A N 1
ATOM 2873 C CA . VAL A 1 361 ? 9.604 -4.539 -5.278 1.00 95.56 361 VAL A CA 1
ATOM 2874 C C . VAL A 1 361 ? 8.510 -5.174 -6.142 1.00 95.56 361 VAL A C 1
ATOM 2876 O O . VAL A 1 361 ? 8.046 -6.274 -5.842 1.00 95.56 361 VAL A O 1
ATOM 2879 N N . LEU A 1 362 ? 8.128 -4.520 -7.245 1.00 95.75 362 LEU A N 1
ATOM 2880 C CA . LEU A 1 362 ? 7.159 -5.055 -8.205 1.00 95.75 362 LEU A CA 1
ATOM 2881 C C . LEU A 1 362 ? 7.658 -6.351 -8.858 1.00 95.75 362 LEU A C 1
ATOM 2883 O O . LEU A 1 362 ? 6.938 -7.347 -8.836 1.00 95.75 362 LEU A O 1
ATOM 2887 N N . HIS A 1 363 ? 8.884 -6.375 -9.380 1.00 93.75 363 HIS A N 1
ATOM 2888 C CA . HIS A 1 363 ? 9.441 -7.564 -10.028 1.00 93.75 363 HIS A CA 1
ATOM 2889 C C . HIS A 1 363 ? 9.578 -8.732 -9.050 1.00 93.75 363 HIS A C 1
ATOM 2891 O O . HIS A 1 363 ? 9.338 -9.880 -9.424 1.00 93.75 363 HIS A O 1
ATOM 2897 N N . HIS A 1 364 ? 9.871 -8.449 -7.775 1.00 91.00 364 HIS A N 1
ATOM 2898 C CA . HIS A 1 364 ? 9.852 -9.470 -6.731 1.00 91.00 364 HIS A CA 1
ATOM 2899 C C . HIS A 1 364 ? 8.459 -10.109 -6.579 1.00 91.00 364 HIS A C 1
ATOM 2901 O O . HIS A 1 364 ? 8.342 -11.332 -6.513 1.00 91.00 364 HIS A O 1
ATOM 2907 N N . CYS A 1 365 ? 7.389 -9.305 -6.617 1.00 89.19 365 CYS A N 1
ATOM 2908 C CA . CYS A 1 365 ? 6.005 -9.795 -6.562 1.00 89.19 365 CYS A CA 1
ATOM 2909 C C . CYS A 1 365 ? 5.583 -10.589 -7.808 1.00 89.19 365 CYS A C 1
ATOM 2911 O O . CYS A 1 365 ? 4.609 -11.338 -7.761 1.00 89.19 365 CYS A O 1
ATOM 2913 N N . MET A 1 366 ? 6.276 -10.414 -8.934 1.00 85.50 366 MET A N 1
ATOM 2914 C CA . MET A 1 366 ? 5.962 -11.102 -10.187 1.00 85.50 366 MET A CA 1
ATOM 2915 C C . MET A 1 366 ? 6.542 -12.523 -10.254 1.00 85.50 366 MET A C 1
ATOM 2917 O O . MET A 1 366 ? 6.197 -13.253 -11.179 1.00 85.50 366 MET A O 1
ATOM 2921 N N . GLN A 1 367 ? 7.383 -12.925 -9.286 1.00 72.19 367 GLN A N 1
ATOM 2922 C CA . GLN A 1 367 ? 8.023 -14.252 -9.223 1.00 72.19 367 GLN A CA 1
ATOM 2923 C C . GLN A 1 367 ? 8.667 -14.663 -10.559 1.00 72.19 367 GLN A C 1
ATOM 2925 O O . GLN A 1 367 ? 8.577 -15.808 -11.010 1.00 72.19 367 GLN A O 1
ATOM 2930 N N . LEU A 1 368 ? 9.296 -13.695 -11.225 1.00 72.94 368 LEU A N 1
ATOM 2931 C CA . LEU A 1 368 ? 9.831 -13.879 -12.566 1.00 72.94 368 LEU A CA 1
ATOM 2932 C C . LEU A 1 368 ? 10.960 -14.906 -12.560 1.00 72.94 368 LEU A C 1
ATOM 2934 O O . LEU A 1 368 ? 11.911 -14.825 -11.782 1.00 72.94 368 LEU A O 1
ATOM 2938 N N . SER A 1 369 ? 10.859 -15.874 -13.465 1.00 60.16 369 SER A N 1
ATOM 2939 C CA . SER A 1 369 ? 11.917 -16.847 -13.714 1.00 60.16 369 SER A CA 1
ATOM 2940 C C . SER A 1 369 ? 12.836 -16.311 -14.804 1.00 60.16 369 SER A C 1
ATOM 2942 O O . SER A 1 369 ? 12.365 -15.956 -15.884 1.00 60.16 369 SER A O 1
ATOM 2944 N N . ILE A 1 370 ? 14.147 -16.294 -14.560 1.00 60.88 370 ILE A N 1
ATOM 2945 C CA . ILE A 1 370 ? 15.120 -16.032 -15.627 1.00 60.88 370 ILE A CA 1
ATOM 2946 C C . ILE A 1 370 ? 15.014 -17.196 -16.629 1.00 60.88 370 ILE A C 1
ATOM 2948 O O . ILE A 1 370 ? 15.138 -18.352 -16.209 1.00 60.88 370 ILE A O 1
ATOM 2952 N N . PRO A 1 371 ? 14.764 -16.950 -17.928 1.00 55.12 371 PRO A N 1
ATOM 2953 C CA . PRO A 1 371 ? 14.629 -18.025 -18.904 1.00 55.12 371 PRO A CA 1
ATOM 2954 C C . PRO A 1 371 ? 15.880 -18.917 -18.929 1.00 55.12 371 PRO A C 1
ATOM 2956 O O . PRO A 1 371 ? 16.979 -18.460 -19.229 1.00 55.12 371 PRO A O 1
ATOM 2959 N N . VAL A 1 372 ? 15.705 -20.206 -18.617 1.00 45.38 372 VAL A N 1
ATOM 2960 C CA . VAL A 1 372 ? 16.789 -21.212 -18.560 1.00 45.38 372 VAL A CA 1
ATOM 2961 C C . VAL A 1 372 ? 17.325 -21.556 -19.957 1.00 45.38 372 VAL A C 1
ATOM 2963 O O . VAL A 1 372 ? 18.463 -21.990 -20.113 1.00 45.38 372 VAL A O 1
ATOM 2966 N N . GLN A 1 373 ? 16.508 -21.354 -20.992 1.00 46.81 373 GLN A N 1
ATOM 2967 C CA . GLN A 1 373 ? 16.899 -21.530 -22.387 1.00 46.81 373 GLN A CA 1
ATOM 2968 C C . GLN A 1 373 ? 17.128 -20.156 -23.002 1.00 46.81 373 GLN A C 1
ATOM 2970 O O . GLN A 1 373 ? 16.312 -19.261 -22.793 1.00 46.81 373 GLN A O 1
ATOM 2975 N N . GLY A 1 374 ? 18.236 -20.018 -23.735 1.00 52.12 374 GLY A N 1
ATOM 2976 C CA . GLY A 1 374 ? 18.729 -18.765 -24.306 1.00 52.12 374 GLY A CA 1
ATOM 2977 C C . GLY A 1 374 ? 17.667 -17.888 -24.987 1.00 52.12 374 GLY A C 1
ATOM 2978 O O . GLY A 1 374 ? 16.563 -18.333 -25.306 1.00 52.12 374 GLY A O 1
ATOM 2979 N N . PRO A 1 375 ? 17.996 -16.614 -2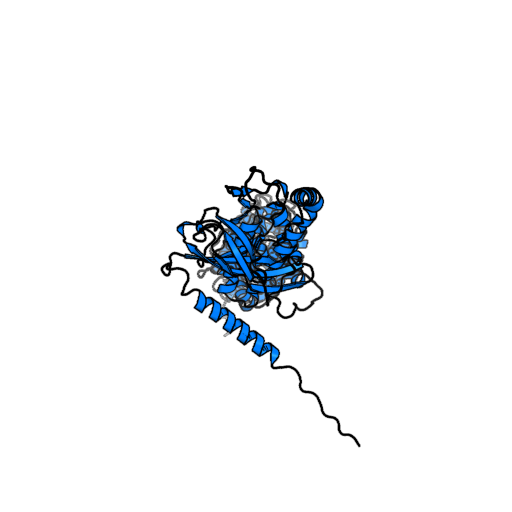5.215 1.00 53.69 375 PRO A N 1
ATOM 2980 C CA . PRO A 1 375 ? 17.027 -15.544 -25.400 1.00 53.69 375 PRO A CA 1
ATOM 2981 C C . PRO A 1 375 ? 16.140 -15.795 -26.619 1.00 53.69 375 PRO A C 1
ATOM 2983 O O . PRO A 1 375 ? 16.535 -15.625 -27.774 1.00 53.69 375 PRO A O 1
ATOM 2986 N N . ARG A 1 376 ? 14.894 -16.185 -26.342 1.00 65.75 376 ARG A N 1
ATOM 2987 C CA . ARG A 1 376 ? 13.795 -16.052 -27.293 1.00 65.75 376 ARG A CA 1
ATOM 2988 C C . ARG A 1 376 ? 13.421 -14.575 -27.344 1.00 65.75 376 ARG A C 1
ATOM 2990 O O . ARG A 1 376 ? 13.411 -13.904 -26.318 1.00 65.75 376 ARG A O 1
ATOM 2997 N N . ILE A 1 377 ? 13.111 -14.070 -28.534 1.00 74.75 377 ILE A N 1
ATOM 2998 C CA . ILE A 1 377 ? 12.551 -12.722 -28.674 1.00 74.75 377 ILE A CA 1
ATOM 2999 C C . ILE A 1 377 ? 11.122 -12.787 -28.146 1.00 74.75 377 ILE A C 1
ATOM 3001 O O . ILE A 1 377 ? 10.240 -13.350 -28.796 1.00 74.75 377 ILE A O 1
ATOM 3005 N N . LEU A 1 378 ? 10.954 -12.299 -26.923 1.00 85.00 378 LEU A N 1
ATOM 3006 C CA . LEU A 1 378 ? 9.686 -12.200 -26.215 1.00 85.00 378 LEU A CA 1
ATOM 3007 C C . LEU A 1 378 ? 8.994 -10.874 -26.576 1.00 85.00 378 LEU A C 1
ATOM 3009 O O . LEU A 1 378 ? 9.589 -10.012 -27.219 1.00 85.00 378 LEU A O 1
ATOM 3013 N N . PRO A 1 379 ? 7.727 -10.684 -26.197 1.00 90.06 379 PRO A N 1
ATOM 3014 C CA . PRO A 1 379 ? 7.141 -9.350 -26.126 1.00 90.06 379 PRO A CA 1
ATOM 3015 C C . PRO A 1 379 ? 7.981 -8.397 -25.247 1.00 90.06 379 PRO A C 1
ATOM 3017 O O . PRO A 1 379 ? 8.606 -8.837 -24.279 1.00 90.06 379 PRO A O 1
ATOM 3020 N N . GLU A 1 380 ? 8.023 -7.100 -25.594 1.00 92.19 380 GLU A N 1
ATOM 3021 C CA . GLU A 1 380 ? 8.832 -6.088 -24.879 1.00 92.19 380 GLU A CA 1
ATOM 3022 C C . GLU A 1 380 ? 8.432 -5.991 -23.400 1.00 92.19 380 GLU A C 1
ATOM 3024 O O . GLU A 1 380 ? 9.303 -5.883 -22.546 1.00 92.19 380 GLU A O 1
ATOM 3029 N N . ASP A 1 381 ? 7.136 -6.079 -23.092 1.00 92.56 381 ASP A N 1
ATOM 3030 C CA . ASP A 1 381 ? 6.603 -6.039 -21.728 1.00 92.56 381 ASP A CA 1
ATOM 3031 C C . ASP A 1 381 ? 7.101 -7.212 -20.878 1.00 92.56 381 ASP A C 1
ATOM 3033 O O . ASP A 1 381 ? 7.579 -6.984 -19.770 1.00 92.56 381 ASP A O 1
ATOM 3037 N N . THR A 1 382 ? 7.086 -8.435 -21.417 1.00 91.38 382 THR A N 1
ATOM 3038 C CA . THR A 1 382 ? 7.643 -9.619 -20.742 1.00 91.38 382 THR A CA 1
ATOM 3039 C C . THR A 1 382 ? 9.158 -9.554 -20.595 1.00 91.38 382 THR A C 1
ATOM 3041 O O . THR A 1 382 ? 9.696 -9.905 -19.548 1.00 91.38 382 THR A O 1
ATOM 3044 N N . TRP A 1 383 ? 9.874 -9.100 -21.625 1.00 90.50 383 TRP A N 1
ATOM 3045 C CA . TRP A 1 383 ? 11.330 -8.948 -21.545 1.00 90.50 383 TRP A CA 1
ATOM 3046 C C . TRP A 1 383 ? 11.745 -7.895 -20.508 1.00 90.50 383 TRP A C 1
ATOM 3048 O O . TRP A 1 383 ? 12.728 -8.082 -19.794 1.00 90.50 383 TRP A O 1
ATOM 3058 N N . ALA A 1 384 ? 10.987 -6.804 -20.414 1.00 93.25 384 ALA A N 1
ATOM 3059 C CA . ALA A 1 384 ? 11.263 -5.692 -19.521 1.00 93.25 384 ALA A CA 1
ATOM 3060 C C . ALA A 1 384 ? 10.660 -5.854 -18.120 1.00 93.25 384 ALA A C 1
ATOM 3062 O O . ALA A 1 384 ? 10.831 -4.942 -17.317 1.00 93.25 384 ALA A O 1
ATOM 3063 N N . ALA A 1 385 ? 9.951 -6.951 -17.825 1.00 94.69 385 ALA A N 1
ATOM 3064 C CA . ALA A 1 385 ? 9.210 -7.141 -16.573 1.00 94.69 385 ALA A CA 1
ATOM 3065 C C . ALA A 1 385 ? 8.181 -6.024 -16.281 1.00 94.69 385 ALA A C 1
ATOM 3067 O O . ALA A 1 385 ? 7.944 -5.647 -15.134 1.00 94.69 385 ALA A O 1
ATOM 3068 N N . LEU A 1 386 ? 7.570 -5.465 -17.329 1.00 95.62 386 LEU A N 1
ATOM 3069 C CA . LEU A 1 386 ? 6.611 -4.359 -17.242 1.00 95.62 386 LEU A CA 1
ATOM 3070 C C . LEU A 1 386 ? 5.170 -4.810 -17.543 1.00 95.62 386 LEU A C 1
ATOM 3072 O O . LEU A 1 386 ? 4.323 -3.977 -17.878 1.00 95.62 386 LEU A O 1
ATOM 3076 N N . GLU A 1 387 ? 4.856 -6.107 -17.444 1.00 92.44 387 GLU A N 1
ATOM 3077 C CA . GLU A 1 387 ? 3.515 -6.607 -17.758 1.00 92.44 387 GLU A CA 1
ATOM 3078 C C . GLU A 1 387 ? 2.436 -6.000 -16.860 1.00 92.44 387 GLU A C 1
ATOM 3080 O O . GLU A 1 387 ? 2.432 -6.154 -15.633 1.00 92.44 387 GLU A O 1
ATOM 3085 N N . GLY A 1 388 ? 1.449 -5.391 -17.514 1.00 92.06 388 GLY A N 1
ATOM 3086 C CA . GLY A 1 388 ? 0.356 -4.678 -16.864 1.00 92.06 388 GLY A CA 1
ATOM 3087 C C . GLY A 1 388 ? 0.580 -3.173 -16.768 1.00 92.06 388 GLY A C 1
ATOM 3088 O O . GLY A 1 388 ? -0.326 -2.496 -16.306 1.00 92.06 388 GLY A O 1
ATOM 3089 N N . LEU A 1 389 ? 1.723 -2.646 -17.224 1.00 95.31 389 LEU A N 1
ATOM 3090 C CA . LEU A 1 389 ? 2.014 -1.214 -17.252 1.00 95.31 389 LEU A CA 1
ATOM 3091 C C . LEU A 1 389 ? 1.882 -0.622 -18.660 1.00 95.31 389 LEU A C 1
ATOM 3093 O O . LEU A 1 389 ? 2.400 -1.160 -19.637 1.00 95.31 389 LEU A O 1
ATOM 3097 N N . SER A 1 390 ? 1.284 0.565 -18.769 1.00 92.88 390 SER A N 1
ATOM 3098 C CA . SER A 1 390 ? 1.228 1.350 -20.014 1.00 92.88 390 SER A CA 1
ATOM 3099 C C . SER A 1 390 ? 2.540 2.116 -20.282 1.00 92.88 390 SER A C 1
ATOM 3101 O O . SER A 1 390 ? 2.546 3.335 -20.486 1.00 92.88 390 SER A O 1
ATOM 3103 N N . PHE A 1 391 ? 3.681 1.420 -20.235 1.00 93.19 391 PHE A N 1
ATOM 3104 C CA . PHE A 1 391 ? 5.010 2.045 -20.275 1.00 93.19 391 PHE A CA 1
ATOM 3105 C C . PHE A 1 391 ? 5.347 2.678 -21.630 1.00 93.19 391 PHE A C 1
ATOM 3107 O O . PHE A 1 391 ? 6.031 3.699 -21.676 1.00 93.19 391 PHE A O 1
ATOM 3114 N N . SER A 1 392 ? 4.847 2.108 -22.729 1.00 91.31 392 SER A N 1
ATOM 3115 C CA . SER A 1 392 ? 5.026 2.660 -24.073 1.00 91.31 392 SER A CA 1
ATOM 3116 C C . SER A 1 392 ? 4.365 4.034 -24.196 1.00 91.31 392 SER A C 1
ATOM 3118 O O . SER A 1 392 ? 4.996 4.977 -24.661 1.00 91.31 392 SER A O 1
ATOM 3120 N N . GLU A 1 393 ? 3.141 4.196 -23.692 1.00 90.69 393 GLU A N 1
ATOM 3121 C CA . GLU A 1 393 ? 2.464 5.494 -23.658 1.00 90.69 393 GLU A CA 1
ATOM 3122 C C . GLU A 1 393 ? 3.204 6.482 -22.745 1.00 90.69 393 GLU A C 1
ATOM 3124 O O . GLU A 1 393 ? 3.502 7.600 -23.157 1.00 90.69 393 GLU A O 1
ATOM 3129 N N . PHE A 1 394 ? 3.582 6.062 -21.530 1.00 91.56 394 PHE A N 1
ATOM 3130 C CA . PHE A 1 394 ? 4.343 6.900 -20.592 1.00 91.56 394 PHE A CA 1
ATOM 3131 C C . PHE A 1 394 ? 5.632 7.463 -21.206 1.00 91.56 394 PHE A C 1
ATOM 3133 O O . PHE A 1 394 ? 6.001 8.618 -20.969 1.00 91.56 394 PHE A O 1
ATOM 3140 N N . ARG A 1 395 ? 6.320 6.630 -21.978 1.00 91.25 395 ARG A N 1
ATOM 3141 C CA . ARG A 1 395 ? 7.578 6.926 -22.651 1.00 91.25 395 ARG A CA 1
ATOM 3142 C C . ARG A 1 395 ? 7.426 7.885 -23.818 1.00 91.25 395 ARG A C 1
ATOM 3144 O O . ARG A 1 395 ? 8.208 8.823 -23.910 1.00 91.25 395 ARG A O 1
ATOM 3151 N N . GLU A 1 396 ? 6.437 7.657 -24.679 1.00 86.12 396 GLU A N 1
ATOM 3152 C CA . GLU A 1 396 ? 6.228 8.466 -25.886 1.00 86.12 396 GLU A CA 1
ATOM 3153 C C . GLU A 1 396 ? 5.485 9.788 -25.607 1.00 86.12 396 GLU A C 1
ATOM 3155 O O . GLU A 1 396 ? 5.448 10.661 -26.472 1.00 86.12 396 GLU A O 1
ATOM 3160 N N . LYS A 1 397 ? 4.929 9.980 -24.398 1.00 85.19 397 LYS A N 1
ATOM 3161 C CA . LYS A 1 397 ? 4.288 11.244 -23.983 1.00 85.19 397 LYS A CA 1
ATOM 3162 C C . LYS A 1 397 ? 5.203 12.465 -24.084 1.00 85.19 397 LYS A C 1
ATOM 3164 O O . LYS A 1 397 ? 4.721 13.557 -24.373 1.00 85.19 397 LYS A O 1
ATOM 3169 N N . THR A 1 398 ? 6.504 12.306 -23.838 1.00 76.19 398 THR A N 1
ATOM 3170 C CA . THR A 1 398 ? 7.474 13.405 -23.915 1.00 76.19 398 THR A CA 1
ATOM 3171 C C . THR A 1 398 ? 8.647 13.028 -24.804 1.00 76.19 398 THR A C 1
ATOM 3173 O O . THR A 1 398 ? 9.163 11.916 -24.752 1.00 76.19 398 THR A O 1
ATOM 3176 N N . GLN A 1 399 ? 9.112 13.987 -25.608 1.00 73.00 399 GLN A N 1
ATOM 3177 C CA . GLN A 1 399 ? 10.217 13.745 -26.538 1.00 73.00 399 GLN A CA 1
ATOM 3178 C C . GLN A 1 399 ? 11.560 13.532 -25.824 1.00 73.00 399 GLN A C 1
ATOM 3180 O O . GLN A 1 399 ? 12.444 12.891 -26.381 1.00 73.00 399 GLN A O 1
ATOM 3185 N N . THR A 1 400 ? 11.712 14.057 -24.603 1.00 79.44 400 THR A N 1
ATOM 3186 C CA . THR A 1 400 ? 12.896 13.851 -23.758 1.00 79.44 400 THR A CA 1
ATOM 3187 C C . THR A 1 400 ? 12.474 13.509 -22.330 1.00 79.44 400 THR A C 1
ATOM 3189 O O . THR A 1 400 ? 11.419 13.949 -21.863 1.00 79.44 400 THR A O 1
ATOM 3192 N N . LYS A 1 401 ? 13.302 12.716 -21.641 1.00 86.88 401 LYS A N 1
ATOM 3193 C CA . LYS A 1 401 ? 13.168 12.392 -20.208 1.00 86.88 401 LYS A CA 1
ATOM 3194 C C . LYS A 1 401 ? 14.540 12.393 -19.528 1.00 86.88 401 LYS A C 1
ATOM 3196 O O . LYS A 1 401 ? 14.951 11.427 -18.890 1.00 86.88 401 LYS A O 1
ATOM 3201 N N . LYS A 1 402 ? 15.279 13.494 -19.691 1.00 91.56 402 LYS A N 1
ATOM 3202 C CA . LYS A 1 402 ? 16.613 13.660 -19.089 1.00 91.56 402 LYS A CA 1
ATOM 3203 C C . LYS A 1 402 ? 16.576 13.564 -17.563 1.00 91.56 402 LYS A C 1
ATOM 3205 O O . LYS A 1 402 ? 17.471 12.968 -16.977 1.00 91.56 402 LYS A O 1
ATOM 3210 N N . SER A 1 403 ? 15.539 14.113 -16.927 1.00 93.06 403 SER A N 1
ATOM 3211 C CA . SER A 1 403 ? 15.302 13.994 -15.481 1.00 93.06 403 SER A CA 1
ATOM 3212 C C . SER A 1 403 ? 15.197 12.536 -15.037 1.00 93.06 403 SER A C 1
ATOM 3214 O O . SER A 1 403 ? 15.879 12.148 -14.088 1.00 93.06 403 SER A O 1
ATOM 3216 N N . LEU A 1 404 ? 14.444 11.717 -15.779 1.00 95.56 404 LEU A N 1
ATOM 3217 C CA . LEU A 1 404 ? 14.304 10.290 -15.509 1.00 95.56 404 LEU A CA 1
ATOM 3218 C C . LEU A 1 404 ? 15.647 9.561 -15.609 1.00 95.56 404 LEU A C 1
ATOM 3220 O O . LEU A 1 404 ? 15.995 8.800 -14.709 1.00 95.56 404 LEU A O 1
ATOM 3224 N N . LEU A 1 405 ? 16.426 9.824 -16.664 1.00 96.38 405 LEU A N 1
ATOM 3225 C CA . LEU A 1 405 ? 17.759 9.238 -16.819 1.00 96.38 405 LEU A CA 1
ATOM 3226 C C . LEU A 1 405 ? 18.680 9.629 -15.651 1.00 96.38 405 LEU A C 1
ATOM 3228 O O . LEU A 1 405 ? 19.311 8.766 -15.046 1.00 96.38 405 LEU A O 1
ATOM 3232 N N . GLN A 1 406 ? 18.714 10.910 -15.274 1.00 96.56 406 GLN A N 1
ATOM 3233 C CA . GLN A 1 406 ? 19.504 11.378 -14.129 1.00 96.56 406 GLN A CA 1
ATOM 3234 C C . GLN A 1 406 ? 19.057 10.730 -12.812 1.00 96.56 406 GLN A C 1
ATOM 3236 O O . GLN A 1 406 ? 19.883 10.402 -11.956 1.00 96.56 406 GLN A O 1
ATOM 3241 N N . PHE A 1 407 ? 17.755 10.490 -12.651 1.00 95.25 407 PHE A N 1
ATOM 3242 C CA . PHE A 1 407 ? 17.226 9.759 -11.508 1.00 95.25 407 PHE A CA 1
ATOM 3243 C C . PHE A 1 407 ? 17.688 8.294 -11.494 1.00 95.25 407 PHE A C 1
ATOM 3245 O O . PHE A 1 407 ? 18.156 7.826 -10.455 1.00 95.25 407 PHE A O 1
ATOM 3252 N N . MET A 1 408 ? 17.625 7.595 -12.631 1.00 96.94 408 MET A N 1
ATOM 3253 C CA . MET A 1 408 ? 18.121 6.219 -12.780 1.00 96.94 408 MET A CA 1
ATOM 3254 C C . MET A 1 408 ? 19.615 6.122 -12.447 1.00 96.94 408 MET A C 1
ATOM 3256 O O . MET A 1 408 ? 20.012 5.262 -11.665 1.00 96.94 408 MET A O 1
ATOM 3260 N N . ILE A 1 409 ? 20.436 7.053 -12.949 1.00 95.94 409 ILE A N 1
ATOM 3261 C CA . ILE A 1 409 ? 21.877 7.128 -12.645 1.00 95.94 409 ILE A CA 1
ATOM 3262 C C . ILE A 1 409 ? 22.099 7.303 -11.138 1.00 95.94 409 ILE A C 1
ATOM 3264 O O . ILE A 1 409 ? 22.865 6.565 -10.520 1.00 95.94 409 ILE A O 1
ATOM 3268 N N . LYS A 1 410 ? 21.367 8.226 -10.503 1.00 95.38 410 LYS A N 1
ATOM 3269 C CA . LYS A 1 410 ? 21.436 8.441 -9.048 1.00 95.38 410 LYS A CA 1
ATOM 3270 C C . LYS A 1 410 ? 21.018 7.205 -8.239 1.00 95.38 410 LYS A C 1
ATOM 3272 O O . LYS A 1 410 ? 21.417 7.069 -7.083 1.00 95.38 410 LYS A O 1
ATOM 3277 N N . LYS A 1 411 ? 20.196 6.329 -8.816 1.00 94.94 411 LYS A N 1
ATOM 3278 C CA . LYS A 1 411 ? 19.669 5.108 -8.192 1.00 94.94 411 LYS A CA 1
ATOM 3279 C C . LYS A 1 411 ? 20.306 3.827 -8.735 1.00 94.94 411 LYS A C 1
ATOM 3281 O O . LYS A 1 411 ? 19.787 2.745 -8.484 1.00 94.94 411 LYS A O 1
ATOM 3286 N N . ARG A 1 412 ? 21.454 3.933 -9.412 1.00 93.75 412 ARG A N 1
ATOM 3287 C CA . ARG A 1 412 ? 22.205 2.823 -10.027 1.00 93.75 412 ARG A CA 1
ATOM 3288 C C . ARG A 1 412 ? 22.440 1.629 -9.098 1.00 93.75 412 ARG A C 1
ATOM 3290 O O . ARG A 1 412 ? 22.505 0.501 -9.570 1.00 93.75 412 ARG A O 1
ATOM 3297 N N . HIS A 1 413 ? 22.513 1.838 -7.781 1.00 92.44 413 HIS A N 1
ATOM 3298 C CA . HIS A 1 413 ? 22.659 0.757 -6.798 1.00 92.44 413 HIS A CA 1
ATOM 3299 C C . HIS A 1 413 ? 21.511 -0.268 -6.835 1.00 92.44 413 HIS A C 1
ATOM 3301 O O . HIS A 1 413 ? 21.742 -1.431 -6.512 1.00 92.44 413 HIS A O 1
ATOM 3307 N N . LEU A 1 414 ? 20.309 0.130 -7.271 1.00 94.69 414 LEU A N 1
ATOM 3308 C CA . LEU A 1 414 ? 19.146 -0.755 -7.395 1.00 94.69 414 LEU A CA 1
ATOM 3309 C C . LEU A 1 414 ? 19.350 -1.873 -8.427 1.00 94.69 414 LEU A C 1
ATOM 3311 O O . LEU A 1 414 ? 18.786 -2.951 -8.265 1.00 94.69 414 LEU A O 1
ATOM 3315 N N . LEU A 1 415 ? 20.201 -1.659 -9.436 1.00 93.25 415 LEU A N 1
ATOM 3316 C CA . LEU A 1 415 ? 20.527 -2.661 -10.457 1.00 93.25 415 LEU A CA 1
ATOM 3317 C C . LEU A 1 415 ? 21.182 -3.926 -9.873 1.00 93.25 415 LEU A C 1
ATOM 3319 O O . LEU A 1 415 ? 21.204 -4.968 -10.516 1.00 93.25 415 LEU A O 1
ATOM 3323 N N . GLN A 1 416 ? 21.724 -3.854 -8.652 1.00 89.69 416 GLN A N 1
ATOM 3324 C CA . GLN A 1 416 ? 22.295 -5.014 -7.957 1.00 89.69 416 GLN A CA 1
ATOM 3325 C C . GLN A 1 416 ? 21.231 -5.886 -7.279 1.00 89.69 416 GLN A C 1
ATOM 3327 O O . GLN A 1 416 ? 21.507 -7.037 -6.945 1.00 89.69 416 GLN A O 1
ATOM 3332 N N . LEU A 1 417 ? 20.042 -5.331 -7.035 1.00 89.44 417 LEU A N 1
ATOM 3333 C CA . LEU A 1 417 ? 18.957 -6.000 -6.319 1.00 89.44 417 LEU A CA 1
ATOM 3334 C C . LEU A 1 417 ? 18.044 -6.785 -7.257 1.00 89.44 417 LEU A C 1
ATOM 3336 O O . LEU A 1 417 ? 17.435 -7.767 -6.834 1.00 89.44 417 LEU A O 1
ATOM 3340 N N . ASP A 1 418 ? 17.934 -6.322 -8.499 1.00 90.31 418 ASP A N 1
ATOM 3341 C CA . ASP A 1 418 ? 16.889 -6.714 -9.430 1.00 90.31 418 ASP A CA 1
ATOM 3342 C C . ASP A 1 418 ? 17.468 -6.973 -10.832 1.00 90.31 418 ASP A C 1
ATOM 3344 O O . ASP A 1 418 ? 17.947 -6.039 -11.483 1.00 90.31 418 ASP A O 1
ATOM 3348 N N . PRO A 1 419 ? 17.424 -8.231 -11.312 1.00 88.25 419 PRO A N 1
ATOM 3349 C CA . PRO A 1 419 ? 18.010 -8.614 -12.592 1.00 88.25 419 PRO A CA 1
ATOM 3350 C C . PRO A 1 419 ? 17.244 -8.087 -13.814 1.00 88.25 419 PRO A C 1
ATOM 3352 O O . PRO A 1 419 ? 17.810 -8.124 -14.908 1.00 88.25 419 PRO A O 1
ATOM 3355 N N . PHE A 1 420 ? 15.999 -7.622 -13.640 1.00 91.50 420 PHE A N 1
ATOM 3356 C CA . PHE A 1 420 ? 15.141 -7.112 -14.717 1.00 91.50 420 PHE A CA 1
ATOM 3357 C C . PHE A 1 420 ? 15.136 -5.578 -14.813 1.00 91.50 420 PHE A C 1
ATOM 3359 O O . PHE A 1 420 ? 14.693 -5.010 -15.813 1.00 91.50 420 PHE A O 1
ATOM 3366 N N . LEU A 1 421 ? 15.655 -4.884 -13.792 1.00 95.00 421 LEU A N 1
ATOM 3367 C CA . LEU A 1 421 ? 15.560 -3.426 -13.686 1.00 95.00 421 LEU A CA 1
ATOM 3368 C C . LEU A 1 421 ? 16.233 -2.692 -14.847 1.00 95.00 421 LEU A C 1
ATOM 3370 O O . LEU A 1 421 ? 15.748 -1.646 -15.281 1.00 95.00 421 LEU A O 1
ATOM 3374 N N . PHE A 1 422 ? 17.344 -3.234 -15.353 1.00 95.38 422 PHE A N 1
ATOM 3375 C CA . PHE A 1 422 ? 18.060 -2.662 -16.491 1.00 95.38 422 PHE A CA 1
ATOM 3376 C C . PHE A 1 422 ? 17.164 -2.625 -17.738 1.00 95.38 422 PHE A C 1
ATOM 3378 O O . PHE A 1 422 ? 17.006 -1.578 -18.369 1.00 95.38 422 PHE A O 1
ATOM 3385 N N . GLN A 1 423 ? 16.508 -3.744 -18.052 1.00 94.69 423 GLN A N 1
ATOM 3386 C CA . GLN A 1 423 ? 15.592 -3.887 -19.184 1.00 94.69 423 GLN A CA 1
ATOM 3387 C C . GLN A 1 423 ? 14.351 -3.001 -19.005 1.00 94.69 423 GLN A C 1
ATOM 3389 O O . GLN A 1 423 ? 13.917 -2.333 -19.951 1.00 94.69 423 GLN A O 1
ATOM 3394 N N . SER A 1 424 ? 13.812 -2.921 -17.784 1.00 96.81 424 SER A N 1
ATOM 3395 C CA . SER A 1 424 ? 12.691 -2.034 -17.456 1.00 96.81 424 SER A CA 1
ATOM 3396 C C . SER A 1 424 ? 13.041 -0.568 -17.689 1.00 96.81 424 SER A C 1
ATOM 3398 O O . SER A 1 424 ? 12.327 0.144 -18.393 1.00 96.81 424 SER A O 1
ATOM 3400 N N . TRP A 1 425 ? 14.164 -0.103 -17.138 1.00 97.31 425 TRP A N 1
ATOM 3401 C CA . TRP A 1 425 ? 14.626 1.276 -17.294 1.00 97.31 425 TRP A CA 1
ATOM 3402 C C . TRP A 1 425 ? 14.916 1.622 -18.752 1.00 97.31 425 TRP A C 1
ATOM 3404 O O . TRP A 1 425 ? 14.473 2.671 -19.228 1.00 97.31 425 TRP A O 1
ATOM 3414 N N . PHE A 1 426 ? 15.564 0.714 -19.484 1.00 96.12 426 PHE A N 1
ATOM 3415 C CA . PHE A 1 426 ? 15.783 0.851 -20.922 1.00 96.12 426 PHE A CA 1
ATOM 3416 C C . PHE A 1 426 ? 14.458 1.048 -21.681 1.00 96.12 426 PHE A C 1
ATOM 3418 O O . PHE A 1 426 ? 14.332 1.927 -22.539 1.00 96.12 426 PHE A O 1
ATOM 3425 N N . SER A 1 427 ? 13.438 0.258 -21.337 1.00 95.88 427 SER A N 1
ATOM 3426 C CA . SER A 1 427 ? 12.120 0.303 -21.979 1.00 95.88 427 SER A CA 1
ATOM 3427 C C . SER A 1 427 ? 11.335 1.570 -21.661 1.00 95.88 427 SER A C 1
ATOM 3429 O O . SER A 1 427 ? 10.472 1.949 -22.449 1.00 95.88 427 SER A O 1
ATOM 3431 N N . LEU A 1 428 ? 11.640 2.253 -20.555 1.00 95.75 428 LEU A N 1
ATOM 3432 C CA . LEU A 1 428 ? 10.936 3.458 -20.100 1.00 95.75 428 LEU A CA 1
ATOM 3433 C C . LEU A 1 428 ? 11.462 4.763 -20.704 1.00 95.75 428 LEU A C 1
ATOM 3435 O O . LEU A 1 428 ? 10.727 5.752 -20.765 1.00 95.75 428 LEU A O 1
ATOM 3439 N N . LEU A 1 429 ? 12.718 4.790 -21.149 1.00 95.19 429 LEU A N 1
ATOM 3440 C CA . LEU A 1 429 ? 13.344 5.994 -21.695 1.00 95.19 429 LEU A CA 1
ATOM 3441 C C . LEU A 1 429 ? 12.918 6.255 -23.147 1.00 95.19 429 LEU A C 1
ATOM 3443 O O . LEU A 1 429 ? 12.777 5.312 -23.925 1.00 95.19 429 LEU A O 1
ATOM 3447 N N . PRO A 1 430 ? 12.710 7.508 -23.584 1.00 92.94 430 PRO A N 1
ATOM 3448 C CA . PRO A 1 430 ? 12.484 7.796 -24.995 1.00 92.94 430 PRO A CA 1
ATOM 3449 C C . PRO A 1 430 ? 13.767 7.548 -25.803 1.00 92.94 430 PRO A C 1
ATOM 3451 O O . PRO A 1 430 ? 14.870 7.481 -25.259 1.00 92.94 430 PRO A O 1
ATOM 3454 N N . LEU A 1 431 ? 13.625 7.430 -27.126 1.00 91.38 431 LEU A N 1
ATOM 3455 C CA . LEU A 1 431 ? 14.742 7.137 -28.032 1.00 91.38 431 LEU A CA 1
ATOM 3456 C C . LEU A 1 431 ? 15.898 8.153 -27.913 1.00 91.38 431 LEU A C 1
ATOM 3458 O O . LEU A 1 431 ? 17.052 7.787 -28.120 1.00 91.38 431 LEU A O 1
ATOM 3462 N N . SER A 1 432 ? 15.599 9.403 -27.540 1.00 91.56 432 SER A N 1
ATOM 3463 C CA . SER A 1 432 ? 16.590 10.471 -27.357 1.00 91.56 432 SER A CA 1
ATOM 3464 C C . SER A 1 432 ? 17.593 10.220 -26.234 1.00 91.56 432 SER A C 1
ATOM 3466 O O . SER A 1 432 ? 18.656 10.827 -26.251 1.00 91.56 432 SER A O 1
ATOM 3468 N N . GLU A 1 433 ? 17.263 9.363 -25.263 1.00 93.94 433 GLU A N 1
ATOM 3469 C CA . GLU A 1 433 ? 18.101 9.119 -24.083 1.00 93.94 433 GLU A CA 1
ATOM 3470 C C . GLU A 1 433 ? 18.806 7.756 -24.127 1.00 93.94 433 GLU A C 1
ATOM 3472 O O . GLU A 1 433 ? 19.615 7.462 -23.249 1.00 93.94 433 GLU A O 1
ATOM 3477 N N . LEU A 1 434 ? 18.526 6.906 -25.126 1.00 93.88 434 LEU A N 1
ATOM 3478 C CA . LEU A 1 434 ? 19.074 5.544 -25.164 1.00 93.88 434 LEU A CA 1
ATOM 3479 C C . LEU A 1 434 ? 20.592 5.528 -25.341 1.00 93.88 434 LEU A C 1
ATOM 3481 O O . LEU A 1 434 ? 21.263 4.717 -24.713 1.00 93.88 434 LEU A O 1
ATOM 3485 N N . ASP A 1 435 ? 21.157 6.409 -26.171 1.00 94.38 435 ASP A N 1
ATOM 3486 C CA . ASP A 1 435 ? 22.614 6.461 -26.335 1.00 94.38 435 ASP A CA 1
ATOM 3487 C C . ASP A 1 435 ? 23.312 6.898 -25.038 1.00 94.38 435 ASP A C 1
ATOM 3489 O O . ASP A 1 435 ? 24.349 6.344 -24.679 1.00 94.38 435 ASP A O 1
ATOM 3493 N N . SER A 1 436 ? 22.707 7.846 -24.319 1.00 94.50 436 SER A N 1
ATOM 3494 C CA . SER A 1 436 ? 23.191 8.321 -23.025 1.00 94.50 436 SER A CA 1
ATOM 3495 C C . SER A 1 436 ? 23.083 7.221 -21.970 1.00 94.50 436 SER A C 1
ATOM 3497 O O . SER A 1 436 ? 24.060 6.942 -21.285 1.00 94.50 436 SER A O 1
ATOM 3499 N N . TYR A 1 437 ? 21.956 6.506 -21.907 1.00 95.50 437 TYR A N 1
ATOM 3500 C CA . TYR A 1 437 ? 21.781 5.357 -21.015 1.00 95.50 437 TYR A CA 1
ATOM 3501 C C . TYR A 1 437 ? 22.848 4.275 -21.251 1.00 95.50 437 TYR A C 1
ATOM 3503 O O . TYR A 1 437 ? 23.511 3.841 -20.314 1.00 95.50 437 TYR A O 1
ATOM 3511 N N . LEU A 1 438 ? 23.094 3.896 -22.509 1.00 93.75 438 LEU A N 1
ATOM 3512 C CA . LEU A 1 438 ? 24.120 2.902 -22.848 1.00 93.75 438 LEU A CA 1
ATOM 3513 C C . LEU A 1 438 ? 25.533 3.320 -22.409 1.00 93.75 438 LEU A C 1
ATOM 3515 O O . LEU A 1 438 ? 26.335 2.465 -22.042 1.00 93.75 438 LEU A O 1
ATOM 3519 N N . ARG A 1 439 ? 25.847 4.620 -22.454 1.00 91.81 439 ARG A N 1
ATOM 3520 C CA . ARG A 1 439 ? 27.154 5.155 -22.039 1.00 91.81 439 ARG A CA 1
ATOM 3521 C C . ARG A 1 439 ? 27.300 5.203 -20.521 1.00 91.81 439 ARG A C 1
ATOM 3523 O O . ARG A 1 439 ? 28.323 4.774 -20.005 1.00 91.81 439 ARG A O 1
ATOM 3530 N N . GLU A 1 440 ? 26.286 5.700 -19.820 1.00 94.50 440 GLU A N 1
ATOM 3531 C CA . GLU A 1 440 ? 26.313 5.896 -18.362 1.00 94.50 440 GLU A CA 1
ATOM 3532 C C . GLU A 1 440 ? 26.383 4.567 -17.593 1.00 94.50 440 GLU A C 1
ATOM 3534 O O . GLU A 1 440 ? 27.051 4.466 -16.563 1.00 94.50 440 GLU A O 1
ATOM 3539 N N . PHE A 1 441 ? 25.745 3.518 -18.120 1.00 92.38 441 PHE A N 1
ATOM 3540 C CA . PHE A 1 441 ? 25.728 2.183 -17.511 1.00 92.38 441 PHE A CA 1
ATOM 3541 C C . PHE A 1 441 ? 26.774 1.221 -18.106 1.00 92.38 441 PHE A C 1
ATOM 3543 O O . PHE A 1 441 ? 26.766 0.031 -17.789 1.00 92.38 441 PHE A O 1
ATOM 3550 N N . ALA A 1 442 ? 27.717 1.710 -18.924 1.00 88.44 442 ALA A N 1
ATOM 3551 C CA . ALA A 1 442 ? 28.738 0.875 -19.566 1.00 88.44 442 ALA A CA 1
ATOM 3552 C C . ALA A 1 442 ? 29.577 0.062 -18.558 1.00 88.44 442 ALA A C 1
ATOM 3554 O O . ALA A 1 442 ? 29.876 -1.109 -18.801 1.00 88.44 442 ALA A O 1
ATOM 3555 N N . ASP A 1 443 ? 29.893 0.628 -17.386 1.00 86.12 443 ASP A N 1
ATOM 3556 C CA . ASP A 1 443 ? 30.631 -0.122 -16.360 1.00 86.12 443 ASP A CA 1
ATOM 3557 C C . ASP A 1 443 ? 29.788 -1.230 -15.705 1.00 86.12 443 ASP A C 1
ATOM 3559 O O . ASP A 1 443 ? 30.350 -2.235 -15.272 1.00 86.12 443 ASP A O 1
ATOM 3563 N N . ASP A 1 444 ? 28.453 -1.121 -15.654 1.00 87.12 444 ASP A N 1
ATOM 3564 C CA . ASP A 1 444 ? 27.629 -2.223 -15.129 1.00 87.12 444 ASP A CA 1
ATOM 3565 C C . ASP A 1 444 ? 27.512 -3.364 -16.134 1.00 87.12 444 ASP A C 1
ATOM 3567 O O . ASP A 1 444 ? 27.456 -4.525 -15.732 1.00 87.12 444 ASP A O 1
ATOM 3571 N N . LEU A 1 445 ? 27.556 -3.066 -17.437 1.00 85.25 445 LEU A N 1
ATOM 3572 C CA . LEU A 1 445 ? 27.622 -4.089 -18.486 1.00 85.25 445 LEU A CA 1
ATOM 3573 C C . LEU A 1 445 ? 28.884 -4.958 -18.340 1.00 85.25 445 LEU A C 1
ATOM 3575 O O . LEU A 1 445 ? 28.857 -6.156 -18.626 1.00 85.25 445 LEU A O 1
ATOM 3579 N N . ASN A 1 446 ? 29.976 -4.396 -17.801 1.00 80.00 446 ASN A N 1
ATOM 3580 C CA . ASN A 1 446 ? 31.152 -5.178 -17.406 1.00 80.00 446 ASN A CA 1
ATOM 3581 C C . ASN A 1 446 ? 30.885 -6.111 -16.220 1.00 80.00 446 ASN A C 1
ATOM 3583 O O . ASN A 1 446 ? 31.584 -7.110 -16.062 1.00 80.00 446 ASN A O 1
ATOM 3587 N N . ARG A 1 447 ? 29.922 -5.818 -15.352 1.00 80.88 447 ARG A N 1
ATOM 3588 C CA . ARG A 1 447 ? 29.570 -6.697 -14.232 1.00 80.88 447 ARG A CA 1
ATOM 3589 C C . ARG A 1 447 ? 28.545 -7.754 -14.639 1.00 80.88 447 ARG A C 1
ATOM 3591 O O . ARG A 1 447 ? 28.619 -8.875 -14.142 1.00 80.88 447 ARG A O 1
ATOM 3598 N N . PHE A 1 448 ? 27.657 -7.422 -15.573 1.00 80.06 448 PHE A N 1
ATOM 3599 C CA . PHE A 1 448 ? 26.567 -8.277 -16.042 1.00 80.06 448 PHE A CA 1
ATOM 3600 C C . PHE A 1 448 ? 26.618 -8.441 -17.573 1.00 80.06 448 PHE A C 1
ATOM 3602 O O . PHE A 1 448 ? 25.894 -7.761 -18.297 1.00 80.06 448 PHE A O 1
ATOM 3609 N N . PRO A 1 449 ? 27.451 -9.359 -18.103 1.00 75.12 449 PRO A N 1
ATOM 3610 C CA . PRO A 1 449 ? 27.663 -9.492 -19.548 1.00 75.12 449 PRO A CA 1
ATOM 3611 C C . PRO A 1 449 ? 26.396 -9.820 -20.349 1.00 75.12 449 PRO A C 1
ATOM 3613 O O . PRO A 1 449 ? 26.300 -9.463 -21.521 1.00 75.12 449 PRO A O 1
ATOM 3616 N N . THR A 1 450 ? 25.409 -10.471 -19.726 1.00 79.19 450 THR A N 1
ATOM 3617 C CA . THR A 1 450 ? 24.110 -10.772 -20.347 1.00 79.19 450 THR A CA 1
ATOM 3618 C C . THR A 1 450 ? 23.360 -9.506 -20.762 1.00 79.19 450 THR A C 1
ATOM 3620 O O . THR A 1 450 ? 22.691 -9.516 -21.794 1.00 79.19 450 THR A O 1
ATOM 3623 N N . TRP A 1 451 ? 23.547 -8.392 -20.044 1.00 87.31 451 TRP A N 1
ATOM 3624 C CA . TRP A 1 451 ? 22.902 -7.119 -20.370 1.00 87.31 451 TRP A CA 1
ATOM 3625 C C . TRP A 1 451 ? 23.395 -6.505 -21.676 1.00 87.31 451 TRP A C 1
ATOM 3627 O O . TRP A 1 451 ? 22.694 -5.703 -22.285 1.00 87.31 451 TRP A O 1
ATOM 3637 N N . ILE A 1 452 ? 24.573 -6.903 -22.162 1.00 88.75 452 ILE A N 1
ATOM 3638 C CA . ILE A 1 452 ? 25.050 -6.440 -23.466 1.00 88.75 452 ILE A CA 1
ATOM 3639 C C . ILE A 1 452 ? 24.069 -6.898 -24.548 1.00 88.75 452 ILE A C 1
ATOM 3641 O O . ILE A 1 452 ? 23.713 -6.102 -25.409 1.00 88.75 452 ILE A O 1
ATOM 3645 N N . LEU A 1 453 ? 23.596 -8.148 -24.498 1.00 87.88 453 LEU A N 1
ATOM 3646 C CA . LEU A 1 453 ? 22.585 -8.643 -25.436 1.00 87.88 453 LEU A CA 1
ATOM 3647 C C . LEU A 1 453 ? 21.233 -7.952 -25.231 1.00 87.88 453 LEU A C 1
ATOM 3649 O O . LEU A 1 453 ? 20.543 -7.654 -26.207 1.00 87.88 453 LEU A O 1
ATOM 3653 N N . ASP A 1 454 ? 20.887 -7.634 -23.985 1.00 90.12 454 ASP A N 1
ATOM 3654 C CA . ASP A 1 454 ? 19.690 -6.858 -23.657 1.00 90.12 454 ASP A CA 1
ATOM 3655 C C . ASP A 1 454 ? 19.711 -5.460 -24.290 1.00 90.12 454 ASP A C 1
ATOM 3657 O O . ASP A 1 454 ? 18.676 -4.997 -24.762 1.00 90.12 454 ASP A O 1
ATOM 3661 N N . CYS A 1 455 ? 20.873 -4.813 -24.430 1.00 92.75 455 CYS A N 1
ATOM 3662 C CA . CYS A 1 455 ? 20.988 -3.555 -25.178 1.00 92.75 455 CYS A CA 1
ATOM 3663 C C . CYS A 1 455 ? 20.558 -3.714 -26.651 1.00 92.75 455 CYS A C 1
ATOM 3665 O O . CYS A 1 455 ? 19.899 -2.833 -27.216 1.00 92.75 455 CYS A O 1
ATOM 3667 N N . PHE A 1 456 ? 20.914 -4.838 -27.285 1.00 92.25 456 PHE A N 1
ATOM 3668 C CA . PHE A 1 456 ? 20.521 -5.150 -28.665 1.00 92.25 456 PHE A CA 1
ATOM 3669 C C . PHE A 1 456 ? 19.034 -5.480 -28.778 1.00 92.25 456 PHE A C 1
ATOM 3671 O O . PHE A 1 456 ? 18.365 -4.960 -29.671 1.00 92.25 456 PHE A O 1
ATOM 3678 N N . LEU A 1 457 ? 18.519 -6.316 -27.873 1.00 91.69 457 LEU A N 1
ATOM 3679 C CA . LEU A 1 457 ? 17.103 -6.687 -27.815 1.00 91.69 457 LEU A CA 1
ATOM 3680 C C . LEU A 1 457 ? 16.220 -5.470 -27.551 1.00 91.69 457 LEU A C 1
ATOM 3682 O O . LEU A 1 457 ? 15.291 -5.210 -28.314 1.00 91.69 457 LEU A O 1
ATOM 3686 N N . GLY A 1 458 ? 16.570 -4.672 -26.544 1.00 93.19 458 GLY A N 1
ATOM 3687 C CA . GLY A 1 458 ? 15.912 -3.412 -26.242 1.00 93.19 458 GLY A CA 1
ATOM 3688 C C . GLY A 1 458 ? 15.866 -2.521 -27.475 1.00 93.19 458 GLY A C 1
ATOM 3689 O O . GLY A 1 458 ? 14.790 -2.136 -27.921 1.00 93.19 458 GLY A O 1
ATOM 3690 N N . THR A 1 459 ? 17.015 -2.258 -28.106 1.00 94.12 459 THR A N 1
ATOM 3691 C CA . THR A 1 459 ? 17.073 -1.417 -29.315 1.00 94.12 459 THR A CA 1
ATOM 3692 C C . THR A 1 459 ? 16.219 -1.984 -30.454 1.00 94.12 459 THR A C 1
ATOM 3694 O O . THR A 1 459 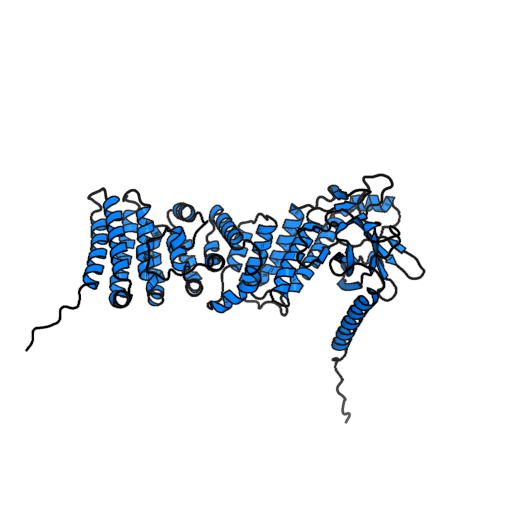? 15.540 -1.224 -31.148 1.00 94.12 459 THR A O 1
ATOM 3697 N N . HIS A 1 460 ? 16.194 -3.309 -30.626 1.00 93.06 460 HIS A N 1
ATOM 3698 C CA . HIS A 1 460 ? 15.321 -3.971 -31.593 1.00 93.06 460 HIS A CA 1
ATOM 3699 C C . HIS A 1 460 ? 13.840 -3.658 -31.338 1.00 93.06 460 HIS A C 1
ATOM 3701 O O . HIS A 1 460 ? 13.173 -3.205 -32.273 1.00 93.06 460 HIS A O 1
ATOM 3707 N N . TYR A 1 461 ? 13.344 -3.803 -30.103 1.00 92.75 461 TYR A N 1
ATOM 3708 C CA . TYR A 1 461 ? 11.959 -3.443 -29.760 1.00 92.75 461 TYR A CA 1
ATOM 3709 C C . TYR A 1 461 ? 11.675 -1.966 -30.037 1.00 92.75 461 TYR A C 1
ATOM 3711 O O . TYR A 1 461 ? 10.665 -1.613 -30.653 1.00 92.75 461 TYR A O 1
ATOM 3719 N N . ARG A 1 462 ? 12.616 -1.088 -29.674 1.00 90.81 462 ARG A N 1
ATOM 3720 C CA . ARG A 1 462 ? 12.472 0.359 -29.882 1.00 90.81 462 ARG A CA 1
ATOM 3721 C C . ARG A 1 462 ? 12.377 0.742 -31.343 1.00 90.81 462 ARG A C 1
ATOM 3723 O O . ARG A 1 462 ? 11.586 1.616 -31.690 1.00 90.81 462 ARG A O 1
ATOM 3730 N N . PHE A 1 463 ? 13.138 0.084 -32.207 1.00 91.12 463 PHE A N 1
ATOM 3731 C CA . PHE A 1 463 ? 13.109 0.378 -33.635 1.00 91.12 463 PHE A CA 1
ATOM 3732 C C . PHE A 1 463 ? 11.936 -0.304 -34.336 1.00 91.12 463 PHE A C 1
ATOM 3734 O O . PHE A 1 463 ? 11.421 0.239 -35.312 1.00 91.12 463 PHE A O 1
ATOM 3741 N N . GLN A 1 464 ? 11.461 -1.446 -33.830 1.00 88.00 464 GLN A N 1
ATOM 3742 C CA . GLN A 1 464 ? 10.289 -2.136 -34.371 1.00 88.00 464 GLN A CA 1
ATOM 3743 C C . GLN A 1 464 ? 9.031 -1.255 -34.338 1.00 88.00 464 GLN A C 1
ATOM 3745 O O . GLN A 1 464 ? 8.235 -1.309 -35.280 1.00 88.00 464 GLN A O 1
ATOM 3750 N N . GLY A 1 465 ? 8.879 -0.424 -33.300 1.00 83.12 465 GLY A N 1
ATOM 3751 C CA . GLY A 1 465 ? 7.772 0.528 -33.160 1.00 83.12 465 GLY A CA 1
ATOM 3752 C C . GLY A 1 465 ? 7.826 1.731 -34.113 1.00 83.12 465 GLY A C 1
ATOM 3753 O O . GLY A 1 465 ? 6.834 2.449 -34.254 1.00 83.12 465 GLY A O 1
ATOM 3754 N N . LEU A 1 466 ? 8.951 1.966 -34.798 1.00 86.50 466 LEU A N 1
ATOM 3755 C CA . LEU A 1 466 ? 9.095 3.086 -35.727 1.00 86.50 466 LEU A CA 1
ATOM 3756 C C . LEU A 1 466 ? 8.444 2.769 -37.078 1.00 86.50 466 LEU A C 1
ATOM 3758 O O . LEU A 1 466 ? 8.624 1.696 -37.650 1.00 86.50 466 LEU A O 1
ATOM 3762 N N . LYS A 1 467 ? 7.710 3.740 -37.636 1.00 84.88 467 LYS A N 1
ATOM 3763 C CA . LYS A 1 467 ? 7.099 3.606 -38.972 1.00 84.88 467 LYS A CA 1
ATOM 3764 C C . LYS A 1 467 ? 8.052 3.994 -40.101 1.00 84.88 467 LYS A C 1
ATOM 3766 O O . LYS A 1 467 ? 8.022 3.386 -41.170 1.00 84.88 467 LYS A O 1
ATOM 3771 N N . THR A 1 468 ? 8.840 5.052 -39.920 1.00 85.75 468 THR A N 1
ATOM 3772 C CA . THR A 1 468 ? 9.762 5.605 -40.929 1.00 85.75 468 THR A CA 1
ATOM 3773 C C . THR A 1 468 ? 10.836 6.449 -40.234 1.00 85.75 468 THR A C 1
ATOM 3775 O O . THR A 1 468 ? 10.595 7.006 -39.159 1.00 85.75 468 THR A O 1
ATOM 3778 N N . ILE A 1 469 ? 12.022 6.531 -40.838 1.00 84.06 469 ILE A N 1
ATOM 3779 C CA . ILE A 1 469 ? 13.096 7.431 -40.400 1.00 84.06 469 ILE A CA 1
ATOM 3780 C C . ILE A 1 469 ? 12.775 8.857 -40.859 1.00 84.06 469 ILE A C 1
ATOM 3782 O O . ILE A 1 469 ? 12.548 9.102 -42.042 1.00 84.06 469 ILE A O 1
ATOM 3786 N N . LEU A 1 470 ? 12.762 9.790 -39.913 1.00 83.25 470 LEU A N 1
ATOM 3787 C CA . LEU A 1 470 ? 12.453 11.202 -40.108 1.00 83.25 470 LEU A CA 1
ATOM 3788 C C . LEU A 1 470 ? 13.569 12.064 -39.508 1.00 83.25 470 LEU A C 1
ATOM 3790 O O . LEU A 1 470 ? 14.347 11.609 -38.670 1.00 83.25 470 LEU A O 1
ATOM 3794 N N . CYS A 1 471 ? 13.617 13.341 -39.892 1.00 76.06 471 CYS A N 1
ATOM 3795 C CA . CYS A 1 471 ? 14.662 14.268 -39.448 1.00 76.06 471 CYS A CA 1
ATOM 3796 C C . CYS A 1 471 ? 14.834 14.309 -37.916 1.00 76.06 471 CYS A C 1
ATOM 3798 O O . CYS A 1 471 ? 15.954 14.401 -37.430 1.00 76.06 471 CYS A O 1
ATOM 3800 N N . TYR A 1 472 ? 13.746 14.195 -37.146 1.00 78.50 472 TYR A N 1
ATOM 3801 C CA . TYR A 1 472 ? 13.797 14.301 -35.683 1.00 78.50 472 TYR A CA 1
ATOM 3802 C C . TYR A 1 472 ? 14.258 13.020 -34.964 1.00 78.50 472 TYR A C 1
ATOM 3804 O O . TYR A 1 472 ? 14.638 13.097 -33.799 1.00 78.50 472 TYR A O 1
ATOM 3812 N N . ASN A 1 473 ? 14.207 11.842 -35.605 1.00 84.62 473 ASN A N 1
ATOM 3813 C CA . ASN A 1 473 ? 14.640 10.577 -34.989 1.00 84.62 473 ASN A CA 1
ATOM 3814 C C . ASN A 1 473 ? 15.956 10.040 -35.574 1.00 84.62 473 ASN A C 1
ATOM 3816 O O . ASN A 1 473 ? 16.621 9.241 -34.916 1.00 84.62 473 ASN A O 1
ATOM 3820 N N . GLN A 1 474 ? 16.370 10.514 -36.754 1.00 90.00 474 GLN A N 1
ATOM 3821 C CA . GLN A 1 474 ? 17.586 10.078 -37.443 1.00 90.00 474 GLN A CA 1
ATOM 3822 C C . GLN A 1 474 ? 18.836 10.180 -36.559 1.00 90.00 474 GLN A C 1
ATOM 3824 O O . GLN A 1 474 ? 19.606 9.220 -36.465 1.00 90.00 474 GLN A O 1
ATOM 3829 N N . GLU A 1 475 ? 19.044 11.323 -35.902 1.00 91.00 475 GLU A N 1
ATOM 3830 C CA . GLU A 1 475 ? 20.220 11.535 -35.055 1.00 91.00 475 GLU A CA 1
ATOM 3831 C C . GLU A 1 475 ? 20.246 10.548 -33.881 1.00 91.00 475 GLU A C 1
ATOM 3833 O O . GLU A 1 475 ? 21.278 9.929 -33.616 1.00 91.00 475 GLU A O 1
ATOM 3838 N N . CYS A 1 476 ? 19.099 10.340 -33.229 1.00 91.38 476 CYS A N 1
ATOM 3839 C CA . CYS A 1 476 ? 18.980 9.427 -32.097 1.00 91.38 476 CYS A CA 1
ATOM 3840 C C . CYS A 1 476 ? 19.273 7.981 -32.525 1.00 91.38 476 CYS A C 1
ATOM 3842 O O . CYS A 1 476 ? 20.126 7.331 -31.928 1.00 91.38 476 CYS A O 1
ATOM 3844 N N . ILE A 1 477 ? 18.666 7.510 -33.625 1.00 92.75 477 ILE A N 1
ATOM 3845 C CA . ILE A 1 477 ? 18.924 6.172 -34.192 1.00 92.75 477 ILE A CA 1
ATOM 3846 C C . ILE A 1 477 ? 20.420 5.990 -34.484 1.00 92.75 477 ILE A C 1
ATOM 3848 O O . ILE A 1 477 ? 21.020 4.978 -34.119 1.00 92.75 477 ILE A O 1
ATOM 3852 N N . THR A 1 478 ? 21.034 6.989 -35.121 1.00 94.31 478 THR A N 1
ATOM 3853 C CA . THR A 1 478 ? 22.454 6.966 -35.488 1.00 94.31 478 THR A CA 1
ATOM 3854 C C . THR A 1 478 ? 23.348 6.872 -34.251 1.00 94.31 478 THR A C 1
ATOM 3856 O O . THR A 1 478 ? 24.281 6.066 -34.226 1.00 94.31 478 THR A O 1
ATOM 3859 N N . LYS A 1 479 ? 23.071 7.671 -33.212 1.00 95.06 479 LYS A N 1
ATOM 3860 C CA . LYS A 1 479 ? 23.820 7.645 -31.947 1.00 95.06 479 LYS A CA 1
ATOM 3861 C C . LYS A 1 479 ? 23.674 6.307 -31.229 1.00 95.06 479 LYS A C 1
ATOM 3863 O O . LYS A 1 479 ? 24.691 5.749 -30.820 1.00 95.06 479 LYS A O 1
ATOM 3868 N N . THR A 1 480 ? 22.463 5.754 -31.148 1.00 95.06 480 THR A N 1
ATOM 3869 C CA . THR A 1 480 ? 22.218 4.443 -30.528 1.00 95.06 480 THR A CA 1
ATOM 3870 C C . THR A 1 480 ? 22.969 3.327 -31.259 1.00 95.06 480 THR A C 1
ATOM 3872 O O . THR A 1 480 ? 23.667 2.548 -30.618 1.00 95.06 480 THR A O 1
ATOM 3875 N N . LEU A 1 481 ? 22.930 3.280 -32.597 1.00 95.56 481 LEU A N 1
ATOM 3876 C CA . LEU A 1 481 ? 23.680 2.279 -33.374 1.00 95.56 481 LEU A CA 1
ATOM 3877 C C . LEU A 1 481 ? 25.198 2.400 -33.187 1.00 95.56 481 LEU A C 1
ATOM 3879 O O . LEU A 1 481 ? 25.890 1.389 -33.068 1.00 95.56 481 LEU A O 1
ATOM 3883 N N . LYS A 1 482 ? 25.726 3.629 -33.132 1.00 95.56 482 LYS A N 1
ATOM 3884 C CA . LYS A 1 482 ? 27.147 3.873 -32.837 1.00 95.56 482 LYS A CA 1
ATOM 3885 C C . LYS A 1 482 ? 27.517 3.422 -31.420 1.00 95.56 482 LYS A C 1
ATOM 3887 O O . LYS A 1 482 ? 28.590 2.852 -31.243 1.00 95.56 482 LYS A O 1
ATOM 3892 N N . ALA A 1 483 ? 26.643 3.638 -30.437 1.00 94.44 483 ALA A N 1
ATOM 3893 C CA . ALA A 1 483 ? 26.845 3.155 -29.073 1.00 94.44 483 ALA A CA 1
ATOM 3894 C C . ALA A 1 483 ? 26.868 1.617 -29.019 1.00 94.44 483 ALA A C 1
ATOM 3896 O O . ALA A 1 483 ? 27.784 1.050 -28.432 1.00 94.44 483 ALA A O 1
ATOM 3897 N N . LEU A 1 484 ? 25.944 0.937 -29.708 1.00 93.50 484 LEU A N 1
ATOM 3898 C CA . LEU A 1 484 ? 25.947 -0.528 -29.811 1.00 93.50 484 LEU A CA 1
ATOM 3899 C C . LEU A 1 484 ? 27.220 -1.073 -30.475 1.00 93.50 484 LEU A C 1
ATOM 3901 O O . LEU A 1 484 ? 27.784 -2.052 -29.994 1.00 93.50 484 LEU A O 1
ATOM 3905 N N . LEU A 1 485 ? 27.702 -0.434 -31.548 1.00 92.81 485 LEU A N 1
ATOM 3906 C CA . LEU A 1 485 ? 28.974 -0.805 -32.185 1.00 92.81 485 LEU A CA 1
ATOM 3907 C C . LEU A 1 485 ? 30.136 -0.710 -31.193 1.00 92.81 485 LEU A C 1
ATOM 3909 O O . LEU A 1 485 ? 30.947 -1.627 -31.108 1.00 92.81 485 LEU A O 1
ATOM 3913 N N . HIS A 1 486 ? 30.186 0.377 -30.423 1.00 91.62 486 HIS A N 1
ATOM 3914 C CA . HIS A 1 486 ? 31.219 0.570 -29.413 1.00 91.62 486 HIS A CA 1
ATOM 3915 C C . HIS A 1 486 ? 31.163 -0.500 -28.314 1.00 91.62 486 HIS A C 1
ATOM 3917 O O . HIS A 1 486 ? 32.208 -1.005 -27.916 1.00 91.62 486 HIS A O 1
ATOM 3923 N N . LEU A 1 487 ? 29.963 -0.898 -27.875 1.00 89.06 487 LEU A N 1
ATOM 3924 C CA . LEU A 1 487 ? 29.793 -1.986 -26.907 1.00 89.06 487 LEU A CA 1
ATOM 3925 C C . LEU A 1 487 ? 30.295 -3.331 -27.450 1.00 89.06 487 LEU A C 1
ATOM 3927 O O . LEU A 1 487 ? 30.942 -4.073 -26.714 1.00 89.06 487 LEU A O 1
ATOM 3931 N N . LEU A 1 488 ? 30.054 -3.646 -28.730 1.00 87.44 488 LEU A N 1
ATOM 3932 C CA . LEU A 1 488 ? 30.627 -4.856 -29.336 1.00 87.44 488 LEU A CA 1
ATOM 3933 C C . LEU A 1 488 ? 32.147 -4.818 -29.306 1.00 87.44 488 LEU A C 1
ATOM 3935 O O . LEU A 1 488 ? 32.759 -5.794 -28.886 1.00 87.44 488 LEU A O 1
ATOM 3939 N N . ASP A 1 489 ? 32.738 -3.700 -29.728 1.00 86.94 489 ASP A N 1
ATOM 3940 C CA . ASP A 1 489 ? 34.189 -3.545 -29.795 1.00 86.94 489 ASP A CA 1
ATOM 3941 C C . ASP A 1 489 ? 34.833 -3.590 -28.393 1.00 86.94 489 ASP A C 1
ATOM 3943 O O . ASP A 1 489 ? 35.893 -4.188 -28.225 1.00 86.94 489 ASP A O 1
ATOM 3947 N N . ALA A 1 490 ? 34.176 -3.038 -27.369 1.00 86.38 490 ALA A N 1
ATOM 3948 C CA . ALA A 1 490 ? 34.678 -3.029 -25.994 1.00 86.38 490 ALA A CA 1
ATOM 3949 C C . ALA A 1 490 ? 34.574 -4.391 -25.278 1.00 86.38 490 ALA A C 1
ATOM 3951 O O . ALA A 1 490 ? 35.367 -4.670 -24.377 1.00 86.38 490 ALA A O 1
ATOM 3952 N N . HIS A 1 491 ? 33.619 -5.250 -25.658 1.00 82.88 491 HIS A N 1
ATOM 3953 C CA . HIS A 1 491 ? 33.315 -6.495 -24.934 1.00 82.88 491 HIS A CA 1
ATOM 3954 C C . HIS A 1 491 ? 33.485 -7.780 -25.766 1.00 82.88 491 HIS A C 1
ATOM 3956 O O . HIS A 1 491 ? 32.962 -8.830 -25.384 1.00 82.88 491 HIS A O 1
ATOM 3962 N N . GLN A 1 492 ? 34.245 -7.732 -26.866 1.00 80.31 492 GLN A N 1
ATOM 3963 C CA . GLN A 1 492 ? 34.439 -8.852 -27.804 1.00 80.31 492 GLN A CA 1
ATOM 3964 C C . GLN A 1 492 ? 34.782 -10.184 -27.115 1.00 80.31 492 GLN A C 1
ATOM 3966 O O . GLN A 1 492 ? 34.129 -11.198 -27.356 1.00 80.31 492 GLN A O 1
ATOM 3971 N N . SER A 1 493 ? 35.764 -10.180 -26.207 1.00 75.75 493 SER A N 1
ATOM 3972 C CA . SER A 1 493 ? 36.235 -11.390 -25.517 1.00 75.75 493 SER A CA 1
ATOM 3973 C C . SER A 1 493 ? 35.160 -12.054 -24.653 1.00 75.75 493 SER A C 1
ATOM 3975 O O . SER A 1 493 ? 35.104 -13.277 -24.568 1.00 75.75 493 SER A O 1
ATOM 3977 N N . ARG A 1 494 ? 34.271 -11.265 -24.042 1.00 73.69 494 ARG A N 1
ATOM 3978 C CA . ARG A 1 494 ? 33.191 -11.768 -23.180 1.00 73.69 494 ARG A CA 1
ATOM 3979 C C . ARG A 1 494 ? 32.002 -12.276 -23.981 1.00 73.69 494 ARG A C 1
ATOM 3981 O O . ARG A 1 494 ? 31.402 -13.275 -23.600 1.00 73.69 494 ARG A O 1
ATOM 3988 N N . ILE A 1 495 ? 31.684 -11.613 -25.093 1.00 74.44 495 ILE A N 1
ATOM 3989 C CA . ILE A 1 495 ? 30.635 -12.058 -26.018 1.00 74.44 495 ILE A CA 1
ATOM 3990 C C . ILE A 1 495 ? 30.989 -13.443 -26.572 1.00 74.44 495 ILE A C 1
ATOM 3992 O O . ILE A 1 495 ? 30.121 -14.307 -26.623 1.00 74.44 495 ILE A O 1
ATOM 3996 N N . LEU A 1 496 ? 32.266 -13.679 -26.899 1.00 71.50 496 LEU A N 1
ATOM 3997 C CA . LEU A 1 496 ? 32.765 -14.976 -27.374 1.00 71.50 496 LEU A CA 1
ATOM 3998 C C . LEU A 1 496 ? 32.721 -16.082 -26.316 1.00 71.50 496 LEU A C 1
ATOM 4000 O O . LEU A 1 496 ? 32.504 -17.243 -26.650 1.00 71.50 496 LEU A O 1
ATOM 4004 N N . GLN A 1 497 ? 32.921 -15.731 -25.045 1.00 65.62 497 GLN A N 1
ATOM 4005 C CA . GLN A 1 497 ? 32.821 -16.676 -23.928 1.00 65.62 497 GLN A CA 1
ATOM 4006 C C . GLN A 1 497 ? 31.370 -17.024 -23.577 1.00 65.62 497 GLN A C 1
ATOM 4008 O O . GLN A 1 497 ? 31.108 -18.088 -23.018 1.00 65.62 497 GLN A O 1
ATOM 4013 N N . ALA A 1 498 ? 30.416 -16.147 -23.892 1.00 61.38 498 ALA A N 1
ATOM 4014 C CA . ALA A 1 498 ? 29.008 -16.436 -23.697 1.00 61.38 498 ALA A CA 1
ATOM 4015 C C . ALA A 1 498 ? 28.538 -17.451 -24.754 1.00 61.38 498 ALA A C 1
ATOM 4017 O O . ALA A 1 498 ? 28.725 -17.251 -25.952 1.00 61.38 498 ALA A O 1
ATOM 4018 N N . SER A 1 499 ? 27.816 -18.496 -24.341 1.00 56.66 499 SER A N 1
ATOM 4019 C CA . SER A 1 499 ? 27.172 -19.503 -25.211 1.00 56.66 499 SER A CA 1
ATOM 4020 C C . SER A 1 499 ? 26.047 -18.939 -26.111 1.00 56.66 499 SER A C 1
ATOM 4022 O O . SER A 1 499 ? 25.175 -19.665 -26.581 1.00 56.66 499 SER A O 1
ATOM 4024 N N . SER A 1 500 ? 26.050 -17.624 -26.352 1.00 65.44 500 SER A N 1
ATOM 4025 C CA . SER A 1 500 ? 24.949 -16.818 -26.877 1.00 65.44 500 SER A CA 1
ATOM 4026 C C . SER A 1 500 ? 25.269 -16.081 -28.183 1.00 65.44 500 SER A C 1
ATOM 4028 O O . SER A 1 500 ? 24.418 -15.337 -28.663 1.00 65.44 500 SER A O 1
ATOM 4030 N N . VAL A 1 501 ? 26.432 -16.286 -28.816 1.00 74.69 501 VAL A N 1
ATOM 4031 C CA . VAL A 1 501 ? 26.813 -15.539 -30.040 1.00 74.69 501 VAL A CA 1
ATOM 4032 C C . VAL A 1 501 ? 25.781 -15.691 -31.173 1.00 74.69 501 VAL A C 1
ATOM 4034 O O . VAL A 1 501 ? 25.458 -14.721 -31.859 1.00 74.69 501 VAL A O 1
ATOM 4037 N N . GLN A 1 502 ? 25.154 -16.865 -31.302 1.00 80.44 502 GLN A N 1
ATOM 4038 C CA . GLN A 1 502 ? 24.046 -17.081 -32.245 1.00 80.44 502 GLN A CA 1
ATOM 4039 C C . GLN A 1 502 ? 22.830 -16.181 -31.955 1.00 80.44 502 GLN A C 1
ATOM 4041 O O . GLN A 1 502 ? 22.127 -15.748 -32.871 1.00 80.44 502 GLN A O 1
ATOM 4046 N N . SER A 1 503 ? 22.588 -15.869 -30.681 1.00 83.94 503 SER A N 1
ATOM 4047 C CA . SER A 1 503 ? 21.531 -14.944 -30.268 1.00 83.94 503 SER A CA 1
ATOM 4048 C C . SER A 1 503 ? 21.865 -13.510 -30.668 1.00 83.94 503 SER A C 1
ATOM 4050 O O . SER A 1 503 ? 21.010 -12.835 -31.233 1.00 83.94 503 SER A O 1
ATOM 4052 N N . TYR A 1 504 ? 23.115 -13.070 -30.480 1.00 86.44 504 TYR A N 1
ATOM 4053 C CA . TYR A 1 504 ? 23.574 -11.767 -30.976 1.00 86.44 504 TYR A CA 1
ATOM 4054 C C . TYR A 1 504 ? 23.382 -11.640 -32.486 1.00 86.44 504 TYR A C 1
ATOM 4056 O O . TYR A 1 504 ? 22.824 -10.647 -32.947 1.00 86.44 504 TYR A O 1
ATOM 4064 N N . LEU A 1 505 ? 23.786 -12.657 -33.256 1.00 88.12 505 LEU A N 1
ATOM 4065 C CA . LEU A 1 505 ? 23.611 -12.652 -34.709 1.00 88.12 505 LEU A CA 1
ATOM 4066 C C . LEU A 1 505 ? 22.130 -12.539 -35.090 1.00 88.12 505 LEU A C 1
ATOM 4068 O O . LEU A 1 505 ? 21.766 -11.694 -35.904 1.00 88.12 505 LEU A O 1
ATOM 4072 N N . THR A 1 506 ? 21.273 -13.340 -34.454 1.00 88.88 506 THR A N 1
ATOM 4073 C CA . THR A 1 506 ? 19.823 -13.332 -34.696 1.00 88.88 506 THR A CA 1
ATOM 4074 C C . THR A 1 506 ? 19.210 -11.955 -34.427 1.00 88.88 506 THR A C 1
ATOM 4076 O O . THR A 1 506 ? 18.428 -11.453 -35.236 1.00 88.88 506 THR A O 1
ATOM 4079 N N . VAL A 1 507 ? 19.573 -11.317 -33.311 1.00 90.19 507 VAL A N 1
ATOM 4080 C CA . VAL A 1 507 ? 19.049 -9.994 -32.944 1.00 90.19 507 VAL A CA 1
ATOM 4081 C C . VAL A 1 507 ? 19.592 -8.906 -33.872 1.00 90.19 507 VAL A C 1
ATOM 4083 O O . VAL A 1 507 ? 18.816 -8.075 -34.341 1.00 90.19 507 VAL A O 1
ATOM 4086 N N . CYS A 1 508 ? 20.886 -8.929 -34.205 1.00 91.94 508 CYS A N 1
ATOM 4087 C CA . CYS A 1 508 ? 21.492 -7.980 -35.142 1.00 91.94 508 CYS A CA 1
ATOM 4088 C C . CYS A 1 508 ? 20.879 -8.072 -36.546 1.00 91.94 508 CYS A C 1
ATOM 4090 O O . CYS A 1 508 ? 20.618 -7.036 -37.157 1.00 91.94 508 CYS A O 1
ATOM 4092 N N . LEU A 1 509 ? 20.606 -9.284 -37.046 1.00 93.00 509 LEU A N 1
ATOM 4093 C CA . LEU A 1 509 ? 19.927 -9.484 -38.330 1.00 93.00 509 LEU A CA 1
ATOM 4094 C C . LEU A 1 509 ? 18.523 -8.877 -38.311 1.00 93.00 509 LEU A C 1
ATOM 4096 O O . LEU A 1 509 ? 18.196 -8.064 -39.170 1.00 93.00 509 LEU A O 1
ATOM 4100 N N . LYS A 1 510 ? 17.728 -9.169 -37.279 1.00 92.62 510 LYS A N 1
ATOM 4101 C CA . LYS A 1 510 ? 16.390 -8.580 -37.134 1.00 92.62 510 LYS A CA 1
ATOM 4102 C C . LYS A 1 510 ? 16.413 -7.063 -36.960 1.00 92.62 510 LYS A C 1
ATOM 4104 O O . LYS A 1 510 ? 15.511 -6.367 -37.423 1.00 92.62 510 LYS A O 1
ATOM 4109 N N . LEU A 1 511 ? 17.422 -6.528 -36.273 1.00 93.62 511 LEU A N 1
ATOM 4110 C CA . LEU A 1 511 ? 17.633 -5.088 -36.160 1.00 93.62 511 LEU A CA 1
ATOM 4111 C C . LEU A 1 511 ? 17.916 -4.474 -37.538 1.00 93.62 511 LEU A C 1
ATOM 4113 O O . LEU A 1 511 ? 17.302 -3.467 -37.889 1.00 93.62 511 LEU A O 1
ATOM 4117 N N . HIS A 1 512 ? 18.788 -5.103 -38.329 1.00 95.38 512 HIS A N 1
ATOM 4118 C CA . HIS A 1 512 ? 19.100 -4.683 -39.692 1.00 95.38 512 HIS A CA 1
ATOM 4119 C C . HIS A 1 512 ? 17.870 -4.741 -40.610 1.00 95.38 512 HIS A C 1
ATOM 4121 O O . HIS A 1 512 ? 17.555 -3.751 -41.266 1.00 95.38 512 HIS A O 1
ATOM 4127 N N . GLU A 1 513 ? 17.119 -5.845 -40.593 1.00 93.62 513 GLU A N 1
ATOM 4128 C CA . GLU A 1 513 ? 15.861 -5.999 -41.337 1.00 93.62 513 GLU A CA 1
ATOM 4129 C C . GLU A 1 513 ? 14.860 -4.888 -40.995 1.00 93.62 513 GLU A C 1
ATOM 4131 O O . GLU A 1 513 ? 14.307 -4.240 -41.889 1.00 93.62 513 GLU A O 1
ATOM 4136 N N . ASN A 1 514 ? 14.662 -4.615 -39.701 1.00 91.69 514 ASN A N 1
ATOM 4137 C CA . ASN A 1 514 ? 13.773 -3.549 -39.246 1.00 91.69 514 ASN A CA 1
ATOM 4138 C C . ASN A 1 514 ? 14.221 -2.175 -39.743 1.00 91.69 514 ASN A C 1
ATOM 4140 O O . ASN A 1 514 ? 13.390 -1.411 -40.230 1.00 91.69 514 ASN A O 1
ATOM 4144 N N . ILE A 1 515 ? 15.515 -1.870 -39.651 1.00 92.81 515 ILE A N 1
ATOM 4145 C CA . ILE A 1 515 ? 16.082 -0.598 -40.105 1.00 92.81 515 ILE A CA 1
ATOM 4146 C C . ILE A 1 515 ? 15.911 -0.422 -41.614 1.00 92.81 515 ILE A C 1
ATOM 4148 O O . ILE A 1 515 ? 15.444 0.627 -42.057 1.00 92.81 515 ILE A O 1
ATOM 4152 N N . CYS A 1 516 ? 16.231 -1.447 -42.402 1.00 92.44 516 CYS A N 1
ATOM 4153 C CA . CYS A 1 516 ? 16.046 -1.427 -43.850 1.00 92.44 516 CYS A CA 1
ATOM 4154 C C . CYS A 1 516 ? 14.571 -1.214 -44.220 1.00 92.44 516 CYS A C 1
ATOM 4156 O O . CYS A 1 516 ? 14.269 -0.405 -45.094 1.00 92.44 516 CYS A O 1
ATOM 4158 N N . ARG A 1 517 ? 13.640 -1.850 -43.495 1.00 91.12 517 ARG A N 1
ATOM 4159 C CA . ARG A 1 517 ? 12.191 -1.679 -43.691 1.00 91.12 517 ARG A CA 1
ATOM 4160 C C . ARG A 1 517 ? 11.713 -0.240 -43.456 1.00 91.12 517 ARG A C 1
ATOM 4162 O O . ARG A 1 517 ? 10.819 0.226 -44.164 1.00 91.12 517 ARG A O 1
ATOM 4169 N N . ILE A 1 518 ? 12.270 0.465 -42.468 1.00 89.88 518 ILE A N 1
ATOM 4170 C CA . ILE A 1 518 ? 11.865 1.846 -42.128 1.00 89.88 518 ILE A CA 1
ATOM 4171 C C . ILE A 1 518 ? 12.669 2.922 -42.879 1.00 89.88 518 ILE A C 1
ATOM 4173 O O . ILE A 1 518 ? 12.261 4.087 -42.906 1.00 89.88 518 ILE A O 1
ATOM 4177 N N . SER A 1 519 ? 13.789 2.547 -43.501 1.00 88.25 519 SER A N 1
ATOM 4178 C CA . SER A 1 519 ? 14.672 3.430 -44.266 1.00 88.25 519 SER A CA 1
ATOM 4179 C C . SER A 1 519 ? 14.199 3.587 -45.713 1.00 88.25 519 SER A C 1
ATOM 4181 O O . SER A 1 519 ? 14.750 2.998 -46.639 1.00 88.25 519 SER A O 1
ATOM 4183 N N . LYS A 1 520 ? 13.174 4.417 -45.923 1.00 83.31 520 LYS A N 1
ATOM 4184 C CA . LYS A 1 520 ? 12.572 4.642 -47.253 1.00 83.31 520 LYS A CA 1
ATOM 4185 C C . LYS A 1 520 ? 13.256 5.726 -48.095 1.00 83.31 520 LYS A C 1
ATOM 4187 O O . LYS A 1 520 ? 12.964 5.846 -49.280 1.00 83.31 520 LYS A O 1
ATOM 4192 N N . THR A 1 521 ? 14.145 6.515 -47.495 1.00 82.50 521 THR A N 1
ATOM 4193 C CA . THR A 1 521 ? 14.759 7.695 -48.122 1.00 82.50 521 THR A CA 1
ATOM 4194 C C . THR A 1 521 ? 16.258 7.487 -48.290 1.00 82.50 521 THR A C 1
ATOM 4196 O O . THR A 1 521 ? 16.950 7.190 -47.317 1.00 82.50 521 THR A O 1
ATOM 4199 N N . CYS A 1 522 ? 16.784 7.708 -49.500 1.00 81.44 522 CYS A N 1
ATOM 4200 C CA . CYS A 1 522 ? 18.204 7.501 -49.806 1.00 81.44 522 CYS A CA 1
ATOM 4201 C C . CYS A 1 522 ? 19.149 8.396 -48.988 1.00 81.44 522 CYS A C 1
ATOM 4203 O O . CYS A 1 522 ? 20.260 7.976 -48.692 1.00 81.44 522 CYS A O 1
ATOM 4205 N N . MET A 1 523 ? 18.705 9.583 -48.554 1.00 82.75 523 MET A N 1
ATOM 4206 C CA . MET A 1 523 ? 19.513 10.498 -47.733 1.00 82.75 523 MET A CA 1
ATOM 4207 C C . MET A 1 523 ? 19.915 9.920 -46.367 1.00 82.75 523 MET A C 1
ATOM 4209 O O . MET A 1 523 ? 20.851 10.414 -45.753 1.00 82.75 523 MET A O 1
ATOM 4213 N N . TYR A 1 524 ? 19.239 8.871 -45.889 1.00 85.81 524 TYR A N 1
ATOM 4214 C CA . TYR A 1 524 ? 19.523 8.244 -44.596 1.00 85.81 524 TYR A CA 1
ATOM 4215 C C . TYR A 1 524 ? 20.306 6.930 -44.716 1.00 85.81 524 TYR A C 1
ATOM 4217 O O . TYR A 1 524 ? 20.278 6.131 -43.783 1.00 85.81 524 TYR A O 1
ATOM 4225 N N . TYR A 1 525 ? 21.019 6.708 -45.831 1.00 88.62 525 TYR A N 1
ATOM 4226 C CA . TYR A 1 525 ? 21.776 5.477 -46.117 1.00 88.62 525 TYR A CA 1
ATOM 4227 C C . TYR A 1 525 ? 22.780 5.078 -45.021 1.00 88.62 525 TYR A C 1
ATOM 4229 O O . TYR A 1 525 ? 23.098 3.898 -44.871 1.00 88.62 525 TYR A O 1
ATOM 4237 N N . GLU A 1 526 ? 23.271 6.038 -44.233 1.00 90.69 526 GLU A N 1
ATOM 4238 C CA . GLU A 1 526 ? 24.205 5.771 -43.137 1.00 90.69 526 GLU A CA 1
ATOM 4239 C C . GLU A 1 526 ? 23.606 4.851 -42.068 1.00 90.69 526 GLU A C 1
ATOM 4241 O O . GLU A 1 526 ? 24.318 4.041 -41.480 1.00 90.69 526 GLU A O 1
ATOM 4246 N N . ILE A 1 527 ? 22.296 4.928 -41.827 1.00 93.56 527 ILE A N 1
ATOM 4247 C CA . ILE A 1 527 ? 21.621 4.132 -40.798 1.00 93.56 527 ILE A CA 1
ATOM 4248 C C . ILE A 1 527 ? 21.589 2.634 -41.162 1.00 93.56 527 ILE A C 1
ATOM 4250 O O . ILE A 1 527 ? 22.084 1.828 -40.363 1.00 93.56 527 ILE A O 1
ATOM 4254 N N . PRO A 1 528 ? 21.073 2.206 -42.337 1.00 93.94 528 PRO A N 1
ATOM 4255 C CA . PRO A 1 528 ? 21.166 0.810 -42.744 1.00 93.94 528 PRO A CA 1
ATOM 4256 C C . PRO A 1 528 ? 22.624 0.347 -42.860 1.00 93.94 528 PRO A C 1
ATOM 4258 O O . PRO A 1 528 ? 22.917 -0.767 -42.429 1.00 93.94 528 PRO A O 1
ATOM 4261 N N . ALA A 1 529 ? 23.558 1.200 -43.300 1.00 95.06 529 ALA A N 1
ATOM 4262 C CA . ALA A 1 529 ? 24.984 0.863 -43.323 1.00 95.06 529 ALA A CA 1
ATOM 4263 C C . ALA A 1 529 ? 25.563 0.586 -41.918 1.00 95.06 529 ALA A C 1
ATOM 4265 O O . ALA A 1 529 ? 26.276 -0.400 -41.726 1.00 95.06 529 ALA A O 1
ATOM 4266 N N . LEU A 1 530 ? 25.228 1.403 -40.911 1.00 95.88 530 LEU A N 1
ATOM 4267 C CA . LEU A 1 530 ? 25.638 1.179 -39.518 1.00 95.88 530 LEU A CA 1
ATOM 4268 C C . LEU A 1 530 ? 25.059 -0.123 -38.956 1.00 95.88 530 LEU A C 1
ATOM 4270 O O . LEU A 1 530 ? 25.766 -0.869 -38.280 1.00 95.88 530 LEU A O 1
ATOM 4274 N N . SER A 1 531 ? 23.798 -0.426 -39.262 1.00 95.62 531 SER A N 1
ATOM 4275 C CA . SER A 1 531 ? 23.184 -1.686 -38.832 1.00 95.62 531 SER A CA 1
ATOM 4276 C C . SER A 1 531 ? 23.782 -2.915 -39.525 1.00 95.62 531 SER A C 1
ATOM 4278 O O . SER A 1 531 ? 24.012 -3.925 -38.868 1.00 95.62 531 SER A O 1
ATOM 4280 N N . ALA A 1 532 ? 24.143 -2.816 -40.809 1.00 95.94 532 ALA A N 1
ATOM 4281 C CA . ALA A 1 532 ? 24.891 -3.863 -41.503 1.00 95.94 532 ALA A CA 1
ATOM 4282 C C . ALA A 1 532 ? 26.279 -4.057 -40.873 1.00 95.94 532 ALA A C 1
ATOM 4284 O O . ALA A 1 532 ? 26.728 -5.185 -40.684 1.00 95.94 532 ALA A O 1
ATOM 4285 N N . LYS A 1 533 ? 26.939 -2.967 -40.458 1.00 95.62 533 LYS A N 1
ATOM 4286 C CA . LYS A 1 533 ? 28.227 -3.030 -39.756 1.00 95.62 533 LYS A CA 1
ATOM 4287 C C . LYS A 1 533 ? 28.134 -3.794 -38.429 1.00 95.62 533 LYS A C 1
ATOM 4289 O O . LYS A 1 533 ? 29.071 -4.524 -38.116 1.00 95.62 533 LYS A O 1
ATOM 4294 N N . LEU A 1 534 ? 27.030 -3.675 -37.680 1.00 93.31 534 LEU A N 1
ATOM 4295 C CA . LEU A 1 534 ? 26.791 -4.489 -36.475 1.00 93.31 534 LEU A CA 1
ATOM 4296 C C . LEU A 1 534 ? 26.765 -5.986 -36.807 1.00 93.31 534 LEU A C 1
ATOM 4298 O O . LEU A 1 534 ? 27.444 -6.771 -36.148 1.00 93.31 534 LEU A O 1
ATOM 4302 N N . VAL A 1 535 ? 26.032 -6.370 -37.857 1.00 93.75 535 VAL A N 1
ATOM 4303 C CA . VAL A 1 535 ? 25.967 -7.762 -38.334 1.00 93.75 535 VAL A CA 1
ATOM 4304 C C . VAL A 1 535 ? 27.358 -8.254 -38.739 1.00 93.75 535 VAL A C 1
ATOM 4306 O O . VAL A 1 535 ? 27.807 -9.287 -38.247 1.00 93.75 535 VAL A O 1
ATOM 4309 N N . CYS A 1 536 ? 28.079 -7.484 -39.561 1.00 92.62 536 CYS A N 1
ATOM 4310 C CA . CYS A 1 536 ? 29.436 -7.829 -39.985 1.00 92.62 536 CYS A CA 1
ATOM 4311 C C . CYS A 1 536 ? 30.382 -8.028 -38.796 1.00 92.62 536 CYS A C 1
ATOM 4313 O O . CYS A 1 536 ? 31.181 -8.958 -38.804 1.00 92.62 536 CYS A O 1
ATOM 4315 N N . ARG A 1 537 ? 30.294 -7.183 -37.760 1.00 89.62 537 ARG A N 1
ATOM 4316 C CA . ARG A 1 537 ? 31.129 -7.313 -36.557 1.00 89.62 537 ARG A CA 1
ATOM 4317 C C . ARG A 1 537 ? 30.866 -8.615 -35.807 1.00 89.62 537 ARG A C 1
ATOM 4319 O O . ARG A 1 537 ? 31.828 -9.290 -35.461 1.00 89.62 537 ARG A O 1
ATOM 4326 N N . ILE A 1 538 ? 29.605 -9.004 -35.618 1.00 87.50 538 ILE A N 1
ATOM 4327 C CA . ILE A 1 538 ? 29.270 -10.295 -34.996 1.00 87.50 538 ILE A CA 1
ATOM 4328 C C . ILE A 1 538 ? 29.752 -11.477 -35.849 1.00 87.50 538 ILE A C 1
ATOM 4330 O O . ILE A 1 538 ? 30.280 -12.440 -35.303 1.00 87.50 538 ILE A O 1
ATOM 4334 N N . ILE A 1 539 ? 29.623 -11.405 -37.178 1.00 87.31 539 ILE A N 1
ATOM 4335 C CA . ILE A 1 539 ? 30.116 -12.462 -38.079 1.00 87.31 539 ILE A CA 1
ATOM 4336 C C . ILE A 1 539 ? 31.639 -12.602 -37.989 1.00 87.31 539 ILE A C 1
ATOM 4338 O O . ILE A 1 539 ? 32.134 -13.721 -37.930 1.00 87.31 539 ILE A O 1
ATOM 4342 N N . ILE A 1 540 ? 32.381 -11.492 -37.942 1.00 85.62 540 ILE A N 1
ATOM 4343 C CA . ILE A 1 540 ? 33.842 -11.520 -37.769 1.00 85.62 540 ILE A CA 1
ATOM 4344 C C . ILE A 1 540 ? 34.213 -12.172 -36.433 1.00 85.62 540 ILE A C 1
ATOM 4346 O O . ILE A 1 540 ? 35.131 -12.979 -36.393 1.00 85.62 540 ILE A O 1
ATOM 4350 N N . LEU A 1 541 ? 33.477 -11.875 -35.356 1.00 79.88 541 LEU A N 1
ATOM 4351 C CA . LEU A 1 541 ? 33.684 -12.530 -34.060 1.00 79.88 541 LEU A CA 1
ATOM 4352 C C . LEU A 1 541 ? 33.447 -14.051 -34.133 1.00 79.88 541 LEU A C 1
ATOM 4354 O O . LEU A 1 541 ? 34.120 -14.806 -33.446 1.00 79.88 541 LEU A O 1
ATOM 4358 N N . LEU A 1 542 ? 32.528 -14.516 -34.981 1.00 73.75 542 LEU A N 1
ATOM 4359 C CA . LEU A 1 542 ? 32.243 -15.942 -35.179 1.00 73.75 542 LEU A CA 1
ATOM 4360 C C . LEU A 1 542 ? 33.300 -16.694 -36.007 1.00 73.75 542 LEU A C 1
ATOM 4362 O O . LEU A 1 542 ? 33.264 -17.924 -36.038 1.00 73.75 542 LEU A O 1
ATOM 4366 N N . GLN A 1 543 ? 34.209 -16.002 -36.702 1.00 70.94 543 GLN A N 1
ATOM 4367 C CA . GLN A 1 543 ? 35.254 -16.666 -37.483 1.00 70.94 543 GLN A CA 1
ATOM 4368 C C . GLN A 1 543 ? 36.340 -17.219 -36.542 1.00 70.94 543 GLN A C 1
ATOM 4370 O O . GLN A 1 543 ? 36.809 -16.486 -35.670 1.00 70.94 543 GLN A O 1
ATOM 4375 N N . PRO A 1 544 ? 36.763 -18.491 -36.687 1.00 55.16 544 PRO A N 1
ATOM 4376 C CA . PRO A 1 544 ? 37.892 -19.005 -35.920 1.00 55.16 544 PRO A CA 1
ATOM 4377 C C . PRO A 1 544 ? 39.149 -18.182 -36.244 1.00 55.16 544 PRO A C 1
ATOM 4379 O O . PRO A 1 544 ? 39.281 -17.711 -37.381 1.00 55.16 544 PRO A O 1
ATOM 4382 N N . PRO A 1 545 ? 40.074 -17.989 -35.282 1.00 52.66 545 PRO A N 1
ATOM 4383 C CA . PRO A 1 545 ? 41.361 -17.393 -35.599 1.00 52.66 545 PRO A CA 1
ATOM 4384 C C . PRO A 1 545 ? 41.993 -18.239 -36.704 1.00 52.66 545 PRO A C 1
ATOM 4386 O O . PRO A 1 545 ? 42.100 -19.456 -36.574 1.00 52.66 545 PRO A O 1
ATOM 4389 N N . VAL A 1 546 ? 42.336 -17.602 -37.822 1.00 46.81 546 VAL A N 1
ATOM 4390 C CA . VAL A 1 546 ? 43.111 -18.253 -38.875 1.00 46.81 546 VAL A CA 1
ATOM 4391 C C . VAL A 1 546 ? 44.429 -18.647 -38.226 1.00 46.81 546 VAL A C 1
ATOM 4393 O O . VAL A 1 546 ? 45.206 -17.768 -37.847 1.00 46.81 546 VAL A O 1
ATOM 4396 N N . ASP A 1 547 ? 44.632 -19.950 -38.034 1.00 39.56 547 ASP A N 1
ATOM 4397 C CA . ASP A 1 547 ? 45.908 -20.494 -37.600 1.00 39.56 547 ASP A CA 1
ATOM 4398 C C . ASP A 1 547 ? 46.995 -19.889 -38.483 1.00 39.56 547 ASP A C 1
ATOM 4400 O O . ASP A 1 547 ? 46.957 -19.981 -39.713 1.00 39.56 547 ASP A O 1
ATOM 4404 N N . SER A 1 548 ? 47.968 -19.255 -37.836 1.00 43.38 548 SER A N 1
ATOM 4405 C CA . SER A 1 548 ? 49.269 -18.944 -38.403 1.00 43.38 548 SER A CA 1
ATOM 4406 C C . SER A 1 548 ? 49.988 -20.259 -38.716 1.00 43.38 548 SER A C 1
ATOM 4408 O O . SER A 1 548 ? 50.910 -20.668 -38.016 1.00 43.38 548 SER A O 1
ATOM 4410 N N . ALA A 1 549 ? 49.520 -20.950 -39.748 1.00 45.62 549 ALA A N 1
ATOM 4411 C CA . ALA A 1 549 ? 50.217 -22.023 -40.419 1.00 45.62 549 ALA A CA 1
ATOM 4412 C C . ALA A 1 549 ? 50.988 -21.396 -41.579 1.00 45.62 549 ALA A C 1
ATOM 4414 O O . ALA A 1 549 ? 50.539 -21.462 -42.712 1.00 45.62 549 ALA A O 1
ATOM 4415 N N . GLU A 1 550 ? 52.103 -20.730 -41.270 1.00 43.88 550 GLU A N 1
ATOM 4416 C CA . GLU A 1 550 ? 53.218 -20.500 -42.200 1.00 43.88 550 GLU A CA 1
ATOM 4417 C C . GLU A 1 550 ? 54.382 -19.826 -41.456 1.00 43.88 550 GLU A C 1
ATOM 4419 O O . GLU A 1 550 ? 54.519 -18.607 -41.428 1.00 43.88 550 GLU A O 1
ATOM 4424 N N . ALA A 1 551 ? 55.197 -20.654 -40.799 1.00 37.56 551 ALA A N 1
ATOM 4425 C CA . ALA A 1 551 ? 56.637 -20.448 -40.623 1.00 37.56 551 ALA A CA 1
ATOM 4426 C C . ALA A 1 551 ? 57.243 -21.747 -40.061 1.00 37.56 551 ALA A C 1
ATOM 4428 O O . ALA A 1 551 ? 57.405 -21.903 -38.850 1.00 37.56 551 ALA A O 1
ATOM 4429 N N . GLN A 1 552 ? 57.508 -22.702 -40.957 1.00 37.12 552 GLN A N 1
ATOM 4430 C CA . GLN A 1 552 ? 58.634 -23.626 -40.797 1.00 37.12 552 GLN A CA 1
ATOM 4431 C C . GLN A 1 552 ? 59.847 -23.022 -41.492 1.00 37.12 552 GLN A C 1
ATOM 4433 O O . GLN A 1 552 ? 59.643 -22.428 -42.577 1.00 37.12 552 GLN A O 1
#

Sequence (552 aa):
MEGKKPEGSSRNSAAAVKTEREQRSQKAEAQEEKGSSLSTGEGVTVYFHAILSKNFSFNPDRHNIFVRGGEELGAAKWKHNVCEMYCSKDLGEHGTLVEGSTIISKQHLDKSIPYKYVIMHDGDSVDYEFIYKDPQIKKEHVNRCLYVRSSLLDSGEWHQYDDIICKRPGTMQKAIEWIKSKKKELVNGKRIAMGVMLDSIFSILQSWNAINVHNFFTQLQQLYAVICVPMVHEGQPLEWTELQYGKKEVQAHLWGHLKQKMAPFLNKNGSSLPEGYPVRSPVSMGLLALFVVEKFQLTLAEEDLASLCCLLCAHTTSSDALKNDLAFILDTPHSWREFLVNLCHQCMKKEMELWVAALPVLHHCMQLSIPVQGPRILPEDTWAALEGLSFSEFREKTQTKKSLLQFMIKKRHLLQLDPFLFQSWFSLLPLSELDSYLREFADDLNRFPTWILDCFLGTHYRFQGLKTILCYNQECITKTLKALLHLLDAHQSRILQASSVQSYLTVCLKLHENICRISKTCMYYEIPALSAKLVCRIIILLQPPVDSAEAQ

InterPro domains:
  IPR001841 Zinc finger, RING-type [PS50089] (3948-3986)
  IPR001841 Zinc finger, RING-type [SM00184] (3948-3986)
  IPR003593 AAA+ ATPase domain [SM00382] (2359-2497)
  IPR003593 AAA+ ATPase domain [SM00382] (2709-2877)
  IPR013083 Zinc finger, RING/FYVE/PHD-type [G3DSA:3.30.40.10] (3933-3995)
  IPR017907 Zinc finger, RING-type, conserved site [PS00518] (3963-3972)
  IPR018957 Zinc finger, C3HC4 RING-type [PF00097] (3948-3986)
  IPR027417 P-loop containing nucleoside triphosphate hydrolase [G3DSA:3.40.50.300] (2331-2488)
  IPR027417 P-loop containing nucleoside triphosphate hydrolase [G3DSA:3.40.50.300] (2695-2860)
  IPR027417 P-loop containing nucleoside triphosphate hydrolase [SSF52540] (2354-2487)
  IPR027417 P-loop containing nucleoside triphosphate hydrolase [SSF52540] (2706-2918)
  IPR031248 E3 ubiquitin-protein ligase RNF213 [PTHR22605] (211-4202)

Foldseek 3Di:
DDDDDDDDDDDPPVVVVVVVVVVVVVVVVVVCVVPDPDPDPFWFKEKEKEFEACVVVDDQVFKWKFKFWQCQLHPPHRPDRSWTWDFDADPDNLGTIIMIMHIGGPVCAQHKIFMWMWMQGPPRDIFTFDDLDDDPDPPFHKTAIDHHHPVLQPPSYAYQQDFYRHGQDDDPVVSNVCSVVPLVVVVVRRLVSLLVQLVVLLLLLLPPDLVSLQSSLSHVVNSCVNQQFRWIDGVHIDTPVVSVCHNVNVLVSVVVSLCVLLVVVVDPPPPQDDPSRSAHALLLSLLVSLCSCVVSVDDDDPVSLLSSLSSLQDPDLDLVVVCVSCPSVLPDPDPSLVSLLVSLVSCLVVLHLSSLSNVLVNLVSVVDDDDPDPDDLDPLCNQLVNPSHPLVCSAVVDQFDVVNLVVCLVSVSCCSNHVNSLSNSLSNHHLQCLLVSLVSCVVVCVVVVVCLLSLLSSLLNNLLPDQADDPSCLVSLLSSLVSNVVSCVVCLVVCLVDPCLVVQLVSLVSSLVSQVNRYPDPVSVVNNVSSVVSNVSSVVSVDDPPPPPDDD

pLDDT: mean 84.45, std 17.43, range [26.94, 98.31]